Protein AF-A0A7K4CDQ8-F1 (afdb_monomer)

Mean predicted aligned error: 9.53 Å

Foldseek 3Di:
DVVVCVVPPDDLVPPDPPPDQPQQLDADLVQAQCQSVLVPQPDWDQDPQRKIASDPLPPPPVRIHRCVVHPPCCVNVPSHNVCRRVHHADPLQVVPVVPDPLSSLFPDGLSVVCVVPVGSRHDDVVRVVSSVVSVVSSVVQCVQFWWWFDAPQEIEIEGEPDGQVLFDADVLRVLRTDPDHGPHYAYEYEAQDADPCVPDDQADWQDDAAQWTWHDDPQKIKIFGDDRPGPDTDRQWIKIAGNLRSYIYTYHHPVVVVCRNVVNHYARRPPPHPLQSVQLNQLVQLKFKFFWWWKAKPLAIETEAEDVPLCLVLVLVLLVCPQVDPPPPDDDDDDDDRIDMATAASTMKMWHQDPNFIKIGHHSDHDPDNGHHSDIGTYLAYEYGDEDPDFAWAWDPPLVVQLVRRVVTTSDHPGDPVSVVSVVVSSVVCSVQHTYTHGYDDSPSPNSVNVVVSVVDDRPPPPPDD

Solvent-accessible surface area (backbone atoms only — not comparable to full-atom values): 25910 Å² total; per-residue (Å²): 78,68,68,57,39,71,76,60,57,80,72,76,80,68,73,48,94,79,65,67,73,58,54,72,68,56,66,44,67,90,49,4,64,39,26,38,40,59,71,64,52,91,64,72,29,70,49,100,85,44,34,38,30,78,44,82,72,65,76,57,71,92,70,47,36,56,50,88,81,51,52,65,64,51,41,60,75,45,52,52,63,65,43,18,60,70,46,64,69,38,74,53,19,57,77,38,66,71,66,40,92,54,52,91,50,34,88,75,42,43,56,58,21,27,76,79,67,76,31,56,27,49,76,57,70,67,52,52,47,31,20,54,41,45,48,51,50,52,54,52,44,47,68,37,24,46,49,28,31,42,54,96,78,36,20,41,37,42,36,35,80,57,58,50,80,75,40,52,67,37,67,43,55,56,54,23,52,43,100,57,87,58,92,40,66,26,43,38,37,39,35,60,60,72,74,90,57,92,82,61,79,62,52,60,74,62,38,80,54,64,58,39,34,33,20,47,40,98,64,27,38,38,42,28,42,24,57,89,86,52,91,61,64,52,86,65,43,42,38,40,26,39,74,70,55,45,39,33,47,32,30,32,37,65,63,55,59,51,46,30,63,76,78,27,46,82,48,95,71,75,49,100,51,57,61,67,60,48,34,53,42,29,25,79,64,44,20,45,41,30,42,19,16,33,35,25,50,73,69,38,12,40,37,38,34,51,62,92,89,45,42,50,58,55,51,54,52,43,50,48,49,56,57,74,41,91,62,80,77,71,96,66,100,65,79,92,72,85,59,52,74,43,59,15,7,39,29,31,27,36,45,35,56,55,96,94,38,50,30,32,28,24,36,61,53,49,58,93,44,82,57,46,28,54,62,71,17,47,51,71,32,42,31,36,50,38,81,39,94,49,57,48,77,44,77,58,82,54,53,69,60,51,47,56,57,50,62,74,29,48,60,77,65,88,59,56,72,68,55,51,50,42,38,49,56,44,49,50,51,40,58,74,72,50,55,40,27,42,32,30,29,56,93,82,52,66,45,51,58,58,54,51,48,62,71,71,45,87,71,82,71,84,78,73,80,126

pLDDT: mean 86.21, std 14.28, range [31.67, 98.0]

Nearest PDB structures (foldseek):
  1kkl-assembly1_C  TM=5.785E-01  e=2.002E-04  Lacticaseibacillus casei
  1kkl-assembly1_B-2  TM=5.453E-01  e=1.130E-04  Lacticaseibacillus casei
  1ko7-assembly1_B  TM=3.819E-01  e=8.992E-05  Staphylococcus xylosus
  5a10-assembly1_A  TM=4.808E-01  e=7.957E-01  Thlaspi arvense
  3g7k-assembly1_B  TM=1.707E-01  e=9.293E+00  Eubacterium barkeri

Structure (mmCIF, N/CA/C/O backbone):
data_AF-A0A7K4CDQ8-F1
#
_entry.id   AF-A0A7K4CDQ8-F1
#
loop_
_atom_site.group_PDB
_atom_site.id
_atom_site.type_symbol
_atom_site.label_atom_id
_atom_site.label_alt_id
_atom_site.label_comp_id
_atom_site.label_asym_id
_atom_site.label_entity_id
_atom_site.label_seq_id
_atom_site.pdbx_PDB_ins_code
_atom_site.Cartn_x
_atom_site.Cartn_y
_atom_site.Cartn_z
_atom_site.occupancy
_atom_site.B_iso_or_equiv
_atom_site.auth_seq_id
_atom_site.auth_comp_id
_atom_site.auth_asym_id
_atom_site.auth_atom_id
_atom_site.pdbx_PDB_model_num
ATOM 1 N N . PRO A 1 1 ? 30.733 -6.968 -17.047 1.00 86.94 1 PRO A N 1
ATOM 2 C CA . PRO A 1 1 ? 29.277 -6.953 -16.743 1.00 86.94 1 PRO A CA 1
ATOM 3 C C . PRO A 1 1 ? 28.903 -5.925 -15.674 1.00 86.94 1 PRO A C 1
ATOM 5 O O . PRO A 1 1 ? 28.186 -4.993 -15.998 1.00 86.94 1 PRO A O 1
ATOM 8 N N . ARG A 1 2 ? 29.463 -6.030 -14.458 1.00 89.31 2 ARG A N 1
ATOM 9 C CA . ARG A 1 2 ? 29.205 -5.089 -13.349 1.00 89.31 2 ARG A CA 1
ATOM 10 C C . ARG A 1 2 ? 29.397 -3.620 -13.699 1.00 89.31 2 ARG A C 1
ATOM 12 O O . ARG A 1 2 ? 28.519 -2.821 -13.430 1.00 89.31 2 ARG A O 1
ATOM 19 N N . GLU A 1 3 ? 30.514 -3.279 -14.335 1.00 90.69 3 GLU A N 1
ATOM 20 C CA . GLU A 1 3 ? 30.787 -1.899 -14.762 1.00 90.69 3 GLU A CA 1
ATOM 21 C C . GLU A 1 3 ? 29.745 -1.383 -15.764 1.00 90.69 3 GLU A C 1
ATOM 23 O O . GLU A 1 3 ? 29.339 -0.232 -15.675 1.00 90.69 3 GLU A O 1
ATOM 28 N N . VAL A 1 4 ? 29.262 -2.242 -16.671 1.00 87.94 4 VAL A N 1
ATOM 29 C CA . VAL A 1 4 ? 28.216 -1.885 -17.645 1.00 87.94 4 VAL A CA 1
ATOM 30 C C . VAL A 1 4 ? 26.900 -1.586 -16.928 1.00 87.94 4 VAL A C 1
ATOM 32 O O . VAL A 1 4 ? 26.308 -0.545 -17.174 1.00 87.94 4 VAL A O 1
ATOM 35 N N . VAL A 1 5 ? 26.485 -2.456 -16.003 1.00 87.00 5 VAL A N 1
ATOM 36 C CA . VAL A 1 5 ? 25.256 -2.266 -15.211 1.00 87.00 5 VAL A CA 1
ATOM 37 C C . VAL A 1 5 ? 25.373 -1.069 -14.265 1.00 87.00 5 VAL A C 1
ATOM 39 O O . VAL A 1 5 ? 24.394 -0.384 -14.025 1.00 87.00 5 VAL A O 1
ATOM 42 N N . ALA A 1 6 ? 26.563 -0.771 -13.741 1.00 85.94 6 ALA A N 1
ATOM 43 C CA . ALA A 1 6 ? 26.772 0.408 -12.903 1.00 85.94 6 ALA A CA 1
ATOM 44 C C . ALA A 1 6 ? 26.695 1.727 -13.694 1.00 85.94 6 ALA A C 1
ATOM 46 O O . ALA A 1 6 ? 26.276 2.739 -13.140 1.00 85.94 6 ALA A O 1
ATOM 47 N N . LEU A 1 7 ? 27.118 1.722 -14.964 1.00 87.81 7 LEU A N 1
ATOM 48 C CA . LEU A 1 7 ? 27.045 2.887 -15.852 1.00 87.81 7 LEU A CA 1
ATOM 49 C C . LEU A 1 7 ? 25.637 3.121 -16.403 1.00 87.81 7 LEU A C 1
ATOM 51 O O . LEU A 1 7 ? 25.255 4.268 -16.611 1.00 87.81 7 LEU A O 1
ATOM 55 N N . ASP A 1 8 ? 24.897 2.045 -16.658 1.00 82.50 8 ASP A N 1
ATOM 56 C CA . ASP A 1 8 ? 23.566 2.082 -17.254 1.00 82.50 8 ASP A CA 1
ATOM 57 C C . ASP A 1 8 ? 22.648 1.105 -16.514 1.00 82.50 8 ASP A C 1
ATOM 59 O O . ASP A 1 8 ? 22.325 0.013 -16.995 1.00 82.50 8 ASP A O 1
ATOM 63 N N . ALA A 1 9 ? 22.339 1.475 -15.270 1.00 79.56 9 ALA A N 1
ATOM 64 C CA . ALA A 1 9 ? 21.524 0.668 -14.379 1.00 79.56 9 ALA A CA 1
ATOM 65 C C . ALA A 1 9 ? 20.099 0.545 -14.936 1.00 79.56 9 ALA A C 1
ATOM 67 O O . ALA A 1 9 ? 19.553 1.537 -15.418 1.00 79.56 9 ALA A O 1
ATOM 68 N N . PRO A 1 10 ? 19.479 -0.647 -14.861 1.00 73.44 10 PRO A N 1
ATOM 69 C CA . PRO A 1 10 ? 18.111 -0.826 -15.328 1.00 73.44 10 PRO A CA 1
ATOM 70 C C . PRO A 1 10 ? 17.166 0.098 -14.556 1.00 73.44 10 PRO A C 1
ATOM 72 O O . PRO A 1 10 ? 17.300 0.238 -13.335 1.00 73.44 10 PRO A O 1
ATOM 75 N N . ASP A 1 11 ? 16.197 0.695 -15.254 1.00 67.19 11 ASP A N 1
ATOM 76 C CA . ASP A 1 11 ? 15.165 1.473 -14.584 1.00 67.19 11 ASP A CA 1
ATOM 77 C C . ASP A 1 11 ? 14.294 0.536 -13.740 1.00 67.19 11 ASP A C 1
ATOM 79 O O . ASP A 1 11 ? 13.719 -0.450 -14.207 1.00 67.19 11 ASP A O 1
ATOM 83 N N . MET A 1 12 ? 14.232 0.830 -12.447 1.00 68.75 12 MET A N 1
ATOM 84 C CA . MET A 1 12 ? 13.447 0.064 -11.488 1.00 68.75 12 MET A CA 1
ATOM 85 C C . MET A 1 12 ? 11.995 0.565 -11.412 1.00 68.75 12 MET A C 1
ATOM 87 O O . MET A 1 12 ? 11.174 -0.110 -10.793 1.00 68.75 12 MET A O 1
ATOM 91 N N . ALA A 1 13 ? 11.674 1.703 -12.055 1.00 51.53 13 ALA A N 1
ATOM 92 C CA . ALA A 1 13 ? 10.306 2.198 -12.260 1.00 51.53 13 ALA A CA 1
ATOM 93 C C . ALA A 1 13 ? 9.490 1.276 -13.173 1.00 51.53 13 ALA A C 1
ATOM 95 O O . ALA A 1 13 ? 8.314 1.044 -12.916 1.00 51.53 13 ALA A O 1
ATOM 96 N N . GLU A 1 14 ? 10.141 0.662 -14.161 1.00 46.69 14 GLU A N 1
ATOM 97 C CA . GLU A 1 14 ? 9.549 -0.220 -15.177 1.00 46.69 14 GLU A CA 1
ATOM 98 C C . GLU A 1 14 ? 9.273 -1.651 -14.659 1.00 46.69 14 GLU A C 1
ATOM 100 O O . GLU A 1 14 ? 9.240 -2.628 -15.406 1.00 46.69 14 GLU A O 1
ATOM 105 N N . CYS A 1 15 ? 9.113 -1.827 -13.343 1.00 38.81 15 CYS A N 1
ATOM 106 C CA . CYS A 1 15 ? 8.671 -3.096 -12.756 1.00 38.81 15 CYS A CA 1
ATOM 107 C C . CYS A 1 15 ? 7.136 -3.232 -12.700 1.00 38.81 15 CYS A C 1
ATOM 109 O O . CYS A 1 15 ? 6.650 -4.189 -12.086 1.00 38.81 15 CYS A O 1
ATOM 111 N N . ASP A 1 16 ? 6.392 -2.307 -13.314 1.00 39.53 16 ASP A N 1
ATOM 112 C CA . ASP A 1 16 ? 4.962 -2.443 -13.584 1.00 39.53 16 ASP A CA 1
ATOM 113 C C . ASP A 1 16 ? 4.747 -3.347 -14.819 1.00 39.53 16 ASP A C 1
ATOM 115 O O . ASP A 1 16 ? 5.408 -3.170 -15.840 1.00 39.53 16 ASP A O 1
ATOM 119 N N . PRO A 1 17 ? 3.826 -4.325 -14.773 1.00 36.72 17 PRO A N 1
ATOM 120 C CA . PRO A 1 17 ? 3.574 -5.250 -15.884 1.00 36.72 17 PRO A CA 1
ATOM 121 C C . PRO A 1 17 ? 2.937 -4.600 -17.130 1.00 36.72 17 PRO A C 1
ATOM 123 O O . PRO A 1 17 ? 2.669 -5.310 -18.099 1.00 36.72 17 PRO A O 1
ATOM 126 N N . GLU A 1 18 ? 2.661 -3.293 -17.103 1.00 33.16 18 GLU A N 1
ATOM 127 C CA . GLU A 1 18 ? 1.976 -2.556 -18.174 1.00 33.16 18 GLU A CA 1
ATOM 128 C C . GLU A 1 18 ? 2.920 -1.830 -19.139 1.00 33.16 18 GLU A C 1
ATOM 130 O O . GLU A 1 18 ? 2.507 -1.544 -20.264 1.00 33.16 18 GLU A O 1
ATOM 135 N N . ASP A 1 19 ? 4.185 -1.607 -18.771 1.00 38.62 19 ASP A N 1
ATOM 136 C CA . ASP A 1 19 ? 5.166 -1.083 -19.718 1.00 38.62 19 ASP A CA 1
ATOM 137 C C . ASP A 1 19 ? 5.728 -2.238 -20.543 1.00 38.62 19 ASP A C 1
ATOM 139 O O . ASP A 1 19 ? 6.635 -2.979 -20.153 1.00 38.62 19 ASP A O 1
ATOM 143 N N . SER A 1 20 ? 5.097 -2.430 -21.705 1.00 36.22 20 SER A N 1
ATOM 144 C CA . SER A 1 20 ? 5.578 -3.323 -22.753 1.00 36.22 20 SER A CA 1
ATOM 145 C C . SER A 1 20 ? 7.069 -3.071 -22.958 1.00 36.22 20 SER A C 1
ATOM 147 O O . SER A 1 20 ? 7.461 -1.914 -23.134 1.00 36.22 20 SER A O 1
ATOM 149 N N . PRO A 1 21 ? 7.909 -4.122 -23.008 1.00 45.53 21 PRO A N 1
ATOM 150 C CA . PRO A 1 21 ? 9.305 -3.923 -23.341 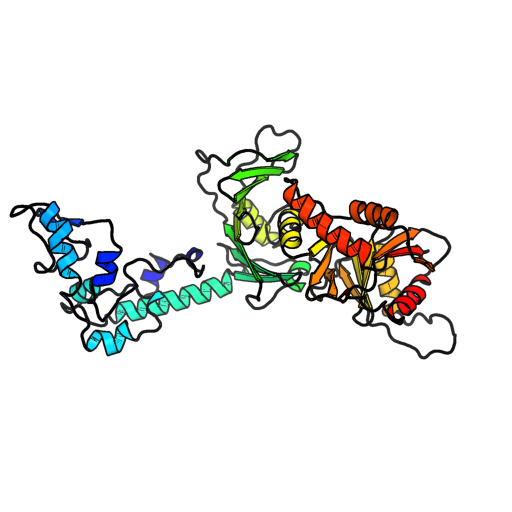1.00 45.53 21 PRO A CA 1
ATOM 151 C C . PRO A 1 21 ? 9.355 -3.173 -24.675 1.00 45.53 21 PRO A C 1
ATOM 153 O O . PRO A 1 21 ? 8.524 -3.420 -25.559 1.00 45.53 21 PRO A O 1
ATOM 156 N N . GLY A 1 22 ? 10.272 -2.208 -24.781 1.00 49.34 22 GLY A N 1
ATOM 157 C CA . GLY A 1 22 ? 10.337 -1.309 -25.929 1.00 49.34 22 GLY A CA 1
ATOM 158 C C . GLY A 1 22 ? 10.274 -2.056 -27.273 1.00 49.34 22 GLY A C 1
ATOM 159 O O . GLY A 1 22 ? 10.606 -3.241 -27.354 1.00 49.34 22 GLY A O 1
ATOM 160 N N . PRO A 1 23 ? 9.904 -1.378 -28.369 1.00 48.72 23 PRO A N 1
ATOM 161 C CA . PRO A 1 23 ? 9.565 -1.993 -29.661 1.00 48.72 23 PRO A CA 1
ATOM 162 C C . PRO A 1 23 ? 10.652 -2.885 -30.298 1.00 48.72 23 PRO A C 1
ATOM 164 O O . PRO A 1 23 ? 10.410 -3.567 -31.288 1.00 48.72 23 PRO A O 1
ATOM 167 N N . CYS A 1 24 ? 11.870 -2.893 -29.753 1.00 51.47 24 CYS A N 1
ATOM 168 C CA . CYS A 1 24 ? 12.980 -3.752 -30.160 1.00 51.47 24 CYS A CA 1
ATOM 169 C C . CYS A 1 24 ? 13.038 -5.123 -29.450 1.00 51.47 24 CYS A C 1
ATOM 171 O O . CYS A 1 24 ? 13.916 -5.936 -29.767 1.00 51.47 24 CYS A O 1
ATOM 173 N N . HIS A 1 25 ? 12.154 -5.386 -28.484 1.00 57.84 25 HIS A N 1
ATOM 174 C CA . HIS A 1 25 ? 12.166 -6.610 -27.678 1.00 57.84 25 HIS A CA 1
ATOM 175 C C . HIS A 1 25 ? 11.215 -7.695 -28.191 1.00 57.84 25 HIS A C 1
ATOM 177 O O . HIS A 1 25 ? 11.464 -8.876 -27.936 1.00 57.84 25 HIS A O 1
ATOM 183 N N . THR A 1 26 ? 10.188 -7.323 -28.954 1.00 63.06 26 THR A N 1
ATOM 184 C CA . THR A 1 26 ? 9.265 -8.246 -29.618 1.00 63.06 26 THR A CA 1
ATOM 185 C C . THR A 1 26 ? 9.827 -8.656 -30.979 1.00 63.06 26 THR A C 1
ATOM 187 O O . THR A 1 26 ? 10.060 -7.833 -31.861 1.00 63.06 26 THR A O 1
ATOM 190 N N . ILE A 1 27 ? 10.104 -9.950 -31.141 1.00 71.25 27 ILE A N 1
ATOM 191 C CA . ILE A 1 27 ? 10.543 -10.528 -32.414 1.00 71.25 27 ILE A CA 1
ATOM 192 C C . ILE A 1 27 ? 9.507 -11.563 -32.820 1.00 71.25 27 ILE A C 1
ATOM 194 O O . ILE A 1 27 ? 9.349 -12.572 -32.133 1.00 71.25 27 ILE A O 1
ATOM 198 N N . ASP A 1 28 ? 8.842 -11.319 -33.943 1.00 73.56 28 ASP A N 1
ATOM 199 C CA . ASP A 1 28 ? 8.073 -12.344 -34.631 1.00 73.56 28 ASP A CA 1
ATOM 200 C C . ASP A 1 28 ? 8.998 -13.083 -35.607 1.00 73.56 28 ASP A C 1
ATOM 202 O O . ASP A 1 28 ? 9.407 -12.560 -36.646 1.00 73.56 28 ASP A O 1
ATOM 206 N N . GLU A 1 29 ? 9.368 -14.318 -35.262 1.00 72.69 29 GLU A N 1
ATOM 207 C CA . GLU A 1 29 ? 10.205 -15.145 -36.133 1.00 72.69 29 GLU A CA 1
ATOM 208 C C . GLU A 1 29 ? 9.562 -15.433 -37.499 1.00 72.69 29 GLU A C 1
ATOM 210 O O . GLU A 1 29 ? 10.297 -15.718 -38.448 1.00 72.69 29 GLU A O 1
ATOM 215 N N . SER A 1 30 ? 8.229 -15.403 -37.599 1.00 76.06 30 SER A N 1
ATOM 216 C CA . SER A 1 30 ? 7.496 -15.719 -38.828 1.00 76.06 30 SER A CA 1
ATOM 217 C C . SER A 1 30 ? 7.522 -14.580 -39.848 1.00 76.06 30 SER A C 1
ATOM 219 O O . SER A 1 30 ? 7.475 -14.840 -41.050 1.00 76.06 30 SER A O 1
ATOM 221 N N . GLU A 1 31 ? 7.695 -13.344 -39.379 1.00 81.25 31 GLU A N 1
ATOM 222 C CA . GLU A 1 31 ? 7.723 -12.140 -40.215 1.00 81.25 31 GLU A CA 1
ATOM 223 C C . GLU A 1 31 ? 9.135 -11.587 -40.445 1.00 81.25 31 GLU A C 1
ATOM 225 O O . GLU A 1 31 ? 9.332 -10.734 -41.308 1.00 81.25 31 GLU A O 1
ATOM 230 N N . GLY A 1 32 ? 10.129 -12.101 -39.716 1.00 87.31 32 GLY A N 1
ATOM 231 C CA . GLY A 1 32 ? 11.535 -11.726 -39.835 1.00 87.31 32 GLY A CA 1
ATOM 232 C C . GLY A 1 32 ? 12.052 -10.958 -38.620 1.00 87.31 32 GLY A C 1
ATOM 233 O O . GLY A 1 32 ? 11.319 -10.314 -37.875 1.00 87.31 32 GLY A O 1
ATOM 234 N N . LEU A 1 33 ? 13.372 -10.993 -38.419 1.00 88.81 33 LEU A N 1
ATOM 235 C CA . LEU A 1 33 ? 14.025 -10.443 -37.226 1.00 88.81 33 LEU A CA 1
ATOM 236 C C . LEU A 1 33 ? 13.848 -8.922 -37.057 1.00 88.81 33 LEU A C 1
ATOM 238 O O . LEU A 1 33 ? 14.117 -8.405 -35.972 1.00 88.81 33 LEU A O 1
ATOM 242 N N . PHE A 1 34 ? 13.437 -8.202 -38.106 1.00 90.50 34 PHE A N 1
ATOM 243 C CA . PHE A 1 34 ? 13.227 -6.753 -38.069 1.00 90.50 34 PHE A CA 1
ATOM 244 C C . PHE A 1 34 ? 11.763 -6.318 -38.113 1.00 90.50 34 PHE A C 1
ATOM 246 O O . PHE A 1 34 ? 11.522 -5.128 -37.923 1.00 90.50 34 PHE A O 1
ATOM 253 N N . ALA A 1 35 ? 10.811 -7.233 -38.320 1.00 88.88 35 ALA A N 1
ATOM 254 C CA . ALA A 1 35 ? 9.403 -6.899 -38.528 1.00 88.88 35 ALA A CA 1
ATOM 255 C C . ALA A 1 35 ? 8.827 -6.030 -37.399 1.00 88.88 35 ALA A C 1
ATOM 257 O O . ALA A 1 35 ? 8.489 -4.873 -37.642 1.00 88.88 35 ALA A O 1
ATOM 258 N N . GLY A 1 36 ? 8.861 -6.516 -36.152 1.00 85.75 36 GLY A N 1
ATOM 259 C CA . GLY A 1 36 ? 8.328 -5.770 -35.002 1.00 85.75 36 GLY A CA 1
ATOM 260 C C . GLY A 1 36 ? 9.019 -4.420 -34.759 1.00 85.75 36 GLY A C 1
ATOM 261 O O . GLY A 1 36 ? 8.370 -3.426 -34.442 1.00 85.75 36 GLY A O 1
ATOM 262 N N . CYS A 1 37 ? 10.335 -4.343 -34.993 1.00 84.62 37 CYS A N 1
ATOM 263 C CA . CYS A 1 37 ? 11.090 -3.094 -34.852 1.00 84.62 37 CYS A CA 1
ATOM 264 C C . CYS A 1 37 ? 10.682 -2.056 -35.910 1.00 84.62 37 CYS A C 1
ATOM 266 O O . CYS A 1 37 ? 10.567 -0.874 -35.593 1.00 84.62 37 CYS A O 1
ATOM 268 N N . ILE A 1 38 ? 10.478 -2.481 -37.159 1.00 89.62 38 ILE A N 1
ATOM 269 C CA . ILE A 1 38 ? 10.069 -1.595 -38.256 1.00 89.62 38 ILE A CA 1
ATOM 270 C C . ILE A 1 38 ? 8.616 -1.151 -38.073 1.00 89.62 38 ILE A C 1
ATOM 272 O O . ILE A 1 38 ? 8.322 0.028 -38.241 1.00 89.62 38 ILE A O 1
ATOM 276 N N . GLU A 1 39 ? 7.727 -2.065 -37.685 1.00 87.00 39 GLU A N 1
ATOM 277 C CA . GLU A 1 39 ? 6.307 -1.775 -37.482 1.00 87.00 39 GLU A CA 1
ATOM 278 C C . GLU A 1 39 ? 6.080 -0.729 -36.382 1.00 87.00 39 GLU A C 1
ATOM 280 O O . GLU A 1 39 ? 5.294 0.212 -36.546 1.00 87.00 39 GLU A O 1
ATOM 285 N N . ALA A 1 40 ? 6.781 -0.870 -35.258 1.00 82.50 40 ALA A N 1
ATOM 286 C CA . ALA A 1 40 ? 6.547 -0.036 -34.089 1.00 82.50 40 ALA A CA 1
ATOM 287 C C . ALA A 1 40 ? 7.340 1.283 -34.094 1.00 82.50 40 ALA A C 1
ATOM 289 O O . ALA A 1 40 ? 6.982 2.216 -33.371 1.00 82.50 40 ALA A O 1
ATOM 290 N N . ARG A 1 41 ? 8.395 1.410 -34.912 1.00 79.06 41 ARG A N 1
ATOM 291 C CA . ARG A 1 41 ? 9.174 2.653 -34.989 1.00 79.06 41 ARG A CA 1
ATOM 292 C C . ARG A 1 41 ? 8.438 3.764 -35.731 1.00 79.06 41 ARG A C 1
ATOM 294 O O . ARG A 1 41 ? 7.678 3.552 -36.676 1.00 79.06 41 ARG A O 1
ATOM 301 N N . ARG A 1 42 ? 8.683 4.991 -35.276 1.00 82.94 42 ARG A N 1
ATOM 302 C CA . ARG A 1 42 ? 8.201 6.244 -35.888 1.00 82.94 42 ARG A CA 1
ATOM 303 C C . ARG A 1 42 ? 9.345 7.218 -36.172 1.00 82.94 42 ARG A C 1
ATOM 305 O O . ARG A 1 42 ? 9.111 8.352 -36.573 1.00 82.94 42 ARG A O 1
ATOM 312 N N . ASP A 1 43 ? 10.574 6.768 -35.956 1.00 88.06 43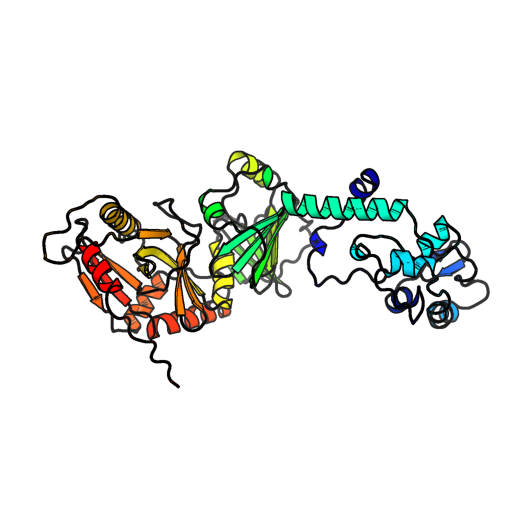 ASP A N 1
ATOM 313 C CA . ASP A 1 43 ? 11.808 7.512 -36.131 1.00 88.06 43 ASP A CA 1
ATOM 314 C C . ASP A 1 43 ? 12.688 6.878 -37.217 1.00 88.06 43 ASP A C 1
ATOM 316 O O . ASP A 1 43 ? 12.550 5.708 -37.577 1.00 88.06 43 ASP A O 1
ATOM 320 N N . PHE A 1 44 ? 13.612 7.673 -37.748 1.00 92.62 44 PHE A N 1
ATOM 321 C CA . PHE A 1 44 ? 14.591 7.243 -38.737 1.00 92.62 44 PHE A CA 1
ATOM 322 C C . PHE A 1 44 ? 15.962 7.842 -38.438 1.00 92.62 44 PHE A C 1
ATOM 324 O O . PHE A 1 44 ? 16.102 8.821 -37.708 1.00 92.62 44 PHE A O 1
ATOM 331 N N . HIS A 1 45 ? 16.990 7.274 -39.059 1.00 94.94 45 HIS A N 1
ATOM 332 C CA . HIS A 1 45 ? 18.348 7.786 -39.010 1.00 94.94 45 HIS A CA 1
ATOM 333 C C . HIS A 1 45 ? 18.861 8.073 -40.421 1.00 94.94 45 HIS A C 1
ATOM 335 O O . HIS A 1 45 ? 18.884 7.174 -41.265 1.00 94.94 45 HIS A O 1
ATOM 341 N N . ILE A 1 46 ? 19.315 9.309 -40.645 1.00 96.25 46 ILE A N 1
ATOM 342 C CA . ILE A 1 46 ? 20.084 9.709 -41.826 1.00 96.25 46 ILE A CA 1
ATOM 343 C C . ILE A 1 46 ? 21.519 9.970 -41.378 1.00 96.25 46 ILE A C 1
ATOM 345 O O . ILE A 1 46 ? 21.755 10.787 -40.488 1.00 96.25 46 ILE A O 1
ATOM 349 N N . ASP A 1 47 ? 22.474 9.270 -41.982 1.00 93.88 47 ASP A N 1
ATOM 350 C CA . ASP A 1 47 ? 23.890 9.473 -41.684 1.00 93.88 47 ASP A CA 1
ATOM 351 C C . ASP A 1 47 ? 24.509 10.626 -42.508 1.00 93.88 47 ASP A C 1
ATOM 353 O O . ASP A 1 47 ? 23.896 11.106 -43.467 1.00 93.88 47 ASP A O 1
ATOM 357 N N . PRO A 1 48 ? 25.737 11.089 -42.185 1.00 95.00 48 PRO A N 1
ATOM 358 C CA . PRO A 1 48 ? 26.393 12.178 -42.920 1.00 95.00 48 PRO A CA 1
ATOM 359 C C . PRO A 1 48 ? 26.619 11.893 -44.412 1.00 95.00 48 PRO A C 1
ATOM 361 O O . PRO A 1 48 ? 26.896 12.808 -45.189 1.00 95.00 48 PRO A O 1
ATOM 364 N N . TYR A 1 49 ? 26.497 10.632 -44.837 1.00 93.88 49 TYR A N 1
ATOM 365 C CA . TYR A 1 49 ? 26.594 10.242 -46.235 1.00 93.88 49 TYR A CA 1
ATOM 366 C C . TYR A 1 49 ? 25.238 10.296 -46.956 1.00 93.88 49 TYR A C 1
ATOM 368 O O . TYR A 1 49 ? 25.160 9.928 -48.123 1.00 93.88 49 TYR A O 1
ATOM 376 N N . GLY A 1 50 ? 24.186 10.820 -46.324 1.00 95.06 50 GLY A N 1
ATOM 377 C CA . GLY A 1 50 ? 22.850 10.894 -46.914 1.00 95.06 50 GLY A CA 1
ATOM 378 C C . GLY A 1 50 ? 22.174 9.528 -47.004 1.00 95.06 50 GLY A C 1
ATOM 379 O O . GLY A 1 50 ? 21.349 9.312 -47.887 1.00 95.06 50 GLY A O 1
ATOM 380 N N . THR A 1 51 ? 22.538 8.598 -46.120 1.00 96.88 51 THR A N 1
ATOM 381 C CA . THR A 1 51 ? 21.981 7.245 -46.121 1.00 96.88 51 THR A CA 1
ATOM 382 C C . THR A 1 51 ? 20.899 7.114 -45.060 1.00 96.88 51 THR A C 1
ATOM 384 O O . THR A 1 51 ? 21.170 7.336 -43.880 1.00 96.88 51 THR A O 1
ATOM 387 N N . LEU A 1 52 ? 19.694 6.721 -45.467 1.00 97.00 52 LEU A N 1
ATOM 388 C CA . LEU A 1 52 ? 18.533 6.495 -44.610 1.00 97.00 52 LEU A CA 1
ATOM 389 C C . LEU A 1 52 ? 18.484 5.046 -44.091 1.00 97.00 52 LEU A C 1
ATOM 391 O O . LEU A 1 52 ? 18.766 4.093 -44.821 1.00 97.00 52 LEU A O 1
ATOM 395 N N . SER A 1 53 ? 18.091 4.883 -42.827 1.00 95.12 53 SER A N 1
ATOM 396 C CA . SER A 1 53 ? 17.824 3.596 -42.168 1.00 95.12 53 SER A CA 1
ATOM 397 C C . SER A 1 53 ? 16.823 3.761 -41.017 1.00 95.12 53 SER A C 1
ATOM 399 O O . SER A 1 53 ? 16.644 4.863 -40.504 1.00 95.12 53 SER A O 1
ATOM 401 N N . PHE A 1 54 ? 16.202 2.665 -40.573 1.00 91.81 54 PHE A N 1
ATOM 402 C CA . PHE A 1 54 ? 15.252 2.660 -39.446 1.00 91.81 54 PHE A CA 1
ATOM 403 C C . PHE A 1 54 ? 15.928 2.629 -38.060 1.00 91.81 54 PHE A C 1
ATOM 405 O O . PHE A 1 54 ? 15.264 2.725 -37.036 1.00 91.81 54 PHE A O 1
ATOM 412 N N . CYS A 1 55 ? 17.253 2.462 -37.996 1.00 90.62 55 CYS A N 1
ATOM 413 C CA . CYS A 1 55 ? 18.010 2.423 -36.746 1.00 90.62 55 CYS A CA 1
ATOM 414 C C . CYS A 1 55 ? 19.445 2.909 -36.979 1.00 90.62 55 CYS A C 1
ATOM 416 O O . CYS A 1 55 ? 20.104 2.493 -37.931 1.00 90.62 55 CYS A O 1
ATOM 418 N N . SER A 1 56 ? 19.966 3.735 -36.070 1.00 91.00 56 SER A N 1
ATOM 419 C CA . SER A 1 56 ? 21.320 4.302 -36.160 1.00 91.00 56 SER A CA 1
ATOM 420 C C . SER A 1 56 ? 22.445 3.258 -36.150 1.00 91.00 56 SER A C 1
ATOM 422 O O . SER A 1 56 ? 23.526 3.505 -36.702 1.00 91.00 56 SER A O 1
ATOM 424 N N . PHE A 1 57 ? 22.195 2.074 -35.584 1.00 91.69 57 PHE A N 1
ATOM 425 C CA . PHE A 1 57 ? 23.146 0.963 -35.543 1.00 91.69 57 PHE A CA 1
ATOM 426 C C . PHE A 1 57 ? 23.187 0.128 -36.824 1.00 91.69 57 PHE A C 1
ATOM 428 O O . PHE A 1 57 ? 24.119 -0.653 -37.003 1.00 91.69 57 PHE A O 1
ATOM 435 N N . ILE A 1 58 ? 22.239 0.292 -37.752 1.00 92.62 58 ILE A N 1
ATOM 436 C CA . ILE A 1 58 ? 22.299 -0.405 -39.039 1.00 92.62 58 ILE A CA 1
ATOM 437 C C . ILE A 1 58 ? 23.491 0.143 -39.818 1.00 92.62 58 ILE A C 1
ATOM 439 O O . ILE A 1 58 ? 23.474 1.302 -40.235 1.00 92.62 58 ILE A O 1
ATOM 443 N N . LYS A 1 59 ? 24.519 -0.692 -40.018 1.00 90.50 59 LYS A N 1
ATOM 444 C CA . LYS A 1 59 ? 25.702 -0.396 -40.847 1.00 90.50 59 LYS A CA 1
ATOM 445 C C . LYS A 1 59 ? 25.841 -1.307 -42.068 1.00 90.50 59 LYS A C 1
ATOM 447 O O . LYS A 1 59 ? 26.727 -1.068 -42.879 1.00 90.50 59 LYS A O 1
ATOM 452 N N . ASP A 1 60 ? 24.963 -2.300 -42.228 1.00 93.06 60 ASP A N 1
ATOM 453 C CA . ASP A 1 60 ? 24.903 -3.110 -43.448 1.00 93.06 60 ASP A CA 1
ATOM 454 C C . ASP A 1 60 ? 24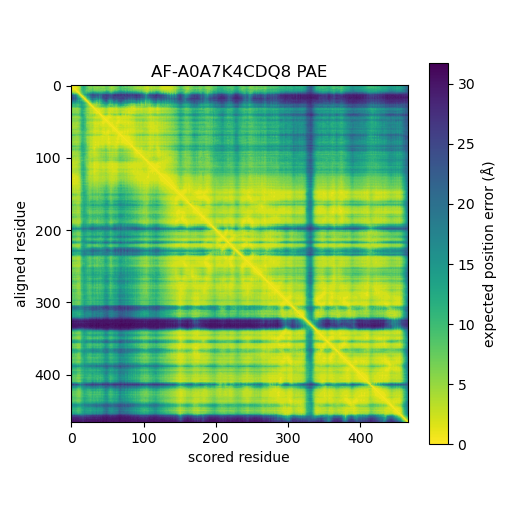.408 -2.253 -44.629 1.00 93.06 60 ASP A C 1
ATOM 456 O O . ASP A 1 60 ? 23.279 -1.747 -44.575 1.00 93.06 60 ASP A O 1
ATOM 460 N N . PRO A 1 61 ? 25.210 -2.086 -45.700 1.00 91.25 61 PRO A N 1
ATOM 461 C CA . PRO A 1 61 ? 24.782 -1.395 -46.911 1.00 91.25 61 PRO A CA 1
ATOM 462 C C . PRO A 1 61 ? 23.506 -1.976 -47.538 1.00 91.25 61 PRO A C 1
ATOM 464 O O . PRO A 1 61 ? 22.746 -1.232 -48.149 1.00 91.25 61 PRO A O 1
ATOM 467 N N . ALA A 1 62 ? 23.230 -3.275 -47.374 1.00 91.88 62 ALA A N 1
ATOM 468 C CA . ALA A 1 62 ? 22.043 -3.915 -47.944 1.00 91.88 62 ALA A CA 1
ATOM 469 C C . ALA A 1 62 ? 20.727 -3.519 -47.247 1.00 91.88 62 ALA A C 1
ATOM 471 O O . ALA A 1 62 ? 19.645 -3.796 -47.778 1.00 91.88 62 ALA A O 1
ATOM 472 N N . LEU A 1 63 ? 20.805 -2.887 -46.073 1.00 94.19 63 LEU A N 1
ATOM 473 C CA . LEU A 1 63 ? 19.665 -2.439 -45.262 1.00 94.19 63 LEU A CA 1
ATOM 474 C C . LEU A 1 63 ? 19.567 -0.907 -45.197 1.00 94.19 63 LEU A C 1
ATOM 476 O O . LEU A 1 63 ? 18.970 -0.344 -44.280 1.00 94.19 63 LEU A O 1
ATOM 480 N N . ARG A 1 64 ? 20.200 -0.227 -46.152 1.00 95.25 64 ARG A N 1
ATOM 481 C CA . ARG A 1 64 ? 20.420 1.216 -46.161 1.00 95.25 64 ARG A CA 1
ATOM 482 C C . ARG A 1 64 ? 20.015 1.816 -47.501 1.00 95.25 64 ARG A C 1
ATOM 484 O O . ARG A 1 64 ? 20.312 1.248 -48.547 1.00 95.25 64 ARG A O 1
ATOM 491 N N . TYR A 1 65 ? 19.360 2.971 -47.458 1.00 97.38 65 TYR A N 1
ATOM 492 C CA . TYR A 1 65 ? 18.833 3.642 -48.643 1.00 97.38 65 TYR A CA 1
ATOM 493 C C . TYR A 1 65 ? 19.598 4.932 -48.950 1.00 97.38 65 TYR A C 1
ATOM 495 O O . TYR A 1 65 ? 19.765 5.776 -48.076 1.00 97.38 65 TYR A O 1
ATOM 503 N N . ASP A 1 66 ? 20.066 5.095 -50.187 1.00 97.19 66 ASP A N 1
ATOM 504 C CA . ASP A 1 66 ? 20.847 6.260 -50.624 1.00 97.19 66 ASP A CA 1
ATOM 505 C C . ASP A 1 66 ? 19.916 7.396 -51.081 1.00 97.19 66 ASP A C 1
ATOM 507 O O . ASP A 1 66 ? 19.408 7.389 -52.206 1.00 97.19 66 ASP A O 1
ATOM 511 N N . LEU A 1 67 ? 19.719 8.406 -50.226 1.00 97.00 67 LEU A N 1
ATOM 512 C CA . LEU A 1 67 ? 18.861 9.560 -50.528 1.00 97.00 67 LEU A CA 1
ATOM 513 C C . LEU A 1 67 ? 19.420 10.452 -51.641 1.00 97.00 67 LEU A C 1
ATOM 515 O O . LEU A 1 67 ? 18.724 11.337 -52.126 1.00 97.00 67 LEU A O 1
ATOM 519 N N . ARG A 1 68 ? 20.670 10.253 -52.071 1.00 95.25 68 ARG A N 1
ATOM 520 C CA . ARG A 1 68 ? 21.233 10.987 -53.215 1.00 95.25 68 ARG A CA 1
ATOM 521 C C . ARG A 1 68 ? 20.775 10.396 -54.546 1.00 95.25 68 ARG A C 1
ATOM 523 O O . ARG A 1 68 ? 20.953 11.034 -55.580 1.00 95.25 68 ARG A O 1
ATOM 530 N N . LYS A 1 69 ? 20.230 9.175 -54.528 1.00 95.44 69 LYS A N 1
ATOM 531 C CA . LYS A 1 69 ? 19.793 8.428 -55.716 1.00 95.44 69 LYS A CA 1
ATOM 532 C C . LYS A 1 69 ? 18.281 8.250 -55.811 1.00 95.44 69 LYS A C 1
ATOM 534 O O . LYS A 1 69 ? 17.814 7.766 -56.835 1.00 95.44 69 LYS A O 1
ATOM 539 N N . GLY A 1 70 ? 17.527 8.652 -54.792 1.00 94.94 70 GLY A N 1
ATOM 540 C CA . GLY A 1 70 ? 16.072 8.552 -54.787 1.00 94.94 70 GLY A CA 1
ATOM 541 C C . GLY A 1 70 ? 15.431 9.449 -53.733 1.00 94.94 70 GLY A C 1
ATOM 542 O O . GLY A 1 70 ? 16.088 10.308 -53.150 1.00 94.94 70 GLY A O 1
ATOM 543 N N . SER A 1 71 ? 14.127 9.283 -53.504 1.00 96.88 71 SER A N 1
ATOM 544 C CA . SER A 1 71 ? 13.367 10.176 -52.614 1.00 96.88 71 SER A CA 1
ATOM 545 C C . SER A 1 71 ? 13.267 9.658 -51.176 1.00 96.88 71 SER A C 1
ATOM 547 O O . SER A 1 71 ? 13.324 8.452 -50.935 1.00 96.88 71 SER A O 1
ATOM 549 N N . PHE A 1 72 ? 13.061 10.564 -50.214 1.00 96.75 72 PHE A N 1
ATOM 550 C CA . PHE A 1 72 ? 12.773 10.182 -48.827 1.00 96.75 72 PHE A CA 1
ATOM 551 C C . PHE A 1 72 ? 11.490 9.352 -48.719 1.00 96.75 72 PHE A C 1
ATOM 553 O O . PHE A 1 72 ? 11.487 8.340 -48.030 1.00 96.75 72 PHE A O 1
ATOM 560 N N . THR A 1 73 ? 10.428 9.743 -49.431 1.00 96.81 73 THR A N 1
ATOM 561 C CA . THR A 1 73 ? 9.148 9.019 -49.447 1.00 96.81 73 THR A CA 1
ATOM 562 C C . THR A 1 73 ? 9.329 7.571 -49.884 1.00 96.81 73 THR A C 1
ATOM 564 O O . THR A 1 73 ? 8.824 6.672 -49.230 1.00 96.81 73 THR A O 1
ATOM 567 N N . GLU A 1 74 ? 10.106 7.324 -50.936 1.00 97.25 74 GLU A N 1
ATOM 568 C CA . GLU A 1 74 ? 10.439 5.964 -51.370 1.00 97.25 74 GLU A CA 1
ATOM 569 C C . GLU A 1 74 ? 11.248 5.201 -50.310 1.00 97.25 74 GLU A C 1
ATOM 571 O O . GLU A 1 74 ? 10.956 4.045 -50.009 1.00 97.25 74 GLU A O 1
ATOM 576 N N . GLY A 1 75 ? 12.229 5.859 -49.688 1.00 95.12 75 GLY A N 1
ATOM 577 C CA . GLY A 1 75 ? 13.023 5.275 -48.609 1.00 95.12 75 GLY A CA 1
ATOM 578 C C . GLY A 1 75 ? 12.194 4.884 -47.374 1.00 95.12 75 GLY A C 1
ATOM 579 O O . GLY A 1 75 ? 12.420 3.828 -46.782 1.00 95.12 75 GLY A O 1
ATOM 580 N N . TRP A 1 76 ? 11.236 5.728 -46.993 1.00 95.00 76 TRP A N 1
ATOM 581 C CA . TRP A 1 76 ? 10.443 5.597 -45.771 1.00 95.00 76 TRP A CA 1
ATOM 582 C C . TRP A 1 76 ? 9.191 4.732 -45.947 1.00 95.00 76 TRP A C 1
ATOM 584 O O . TRP A 1 76 ? 8.963 3.837 -45.143 1.00 95.00 76 TRP A O 1
ATOM 594 N N . GLU A 1 77 ? 8.414 4.950 -47.006 1.00 94.31 77 GLU A N 1
ATOM 595 C CA . GLU A 1 77 ? 7.123 4.275 -47.216 1.00 94.31 77 GLU A CA 1
ATOM 596 C C . GLU A 1 77 ? 7.259 2.936 -47.956 1.00 94.31 77 GLU A C 1
ATOM 598 O O . GLU A 1 77 ? 6.341 2.120 -47.931 1.00 94.31 77 GLU A O 1
ATOM 603 N N . VAL A 1 78 ? 8.388 2.689 -48.636 1.00 95.06 78 VAL A N 1
ATOM 604 C CA . VAL A 1 78 ? 8.571 1.486 -49.470 1.00 95.06 78 VAL A CA 1
ATOM 605 C C . VAL A 1 78 ? 9.795 0.683 -49.047 1.00 95.06 78 VAL A C 1
ATOM 607 O O . VAL A 1 78 ? 9.670 -0.490 -48.693 1.00 95.06 78 VAL A O 1
ATOM 610 N N . PHE A 1 79 ? 10.984 1.293 -49.069 1.00 95.62 79 PHE A N 1
ATOM 611 C CA . PHE A 1 79 ? 12.228 0.562 -48.829 1.00 95.62 79 PHE A CA 1
ATOM 612 C C . PHE A 1 79 ? 12.300 -0.005 -47.408 1.00 95.62 79 PHE A C 1
ATOM 614 O O . PHE A 1 79 ? 12.508 -1.207 -47.269 1.00 95.62 79 PHE A O 1
ATOM 621 N N . ILE A 1 80 ? 12.119 0.825 -46.369 1.00 94.75 80 ILE A N 1
ATOM 622 C CA . ILE A 1 80 ? 12.199 0.390 -44.962 1.00 94.75 80 ILE A CA 1
ATOM 623 C C . ILE A 1 80 ? 11.148 -0.686 -44.630 1.00 94.75 80 ILE A C 1
ATOM 625 O O . ILE A 1 80 ? 11.560 -1.739 -44.139 1.00 94.75 80 ILE A O 1
ATOM 629 N N . PRO A 1 81 ? 9.843 -0.511 -44.929 1.00 93.31 81 PRO A N 1
ATOM 630 C CA . PRO A 1 81 ? 8.838 -1.555 -44.718 1.00 93.31 81 PRO A CA 1
ATOM 631 C C . PRO A 1 81 ? 9.181 -2.867 -45.433 1.00 93.31 81 PRO A C 1
ATOM 633 O O . PRO A 1 81 ? 9.028 -3.947 -44.865 1.00 93.31 81 PRO A O 1
ATOM 636 N N . GLY A 1 82 ? 9.751 -2.787 -46.641 1.00 93.12 82 GLY A N 1
ATOM 637 C CA . GLY A 1 82 ? 10.219 -3.951 -47.397 1.00 93.12 82 GLY A CA 1
ATOM 638 C C . GLY A 1 82 ? 11.373 -4.733 -46.750 1.00 93.12 82 GLY A C 1
ATOM 639 O O . GLY A 1 82 ? 11.688 -5.834 -47.203 1.00 93.12 82 GLY A O 1
ATOM 640 N N . LEU A 1 83 ? 12.013 -4.211 -45.695 1.00 92.75 83 LEU A N 1
ATOM 641 C CA . LEU A 1 83 ? 13.080 -4.908 -44.969 1.00 92.75 83 LEU A CA 1
ATOM 642 C C . LEU A 1 83 ? 12.570 -5.852 -43.869 1.00 92.75 83 LEU A C 1
ATOM 644 O O . LEU A 1 83 ? 13.372 -6.661 -43.397 1.00 92.75 83 LEU A O 1
ATOM 648 N N . ALA A 1 84 ? 11.290 -5.780 -43.479 1.00 88.81 84 ALA A N 1
ATOM 649 C CA . ALA A 1 84 ? 10.716 -6.535 -42.354 1.00 88.81 84 ALA A CA 1
ATOM 650 C C . ALA A 1 84 ? 11.086 -8.031 -42.380 1.00 88.81 84 ALA A C 1
ATOM 652 O O . ALA A 1 84 ? 11.711 -8.532 -41.442 1.00 88.81 84 ALA A O 1
ATOM 653 N N . GLY A 1 85 ? 10.831 -8.692 -43.516 1.00 86.56 85 GLY A N 1
ATOM 654 C CA . GLY A 1 85 ? 11.129 -10.112 -43.747 1.00 86.56 85 GLY A CA 1
ATOM 655 C C . GLY A 1 85 ? 12.460 -10.406 -44.437 1.00 86.56 85 GLY A C 1
ATOM 656 O O . GLY A 1 85 ? 12.705 -11.537 -44.856 1.00 86.56 85 GLY A O 1
ATOM 657 N N . LYS A 1 86 ? 13.338 -9.410 -44.608 1.00 89.69 86 LYS A N 1
ATOM 658 C CA . LYS A 1 86 ? 14.586 -9.592 -45.369 1.00 89.69 86 LYS A CA 1
ATOM 659 C C . LYS A 1 86 ? 15.637 -10.389 -44.595 1.00 89.69 86 LYS A C 1
ATOM 661 O O . LYS A 1 86 ? 16.461 -11.073 -45.201 1.00 89.69 86 LYS A O 1
ATOM 666 N N . VAL A 1 87 ? 15.617 -10.306 -43.265 1.00 90.00 87 VAL A N 1
ATOM 667 C CA . VAL A 1 87 ? 16.544 -11.023 -42.385 1.00 90.00 87 VAL A CA 1
ATOM 668 C C . VAL A 1 87 ? 15.770 -12.006 -41.521 1.00 90.00 87 VAL A C 1
ATOM 670 O O . VAL A 1 87 ? 15.021 -11.620 -40.629 1.00 90.00 87 VAL A O 1
ATOM 673 N N . ASN A 1 88 ? 15.999 -13.294 -41.765 1.00 89.94 88 ASN A N 1
ATOM 674 C CA . ASN A 1 88 ? 15.306 -14.374 -41.074 1.00 89.94 88 ASN A CA 1
ATOM 675 C C . ASN A 1 88 ? 16.104 -14.907 -39.885 1.00 89.94 88 ASN A C 1
ATOM 677 O O . ASN A 1 88 ? 17.338 -14.919 -39.888 1.00 89.94 88 ASN A O 1
ATOM 681 N N . ALA A 1 89 ? 15.381 -15.416 -38.888 1.00 86.81 89 ALA A N 1
ATOM 682 C CA . ALA A 1 89 ? 15.969 -16.115 -37.757 1.00 86.81 89 ALA A CA 1
ATOM 683 C C . ALA A 1 89 ? 16.730 -17.368 -38.227 1.00 86.81 89 ALA A C 1
ATOM 685 O O . ALA A 1 89 ? 16.170 -18.283 -38.838 1.00 86.81 89 ALA A O 1
ATOM 686 N N . GLY A 1 90 ? 18.027 -17.423 -37.934 1.00 87.88 90 GLY A N 1
ATOM 687 C CA . GLY A 1 90 ? 18.875 -18.580 -38.193 1.00 87.88 90 GLY A CA 1
ATOM 688 C C . GLY A 1 90 ? 18.859 -19.598 -37.043 1.00 87.88 90 GLY A C 1
ATOM 689 O O . GLY A 1 90 ? 18.413 -19.290 -35.934 1.00 87.88 90 GLY A O 1
ATOM 690 N N . PRO A 1 91 ? 19.426 -20.805 -37.245 1.00 86.56 91 PRO A N 1
ATOM 691 C CA . PRO A 1 91 ? 19.534 -21.825 -36.194 1.00 86.56 91 PRO A CA 1
ATOM 692 C C . PRO A 1 91 ? 20.265 -21.335 -34.934 1.00 86.56 91 PRO A C 1
ATOM 694 O O . PRO A 1 91 ? 19.938 -21.750 -33.824 1.00 86.56 91 PRO A O 1
ATOM 697 N N . GLY A 1 92 ? 21.235 -20.427 -35.102 1.00 85.69 92 GLY A N 1
ATOM 698 C CA . GLY A 1 92 ? 21.965 -19.801 -33.997 1.00 85.69 92 GLY A CA 1
ATOM 699 C C . GLY A 1 92 ? 21.065 -18.988 -33.066 1.00 85.69 92 GLY A C 1
ATOM 700 O O . GLY A 1 92 ? 21.235 -19.069 -31.851 1.00 85.69 92 GLY A O 1
ATOM 701 N N . TYR A 1 93 ? 20.068 -18.288 -33.609 1.00 90.31 93 TYR A N 1
ATOM 702 C CA . TYR A 1 93 ? 19.103 -17.526 -32.820 1.00 90.31 93 TYR A CA 1
ATOM 703 C C . TYR A 1 93 ? 18.135 -18.466 -32.101 1.00 90.31 93 TYR A C 1
ATOM 705 O O . TYR A 1 93 ? 18.051 -18.422 -30.875 1.00 90.31 93 TYR A O 1
ATOM 713 N N . ARG A 1 94 ? 17.493 -19.385 -32.838 1.00 89.81 94 ARG A N 1
ATOM 714 C CA . ARG A 1 94 ? 16.478 -20.304 -32.289 1.00 89.81 94 ARG A CA 1
ATOM 715 C C . ARG A 1 94 ? 17.003 -21.179 -31.154 1.00 89.81 94 ARG A C 1
ATOM 717 O O . ARG A 1 94 ? 16.310 -21.410 -30.174 1.00 89.81 94 ARG A O 1
ATOM 724 N N . LYS A 1 95 ? 18.252 -21.647 -31.261 1.00 90.50 95 LYS A N 1
ATOM 725 C CA . LYS A 1 95 ? 18.893 -22.460 -30.213 1.00 90.50 95 LYS A CA 1
ATOM 726 C C . LYS A 1 95 ? 19.306 -21.638 -28.982 1.00 90.50 95 LYS A C 1
ATOM 728 O O . LYS A 1 95 ? 19.568 -22.217 -27.934 1.00 90.50 95 LYS A O 1
ATOM 733 N N . ASN A 1 96 ? 19.428 -20.316 -29.116 1.00 91.38 96 ASN A N 1
ATOM 734 C CA . ASN A 1 96 ? 19.948 -19.431 -28.076 1.00 91.38 96 ASN A CA 1
ATOM 735 C C . ASN A 1 96 ? 18.949 -18.311 -27.756 1.00 91.38 96 ASN A C 1
ATOM 737 O O . ASN A 1 96 ? 18.048 -18.510 -26.953 1.00 91.38 96 ASN A O 1
ATOM 741 N N . CYS A 1 97 ? 19.119 -17.133 -28.362 1.00 89.56 97 CYS A N 1
ATOM 742 C CA . CYS A 1 97 ? 18.402 -15.911 -28.006 1.00 89.56 97 CYS A CA 1
ATOM 743 C C . CYS A 1 97 ? 16.877 -16.015 -28.184 1.00 89.56 97 CYS A C 1
ATOM 745 O O . CYS A 1 97 ? 16.161 -15.439 -27.373 1.00 89.56 97 CYS A O 1
ATOM 747 N N . GLY A 1 98 ? 16.392 -16.762 -29.183 1.00 86.38 98 GLY A N 1
ATOM 748 C CA . GLY A 1 98 ? 14.956 -16.965 -29.430 1.00 86.38 98 GLY A CA 1
ATOM 749 C C . GLY A 1 98 ? 14.258 -17.845 -28.389 1.00 86.38 98 GLY A C 1
ATOM 750 O O . GLY A 1 98 ? 13.066 -17.695 -28.161 1.00 86.38 98 GLY A O 1
ATOM 751 N N . ALA A 1 99 ? 15.004 -18.713 -27.698 1.00 87.62 99 ALA A N 1
ATOM 752 C CA . ALA A 1 99 ? 14.492 -19.575 -26.628 1.00 87.62 99 ALA A CA 1
ATOM 753 C C . ALA A 1 99 ? 14.912 -19.103 -25.220 1.00 87.62 99 ALA A C 1
ATOM 755 O O . ALA A 1 99 ? 14.755 -19.834 -24.243 1.00 87.62 99 ALA A O 1
ATOM 756 N N . CYS A 1 100 ? 15.512 -17.914 -25.108 1.00 88.62 100 CYS A N 1
ATOM 757 C CA . CYS A 1 100 ? 16.117 -17.433 -23.871 1.00 88.62 100 CYS A CA 1
ATOM 758 C C . CYS A 1 100 ? 15.079 -16.766 -22.956 1.00 88.62 100 CYS A C 1
ATOM 760 O O . CYS A 1 100 ? 14.474 -15.760 -23.321 1.00 88.62 100 CYS A O 1
ATOM 762 N N . ASP A 1 101 ? 14.959 -17.251 -21.722 1.00 87.44 101 ASP A N 1
ATOM 763 C CA . ASP A 1 101 ? 14.098 -16.692 -20.668 1.00 87.44 101 ASP A CA 1
ATOM 764 C C . ASP A 1 101 ? 14.574 -15.321 -20.145 1.00 87.44 101 ASP A C 1
ATOM 766 O O . ASP A 1 101 ? 13.862 -14.641 -19.412 1.00 87.44 101 ASP A O 1
ATOM 770 N N . LYS A 1 102 ? 15.794 -14.906 -20.507 1.00 84.88 102 LYS A N 1
ATOM 771 C CA . LYS A 1 102 ? 16.416 -13.620 -20.134 1.00 84.88 102 LYS A CA 1
ATOM 772 C C . LYS A 1 102 ? 16.181 -12.512 -21.146 1.00 84.88 102 LYS A C 1
ATOM 774 O O . LYS A 1 102 ? 16.851 -11.488 -21.098 1.00 84.88 102 LYS A O 1
ATOM 779 N N . ARG A 1 103 ? 15.269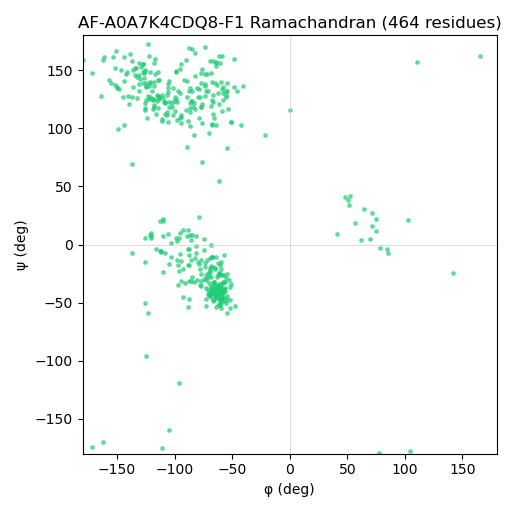 -12.700 -22.102 1.00 83.81 103 ARG A N 1
ATOM 780 C CA . ARG A 1 103 ? 15.088 -11.746 -23.203 1.00 83.81 103 ARG A CA 1
ATOM 781 C C . ARG A 1 103 ? 14.718 -10.334 -22.728 1.00 83.81 103 ARG A C 1
ATOM 783 O O . ARG A 1 103 ? 15.191 -9.378 -23.340 1.00 83.81 103 ARG A O 1
ATOM 790 N N . ALA A 1 104 ? 13.940 -10.228 -21.649 1.00 78.62 104 ALA A N 1
ATOM 791 C CA . ALA A 1 104 ? 13.548 -8.960 -21.028 1.00 78.62 104 ALA A CA 1
ATOM 792 C C . ALA A 1 104 ? 14.723 -8.216 -20.364 1.00 78.62 104 ALA A C 1
ATOM 794 O O . ALA A 1 104 ? 14.722 -6.994 -20.330 1.00 78.62 104 ALA A O 1
ATOM 795 N N . ASP A 1 105 ? 15.743 -8.946 -19.903 1.00 81.06 105 ASP A N 1
ATOM 796 C CA . ASP A 1 105 ? 16.963 -8.404 -19.283 1.00 81.06 105 ASP A CA 1
ATOM 797 C C . ASP A 1 105 ? 18.114 -8.266 -20.307 1.00 81.06 105 ASP A C 1
ATOM 799 O O . ASP A 1 105 ? 19.268 -8.047 -19.957 1.00 81.06 105 ASP A O 1
ATOM 803 N N . CYS A 1 106 ? 17.857 -8.527 -21.595 1.00 86.19 106 CYS A N 1
ATOM 804 C CA . CYS A 1 106 ? 18.908 -8.660 -22.597 1.00 86.19 106 CYS A CA 1
ATOM 805 C C . CYS A 1 106 ? 18.788 -7.603 -23.688 1.00 86.19 106 CYS A C 1
ATOM 807 O O . CYS A 1 106 ? 17.808 -7.543 -24.429 1.00 86.19 106 CYS A O 1
ATOM 809 N N . ARG A 1 107 ? 19.875 -6.860 -23.885 1.00 86.81 107 ARG A N 1
ATOM 810 C CA . ARG A 1 107 ? 20.012 -5.826 -24.923 1.00 86.81 107 ARG A CA 1
ATOM 811 C C . ARG A 1 107 ? 20.374 -6.369 -26.304 1.00 86.81 107 ARG A C 1
ATOM 813 O O . ARG A 1 107 ? 20.679 -5.610 -27.219 1.00 86.81 107 ARG A O 1
ATOM 820 N N . TRP A 1 108 ? 20.379 -7.692 -26.467 1.00 91.38 108 TRP A N 1
ATOM 821 C CA . TRP A 1 108 ? 20.625 -8.304 -27.765 1.00 91.38 108 TRP A CA 1
ATOM 822 C C . TRP A 1 108 ? 19.588 -7.812 -28.779 1.00 91.38 108 TRP A C 1
ATOM 824 O O . TRP A 1 108 ? 18.388 -7.775 -28.504 1.00 91.38 108 TRP A O 1
ATOM 834 N N . CYS A 1 109 ? 20.051 -7.468 -29.973 1.00 89.62 109 CYS A N 1
ATOM 835 C CA . CYS A 1 109 ? 19.203 -7.287 -31.138 1.00 89.62 109 CYS A CA 1
ATOM 836 C C . CYS A 1 109 ? 19.954 -7.788 -32.381 1.00 89.62 109 CYS A C 1
ATOM 838 O O . CYS A 1 109 ? 21.188 -7.886 -32.350 1.00 89.62 109 CYS A O 1
ATOM 840 N N . PRO A 1 110 ? 19.252 -8.079 -33.489 1.00 91.19 110 PRO A N 1
ATOM 841 C CA . PRO A 1 110 ? 19.895 -8.615 -34.686 1.00 91.19 110 PRO A CA 1
ATOM 842 C C . PRO A 1 110 ? 20.962 -7.667 -35.250 1.00 91.19 110 PRO A C 1
ATOM 844 O O . PRO A 1 110 ? 21.996 -8.114 -35.742 1.00 91.19 110 PRO A O 1
ATOM 847 N N . VAL A 1 111 ? 20.748 -6.351 -35.133 1.00 92.00 111 VAL A N 1
ATOM 848 C CA . VAL A 1 111 ? 21.718 -5.332 -35.566 1.00 92.00 111 VAL A CA 1
ATOM 849 C C . VAL A 1 111 ? 23.001 -5.412 -34.746 1.00 92.00 111 VAL A C 1
ATOM 851 O O . VAL A 1 111 ? 24.089 -5.411 -35.313 1.00 92.00 111 VAL A O 1
ATOM 854 N N . TYR A 1 112 ? 22.879 -5.542 -33.424 1.00 91.50 112 TYR A N 1
ATOM 855 C CA . TYR A 1 112 ? 24.024 -5.691 -32.530 1.00 91.50 112 TYR A CA 1
ATOM 856 C C . TYR A 1 112 ? 24.784 -6.987 -32.830 1.00 91.50 112 TYR A C 1
ATOM 858 O O . TYR A 1 112 ? 26.006 -6.986 -32.933 1.00 91.50 112 TYR A O 1
ATOM 866 N N . ALA A 1 113 ? 24.059 -8.087 -33.060 1.00 93.06 113 ALA A N 1
ATOM 867 C CA . ALA A 1 113 ? 24.659 -9.360 -33.447 1.00 93.06 113 ALA A CA 1
ATOM 868 C C . ALA A 1 113 ? 25.470 -9.243 -34.749 1.00 93.06 113 ALA A C 1
ATOM 870 O O . ALA A 1 113 ? 26.585 -9.762 -34.836 1.00 93.06 113 ALA A O 1
ATOM 871 N N . TYR A 1 114 ? 24.943 -8.516 -35.739 1.00 94.25 114 TYR A N 1
ATOM 872 C CA . TYR A 1 114 ? 25.647 -8.245 -36.989 1.00 94.25 114 TYR A CA 1
ATOM 873 C C . TYR A 1 114 ? 26.888 -7.368 -36.798 1.00 94.25 114 TYR A C 1
ATOM 875 O O . TYR A 1 114 ? 27.922 -7.673 -37.379 1.00 94.25 114 TYR A O 1
ATOM 883 N N . LEU A 1 115 ? 26.828 -6.322 -35.971 1.00 94.12 115 LEU A N 1
ATOM 884 C CA . LEU A 1 115 ? 27.997 -5.474 -35.704 1.00 94.12 115 LEU A CA 1
ATOM 885 C C . LEU A 1 115 ? 29.146 -6.248 -35.044 1.00 94.12 115 LEU A C 1
ATOM 887 O O . LEU A 1 115 ? 30.304 -6.020 -35.376 1.00 94.12 115 LEU A O 1
ATOM 891 N N . GLU A 1 116 ? 28.823 -7.183 -34.153 1.00 93.56 116 GLU A N 1
ATOM 892 C CA . GLU A 1 116 ? 29.812 -7.982 -33.422 1.00 93.56 116 GLU A CA 1
ATOM 893 C C . GLU A 1 116 ? 30.375 -9.158 -34.238 1.00 93.56 116 GLU A C 1
ATOM 895 O O . GLU A 1 116 ? 31.505 -9.587 -34.020 1.00 93.56 116 GLU A O 1
ATOM 900 N N . SER A 1 117 ? 29.584 -9.731 -35.153 1.00 92.94 117 SER A N 1
ATOM 901 C CA . SER A 1 117 ? 29.916 -11.028 -35.771 1.00 92.94 117 SER A CA 1
ATOM 902 C C . SER A 1 117 ? 29.695 -11.126 -37.281 1.00 92.94 117 SER A C 1
ATOM 904 O O . SER A 1 117 ? 30.003 -12.156 -37.878 1.00 92.94 117 SER A O 1
ATOM 906 N N . GLY A 1 118 ? 29.099 -10.110 -37.903 1.00 92.88 118 GLY A N 1
ATOM 907 C CA . GLY A 1 118 ? 28.590 -10.175 -39.275 1.00 92.88 118 GLY A CA 1
ATOM 908 C C . GLY A 1 118 ? 27.360 -11.077 -39.448 1.00 92.88 118 GLY A C 1
ATOM 909 O O . GLY A 1 118 ? 26.907 -11.285 -40.570 1.00 92.88 118 GLY A O 1
ATOM 910 N N . ASN A 1 119 ? 26.798 -11.630 -38.364 1.00 92.69 119 ASN A N 1
ATOM 911 C CA . ASN A 1 119 ? 25.662 -12.548 -38.402 1.00 92.69 119 ASN A CA 1
ATOM 912 C C . ASN A 1 119 ? 24.516 -12.069 -37.497 1.00 92.69 119 ASN A C 1
ATOM 914 O O . ASN A 1 119 ? 24.627 -12.050 -36.272 1.00 92.69 119 ASN A O 1
ATOM 918 N N . TYR A 1 120 ? 23.366 -11.780 -38.109 1.00 92.69 120 TYR A N 1
ATOM 919 C CA . TYR A 1 120 ? 22.145 -11.313 -37.439 1.00 92.69 120 TYR A CA 1
ATOM 920 C C . TYR A 1 120 ? 21.558 -12.274 -36.396 1.00 92.69 120 TYR A C 1
ATOM 922 O O . TYR A 1 120 ? 20.728 -11.877 -35.586 1.00 92.69 120 TYR A O 1
ATOM 930 N N . SER A 1 121 ? 21.955 -13.546 -36.422 1.00 92.81 121 SER A N 1
ATOM 931 C CA . SER A 1 121 ? 21.459 -14.599 -35.528 1.00 92.81 121 SER A CA 1
ATOM 932 C C . SER A 1 121 ? 22.499 -15.072 -34.510 1.00 92.81 121 SER A C 1
ATOM 934 O O . SER A 1 121 ? 22.277 -16.076 -33.829 1.00 92.81 121 SER A O 1
ATOM 936 N N . ALA A 1 122 ? 23.657 -14.415 -34.422 1.00 94.06 122 ALA A N 1
ATOM 937 C CA . ALA A 1 122 ? 24.712 -14.835 -33.512 1.00 94.06 122 ALA A CA 1
ATOM 938 C C . ALA A 1 122 ? 24.374 -14.520 -32.049 1.00 94.06 122 ALA A C 1
ATOM 940 O O . ALA A 1 122 ? 23.920 -13.427 -31.705 1.00 94.06 122 ALA A O 1
ATOM 941 N N . LYS A 1 123 ? 24.674 -15.478 -31.167 1.00 93.88 123 LYS A N 1
ATOM 942 C CA . LYS A 1 123 ? 24.728 -15.245 -29.723 1.00 93.88 123 LYS A CA 1
ATOM 943 C C . LYS A 1 123 ? 25.980 -14.432 -29.406 1.00 93.88 123 LYS A C 1
ATOM 945 O O . LYS A 1 123 ? 27.070 -14.821 -29.813 1.00 93.88 123 LYS A O 1
ATOM 950 N N . ILE A 1 124 ? 25.827 -13.374 -28.615 1.00 94.25 124 ILE A N 1
ATOM 951 C CA . ILE A 1 124 ? 26.938 -12.537 -28.150 1.00 94.25 124 ILE A CA 1
ATOM 952 C C . ILE A 1 124 ? 27.206 -12.854 -26.670 1.00 94.25 124 ILE A C 1
ATOM 954 O O . ILE A 1 124 ? 26.407 -12.456 -25.820 1.00 94.25 124 ILE A O 1
ATOM 958 N N . PRO A 1 125 ? 28.287 -13.590 -26.325 1.00 93.75 125 PRO A N 1
ATOM 959 C CA . PRO A 1 125 ? 28.504 -14.084 -24.962 1.00 93.75 125 PRO A CA 1
ATOM 960 C C . PRO A 1 125 ? 28.549 -12.990 -23.892 1.00 93.75 125 PRO A C 1
ATOM 962 O O . PRO A 1 125 ? 28.009 -13.185 -22.805 1.00 93.75 125 PRO A O 1
ATOM 965 N N . TYR A 1 126 ? 29.146 -11.833 -24.193 1.00 93.56 126 TYR A N 1
ATOM 966 C CA . TYR A 1 126 ? 29.243 -10.750 -23.213 1.00 93.56 126 TYR A CA 1
ATOM 967 C C . TYR A 1 126 ? 27.867 -10.135 -22.895 1.00 93.56 126 TYR A C 1
ATOM 969 O O . TYR A 1 126 ? 27.612 -9.830 -21.734 1.00 93.56 126 TYR A O 1
ATOM 977 N N . LEU A 1 127 ? 26.960 -10.019 -23.877 1.00 92.38 127 LEU A N 1
ATOM 978 C CA . LEU A 1 127 ? 25.591 -9.539 -23.645 1.00 92.38 127 LEU A CA 1
ATOM 979 C C . LEU A 1 127 ? 24.787 -10.510 -22.779 1.00 92.38 127 LEU A C 1
ATOM 981 O O . LEU A 1 127 ? 23.961 -10.072 -21.986 1.00 92.38 127 LEU A O 1
ATOM 985 N N . CYS A 1 128 ? 25.048 -11.818 -22.882 1.00 93.19 128 CYS A N 1
ATOM 986 C CA . CYS A 1 128 ? 24.470 -12.789 -21.952 1.00 93.19 128 CYS A CA 1
ATOM 987 C C . CYS A 1 128 ? 24.975 -12.557 -20.522 1.00 93.19 128 CYS A C 1
ATOM 989 O O . CYS A 1 128 ? 24.174 -12.545 -19.597 1.00 93.19 128 CYS A O 1
ATOM 991 N N . ALA A 1 129 ? 26.278 -12.316 -20.349 1.00 94.25 129 ALA A N 1
ATOM 992 C CA . ALA A 1 129 ? 26.848 -12.022 -19.035 1.00 94.25 129 ALA A CA 1
ATOM 993 C C . ALA A 1 129 ? 26.345 -10.686 -18.453 1.00 94.25 129 ALA A C 1
ATOM 995 O O . ALA A 1 129 ? 26.216 -10.563 -17.240 1.00 94.25 129 ALA A O 1
ATOM 996 N N . VAL A 1 130 ? 26.064 -9.683 -19.296 1.00 92.31 130 VAL A N 1
ATOM 997 C CA . VAL A 1 130 ? 25.414 -8.430 -18.870 1.00 92.31 130 VAL A CA 1
ATOM 998 C C . VAL A 1 130 ? 23.972 -8.686 -18.446 1.00 92.31 130 VAL A C 1
ATOM 1000 O O . VAL A 1 130 ? 23.607 -8.245 -17.368 1.00 92.31 130 VAL A O 1
ATOM 1003 N N . ALA A 1 131 ? 23.193 -9.452 -19.213 1.00 90.75 131 ALA A N 1
ATOM 1004 C CA . ALA A 1 131 ? 21.818 -9.799 -18.843 1.00 90.75 131 ALA A CA 1
ATOM 1005 C C . ALA A 1 131 ? 21.739 -10.577 -17.513 1.00 90.75 131 ALA A C 1
ATOM 1007 O O . ALA A 1 131 ? 20.846 -10.347 -16.702 1.00 90.75 131 ALA A O 1
ATOM 1008 N N . ASP A 1 132 ? 22.701 -11.472 -17.259 1.00 91.81 132 ASP A N 1
ATOM 1009 C CA . ASP A 1 132 ? 22.817 -12.181 -15.977 1.00 91.81 132 ASP A CA 1
ATOM 1010 C C . ASP A 1 132 ? 23.083 -11.221 -14.808 1.00 91.81 132 ASP A C 1
ATOM 1012 O O . ASP A 1 132 ? 22.490 -11.355 -13.733 1.00 91.81 132 ASP A O 1
ATOM 1016 N N . GLU A 1 133 ? 23.961 -10.240 -15.019 1.00 92.94 133 GLU A N 1
ATOM 1017 C CA . GLU A 1 133 ? 24.252 -9.207 -14.026 1.00 92.94 133 GLU A CA 1
ATOM 1018 C C . GLU A 1 133 ? 23.065 -8.252 -13.835 1.00 92.94 133 GLU A C 1
ATOM 1020 O O . GLU A 1 133 ? 22.746 -7.941 -12.696 1.00 92.94 133 GLU A O 1
ATOM 1025 N N . GLU A 1 134 ? 22.366 -7.837 -14.899 1.00 89.38 134 GLU A N 1
ATOM 1026 C CA . GLU A 1 134 ? 21.162 -6.993 -14.809 1.00 89.38 134 GLU A CA 1
ATOM 1027 C C . GLU A 1 134 ? 20.059 -7.684 -14.001 1.00 89.38 134 GLU A C 1
ATOM 1029 O O . GLU A 1 134 ? 19.467 -7.067 -13.113 1.00 89.38 134 GLU A O 1
ATOM 1034 N N . ARG A 1 135 ? 19.819 -8.980 -14.241 1.00 88.38 135 ARG A N 1
ATOM 1035 C CA . ARG A 1 135 ? 18.877 -9.776 -13.442 1.00 88.38 135 ARG A CA 1
ATOM 1036 C C . ARG A 1 135 ? 19.302 -9.835 -11.975 1.00 88.38 135 ARG A C 1
ATOM 1038 O O . ARG A 1 135 ? 18.485 -9.585 -11.091 1.00 88.38 135 ARG A O 1
ATOM 1045 N N . THR A 1 136 ? 20.580 -10.122 -11.720 1.00 90.69 136 THR A N 1
ATOM 1046 C CA . THR A 1 136 ? 21.137 -10.174 -10.357 1.00 90.69 136 THR A CA 1
ATOM 1047 C C . THR A 1 136 ? 20.967 -8.832 -9.647 1.00 90.69 136 THR A C 1
ATOM 1049 O O . THR A 1 136 ? 20.475 -8.784 -8.521 1.00 90.69 136 THR A O 1
ATOM 1052 N N . PHE A 1 137 ? 21.297 -7.735 -10.326 1.00 89.88 137 PHE A N 1
ATOM 1053 C CA . PHE A 1 137 ? 21.133 -6.377 -9.826 1.00 89.88 137 PHE A CA 1
ATOM 1054 C C . PHE A 1 137 ? 19.667 -6.066 -9.505 1.00 89.88 137 PHE A C 1
ATOM 1056 O O . PHE A 1 137 ? 19.369 -5.579 -8.416 1.00 89.88 137 PHE A O 1
ATOM 1063 N N . ARG A 1 138 ? 18.737 -6.398 -10.409 1.00 87.25 138 ARG A N 1
ATOM 1064 C CA . ARG A 1 138 ? 17.293 -6.180 -10.233 1.00 87.25 138 ARG A CA 1
ATOM 1065 C C . ARG A 1 138 ? 16.753 -6.924 -9.008 1.00 87.25 138 ARG A C 1
ATOM 1067 O O . ARG A 1 138 ? 15.992 -6.354 -8.224 1.00 87.25 138 ARG A O 1
ATOM 1074 N N . ASP A 1 139 ? 17.158 -8.177 -8.822 1.00 88.75 139 ASP A N 1
ATOM 1075 C CA . ASP A 1 139 ? 16.746 -9.001 -7.682 1.00 88.75 139 ASP A CA 1
ATOM 1076 C C . ASP A 1 139 ? 17.341 -8.492 -6.360 1.00 88.75 139 ASP A C 1
ATOM 1078 O O . ASP A 1 139 ? 16.638 -8.390 -5.346 1.00 88.75 139 ASP A O 1
ATOM 1082 N N . GLU A 1 140 ? 18.619 -8.106 -6.361 1.00 90.81 140 GLU A N 1
ATOM 1083 C CA . GLU A 1 140 ? 19.265 -7.495 -5.199 1.00 90.81 140 GLU A CA 1
ATOM 1084 C C . GLU A 1 140 ? 18.631 -6.156 -4.826 1.00 90.81 140 GLU A C 1
ATOM 1086 O O . GLU A 1 140 ? 18.381 -5.910 -3.638 1.00 90.81 140 GLU A O 1
ATOM 1091 N N . TRP A 1 141 ? 18.325 -5.321 -5.821 1.00 90.81 141 TRP A N 1
ATOM 1092 C CA . TRP A 1 141 ? 17.652 -4.047 -5.619 1.00 90.81 141 TRP A CA 1
ATOM 1093 C C . TRP A 1 141 ? 16.279 -4.271 -4.992 1.00 90.81 141 TRP A C 1
ATOM 1095 O O . TRP A 1 141 ? 16.017 -3.745 -3.913 1.00 90.81 141 TRP A O 1
ATOM 1105 N N . LYS A 1 142 ? 15.439 -5.149 -5.563 1.00 89.62 142 LYS A N 1
ATOM 1106 C CA . LYS A 1 142 ? 14.118 -5.483 -4.993 1.00 89.62 142 LYS A CA 1
ATOM 1107 C C . LYS A 1 142 ? 14.235 -5.936 -3.539 1.00 89.62 142 LYS A C 1
ATOM 1109 O O . LYS A 1 142 ? 13.499 -5.463 -2.677 1.00 89.62 142 LYS A O 1
ATOM 1114 N N . ARG A 1 143 ? 15.202 -6.797 -3.217 1.00 90.19 143 ARG A N 1
ATOM 1115 C CA . ARG A 1 143 ? 15.421 -7.272 -1.840 1.00 90.19 143 ARG A CA 1
ATOM 1116 C C . ARG A 1 143 ? 15.810 -6.144 -0.876 1.00 90.19 143 ARG A C 1
ATOM 1118 O O . ARG A 1 143 ? 15.424 -6.166 0.297 1.00 90.19 143 ARG A O 1
ATOM 1125 N N . LYS A 1 144 ? 16.599 -5.172 -1.329 1.00 92.69 144 LYS A N 1
ATOM 1126 C CA . LYS A 1 144 ? 17.120 -4.081 -0.491 1.00 92.69 144 LYS A CA 1
ATOM 1127 C C . LYS A 1 144 ? 16.184 -2.876 -0.396 1.00 92.69 144 LYS A C 1
ATOM 1129 O O . LYS A 1 144 ? 16.156 -2.242 0.656 1.00 92.69 144 LYS A O 1
ATOM 1134 N N . HIS A 1 145 ? 15.416 -2.601 -1.444 1.00 93.06 145 HIS A N 1
ATOM 1135 C CA . HIS A 1 145 ? 14.662 -1.360 -1.637 1.00 93.06 145 HIS A CA 1
ATOM 1136 C C . HIS A 1 145 ? 13.145 -1.539 -1.594 1.00 93.06 145 HIS A C 1
ATOM 1138 O O . HIS A 1 145 ? 12.431 -0.543 -1.605 1.00 93.06 145 HIS A O 1
ATOM 1144 N N . ARG A 1 146 ? 12.645 -2.780 -1.500 1.00 94.12 146 ARG A N 1
ATOM 1145 C CA . ARG A 1 146 ? 11.208 -3.069 -1.453 1.00 94.12 146 ARG A CA 1
ATOM 1146 C C . ARG A 1 146 ? 10.781 -3.737 -0.151 1.00 94.12 146 ARG A C 1
ATOM 1148 O O . ARG A 1 146 ? 11.432 -4.671 0.328 1.00 94.12 146 ARG A O 1
ATOM 1155 N N . ARG A 1 147 ? 9.663 -3.301 0.423 1.00 95.38 147 ARG A N 1
ATOM 1156 C CA . ARG A 1 147 ? 8.991 -3.954 1.560 1.00 95.38 147 ARG A CA 1
ATOM 1157 C C . ARG A 1 147 ? 7.498 -4.052 1.292 1.00 95.38 147 ARG A C 1
ATOM 1159 O O . ARG A 1 147 ? 6.947 -3.219 0.585 1.00 95.38 147 ARG A O 1
ATOM 1166 N N . TYR A 1 148 ? 6.856 -5.059 1.873 1.00 96.94 148 TYR A N 1
ATOM 1167 C CA . TYR A 1 148 ? 5.417 -5.247 1.751 1.00 96.94 148 TYR A CA 1
ATOM 1168 C C . TYR A 1 148 ? 4.765 -5.236 3.127 1.00 96.94 148 TYR A C 1
ATOM 1170 O O . TYR A 1 148 ? 5.270 -5.847 4.070 1.00 96.94 148 TYR A O 1
ATOM 1178 N N . PHE A 1 149 ? 3.619 -4.576 3.216 1.00 97.56 149 PHE A N 1
ATOM 1179 C CA . PHE A 1 149 ? 2.767 -4.519 4.398 1.00 97.56 149 PHE A CA 1
ATOM 1180 C C . PHE A 1 149 ? 1.351 -4.925 4.008 1.00 97.56 149 PHE A C 1
ATOM 1182 O O . PHE A 1 149 ? 0.989 -4.812 2.841 1.00 97.56 149 PHE A O 1
ATOM 1189 N N . ARG A 1 150 ? 0.534 -5.415 4.940 1.00 97.50 150 ARG A N 1
ATOM 1190 C CA . ARG A 1 150 ? -0.843 -5.814 4.629 1.00 97.50 150 ARG A CA 1
ATOM 1191 C C . ARG A 1 150 ? -1.832 -5.367 5.688 1.00 97.50 150 ARG A C 1
ATOM 1193 O O . ARG A 1 150 ? -1.693 -5.738 6.848 1.00 97.50 150 ARG A O 1
ATOM 1200 N N . VAL A 1 151 ? -2.887 -4.677 5.261 1.00 96.38 151 VAL A N 1
ATOM 1201 C CA . VAL A 1 151 ? -4.012 -4.256 6.107 1.00 96.38 151 VAL A CA 1
ATOM 1202 C C . VAL A 1 151 ? -5.317 -4.322 5.312 1.00 96.38 151 VAL A C 1
ATOM 1204 O O . VAL A 1 151 ? -5.333 -4.030 4.123 1.00 96.38 151 VAL A O 1
ATOM 1207 N N . ALA A 1 152 ? -6.409 -4.761 5.937 1.00 94.25 152 ALA A N 1
ATOM 1208 C CA . ALA A 1 152 ? -7.740 -4.881 5.331 1.00 94.25 152 ALA A CA 1
ATOM 1209 C C . ALA A 1 152 ? -7.774 -5.665 4.001 1.00 94.25 152 ALA A C 1
ATOM 1211 O O . ALA A 1 152 ? -8.530 -5.345 3.087 1.00 94.25 152 ALA A O 1
ATOM 1212 N N . GLY A 1 153 ? -6.920 -6.688 3.873 1.00 93.56 153 GLY A N 1
ATOM 1213 C CA . GLY A 1 153 ? -6.785 -7.490 2.649 1.00 93.56 153 GLY A CA 1
ATOM 1214 C C . GLY A 1 153 ? -5.975 -6.835 1.520 1.00 93.56 153 GLY A C 1
ATOM 1215 O O . GLY A 1 153 ? -5.729 -7.498 0.516 1.00 93.56 153 GLY A O 1
ATOM 1216 N N . ILE A 1 154 ? -5.516 -5.598 1.715 1.00 96.06 154 ILE A N 1
ATOM 1217 C CA . ILE A 1 154 ? -4.719 -4.809 0.773 1.00 96.06 154 ILE A CA 1
ATOM 1218 C C . ILE A 1 154 ? -3.244 -4.989 1.109 1.00 96.06 154 ILE A C 1
ATOM 1220 O O . ILE A 1 154 ? -2.850 -4.818 2.266 1.00 96.06 154 ILE A O 1
ATOM 1224 N N . THR A 1 155 ? -2.424 -5.307 0.115 1.00 98.00 155 THR A N 1
ATOM 1225 C CA . THR A 1 155 ? -0.970 -5.345 0.254 1.00 98.00 155 THR A CA 1
ATOM 1226 C C . THR A 1 155 ? -0.358 -4.042 -0.257 1.00 98.00 155 THR A C 1
ATOM 1228 O O . THR A 1 155 ? -0.526 -3.676 -1.412 1.00 98.00 155 THR A O 1
ATOM 1231 N N . ILE A 1 156 ? 0.382 -3.349 0.600 1.00 97.62 156 ILE A N 1
ATOM 1232 C CA . ILE A 1 156 ? 1.092 -2.110 0.292 1.00 97.62 156 ILE A CA 1
ATOM 1233 C C . ILE A 1 156 ? 2.555 -2.432 0.024 1.00 97.62 156 ILE A C 1
ATOM 1235 O O . ILE A 1 156 ? 3.270 -2.887 0.917 1.00 97.62 156 ILE A O 1
ATOM 1239 N N . CYS A 1 157 ? 2.990 -2.201 -1.206 1.00 97.00 157 CYS A N 1
ATOM 1240 C CA . CYS A 1 157 ? 4.372 -2.275 -1.640 1.00 97.00 157 CYS A CA 1
ATOM 1241 C C . CYS A 1 157 ? 5.029 -0.906 -1.459 1.00 97.00 157 CYS A C 1
ATOM 1243 O O . CYS A 1 157 ? 4.656 0.057 -2.120 1.00 97.00 157 CYS A O 1
ATOM 1245 N N . ILE A 1 158 ? 6.022 -0.835 -0.580 1.00 95.44 158 ILE A N 1
ATOM 1246 C CA . ILE A 1 158 ? 6.869 0.341 -0.409 1.00 95.44 158 ILE A CA 1
ATOM 1247 C C . ILE A 1 158 ? 8.165 0.122 -1.167 1.00 95.44 158 ILE A C 1
ATOM 1249 O O . ILE A 1 158 ? 8.873 -0.855 -0.915 1.00 95.44 158 ILE A O 1
ATOM 1253 N N . GLU A 1 159 ? 8.478 1.060 -2.046 1.00 94.75 159 GLU A N 1
ATOM 1254 C CA . GLU A 1 159 ? 9.755 1.180 -2.736 1.00 94.75 159 GLU A CA 1
ATOM 1255 C C . GLU A 1 159 ? 10.460 2.457 -2.303 1.00 94.75 159 GLU A C 1
ATOM 1257 O O . GLU A 1 159 ? 9.813 3.447 -1.963 1.00 94.75 159 GLU A O 1
ATOM 1262 N N . SER A 1 160 ? 11.788 2.438 -2.289 1.00 92.88 160 SER A N 1
ATOM 1263 C CA . SER A 1 160 ? 12.586 3.580 -1.852 1.00 92.88 160 SER A CA 1
ATOM 1264 C C . SER A 1 160 ? 13.916 3.619 -2.581 1.00 92.88 160 SER A C 1
ATOM 1266 O O . SER A 1 160 ? 14.623 2.614 -2.632 1.00 92.88 160 SER A O 1
ATOM 1268 N N . ASP A 1 161 ? 14.315 4.798 -3.046 1.00 89.50 161 ASP A N 1
ATOM 1269 C CA . ASP A 1 161 ? 15.634 5.000 -3.657 1.00 89.50 161 ASP A CA 1
ATOM 1270 C C . ASP A 1 161 ? 16.779 4.788 -2.636 1.00 89.50 161 ASP A C 1
A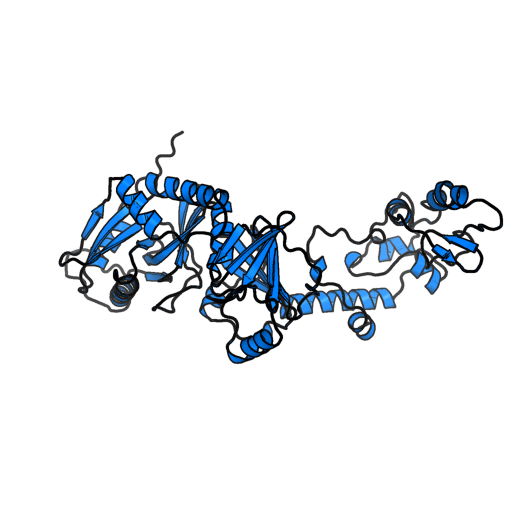TOM 1272 O O . ASP A 1 161 ? 17.913 4.472 -2.996 1.00 89.50 161 ASP A O 1
ATOM 1276 N N . THR A 1 162 ? 16.487 4.873 -1.332 1.00 87.62 162 THR A N 1
ATOM 1277 C CA . THR A 1 162 ? 17.417 4.499 -0.250 1.00 87.62 162 THR A CA 1
ATOM 1278 C C . THR A 1 162 ? 17.238 3.032 0.162 1.00 87.62 162 THR A C 1
ATOM 1280 O O . THR A 1 162 ? 16.109 2.555 0.277 1.00 87.62 162 THR A O 1
ATOM 1283 N N . GLU A 1 163 ? 18.338 2.321 0.457 1.00 91.19 163 GLU A N 1
ATOM 1284 C CA . GLU A 1 163 ? 18.289 0.941 0.966 1.00 91.19 163 GLU A CA 1
ATOM 1285 C C . GLU A 1 163 ? 17.495 0.851 2.284 1.00 91.19 163 GLU A C 1
ATOM 1287 O O . GLU A 1 163 ? 17.936 1.325 3.337 1.00 91.19 163 GLU A O 1
ATOM 1292 N N . LEU A 1 164 ? 16.361 0.149 2.258 1.00 90.12 164 LEU A N 1
ATOM 1293 C CA . LEU A 1 164 ? 15.460 -0.005 3.406 1.00 90.12 164 LEU A CA 1
ATOM 1294 C C . LEU A 1 164 ? 16.058 -0.866 4.525 1.00 90.12 164 LEU A C 1
ATOM 1296 O O . LEU A 1 164 ? 15.627 -0.785 5.669 1.00 90.12 164 LEU A O 1
ATOM 1300 N N . GLY A 1 165 ? 17.063 -1.693 4.218 1.00 86.81 165 GLY A N 1
ATOM 1301 C CA . GLY A 1 165 ? 17.811 -2.450 5.229 1.00 86.81 165 GLY A CA 1
ATOM 1302 C C . GLY A 1 165 ? 18.683 -1.578 6.142 1.00 86.81 165 GLY A C 1
ATOM 1303 O O . GLY A 1 165 ? 19.066 -2.029 7.217 1.00 86.81 165 GLY A O 1
ATOM 1304 N N . SER A 1 166 ? 18.981 -0.340 5.732 1.00 86.00 166 SER A N 1
ATOM 1305 C CA . SER A 1 166 ? 19.774 0.619 6.513 1.00 86.00 166 SER A CA 1
ATOM 1306 C C . SER A 1 166 ? 18.939 1.469 7.479 1.00 86.00 166 SER A C 1
ATOM 1308 O O . SER A 1 166 ? 19.499 2.248 8.248 1.00 86.00 166 SER A O 1
ATOM 1310 N N . VAL A 1 167 ? 17.611 1.317 7.447 1.00 90.00 167 VAL A N 1
ATOM 1311 C CA . VAL A 1 167 ? 16.648 2.106 8.220 1.00 90.00 167 VAL A CA 1
ATOM 1312 C C . VAL A 1 167 ? 15.877 1.196 9.173 1.00 90.00 167 VAL A C 1
ATOM 1314 O O . VAL A 1 167 ? 15.487 0.078 8.829 1.00 90.00 167 VAL A O 1
ATOM 1317 N N . ARG A 1 168 ? 15.635 1.678 10.395 1.00 93.19 168 ARG A N 1
ATOM 1318 C CA . ARG A 1 168 ? 14.816 0.972 11.382 1.00 93.19 168 ARG A CA 1
ATOM 1319 C C . ARG A 1 168 ? 13.344 1.302 11.163 1.00 93.19 168 ARG A C 1
ATOM 1321 O O . ARG A 1 168 ? 12.962 2.458 11.255 1.00 93.19 168 ARG A O 1
ATOM 1328 N N . PHE A 1 169 ? 12.506 0.294 10.954 1.00 93.88 169 PHE A N 1
ATOM 1329 C CA . PHE A 1 169 ? 11.054 0.480 10.933 1.00 93.88 169 PHE A CA 1
ATOM 1330 C C . PHE A 1 169 ? 10.477 0.498 12.348 1.00 93.88 169 PHE A C 1
ATOM 1332 O O . PHE A 1 169 ? 10.931 -0.243 13.228 1.00 93.88 169 PHE A O 1
ATOM 1339 N N . ASN A 1 170 ? 9.445 1.315 12.550 1.00 92.38 170 ASN A N 1
ATOM 1340 C CA . ASN A 1 170 ? 8.634 1.285 13.757 1.00 92.38 170 ASN A CA 1
ATOM 1341 C C . ASN A 1 170 ? 8.081 -0.144 13.971 1.00 92.38 170 ASN A C 1
ATOM 1343 O O . ASN A 1 170 ? 7.488 -0.706 13.044 1.00 92.38 170 ASN A O 1
ATOM 1347 N N . PRO A 1 171 ? 8.239 -0.749 15.166 1.00 94.00 171 PRO A N 1
ATOM 1348 C CA . PRO A 1 171 ? 7.679 -2.066 15.470 1.00 94.00 171 PRO A CA 1
ATOM 1349 C C . PRO A 1 171 ? 6.183 -2.204 15.153 1.00 94.00 171 PRO A C 1
ATOM 1351 O O . PRO A 1 171 ? 5.761 -3.267 14.702 1.00 94.00 171 PRO A O 1
ATOM 1354 N N . ALA A 1 172 ? 5.399 -1.131 15.318 1.00 94.19 172 ALA A N 1
ATOM 1355 C CA . ALA A 1 172 ? 3.977 -1.126 14.984 1.00 94.19 172 ALA A CA 1
ATOM 1356 C C . ALA A 1 172 ? 3.724 -1.340 13.483 1.00 94.19 172 ALA A C 1
ATOM 1358 O O . ALA A 1 172 ? 2.801 -2.062 13.127 1.00 94.19 172 ALA A O 1
ATOM 1359 N N . LEU A 1 173 ? 4.567 -0.789 12.600 1.00 94.38 173 LEU A N 1
ATOM 1360 C CA . LEU A 1 173 ? 4.509 -1.060 11.157 1.00 94.38 173 LEU A CA 1
ATOM 1361 C C . LEU A 1 173 ? 4.946 -2.491 10.840 1.00 94.38 173 LEU A C 1
ATOM 1363 O O . LEU A 1 173 ? 4.313 -3.173 10.036 1.00 94.38 173 LEU A O 1
ATOM 1367 N N . LEU A 1 174 ? 6.015 -2.966 11.488 1.00 95.56 174 LEU A N 1
ATOM 1368 C CA . LEU A 1 174 ? 6.539 -4.317 11.270 1.00 95.56 174 LEU A CA 1
ATOM 1369 C C . LEU A 1 174 ? 5.529 -5.413 11.628 1.00 95.56 174 LEU A C 1
ATOM 1371 O O . LEU A 1 174 ? 5.569 -6.478 11.016 1.00 95.56 174 LEU A O 1
ATOM 1375 N N . ALA A 1 175 ? 4.590 -5.149 12.540 1.00 96.38 175 ALA A N 1
ATOM 1376 C CA . ALA A 1 175 ? 3.485 -6.062 12.838 1.00 96.38 175 ALA A CA 1
ATOM 1377 C C . ALA A 1 175 ? 2.587 -6.356 11.617 1.00 96.38 175 ALA A C 1
ATOM 1379 O O . ALA A 1 175 ? 1.904 -7.377 11.598 1.00 96.38 175 ALA A O 1
ATOM 1380 N N . PHE A 1 176 ? 2.609 -5.492 10.595 1.00 97.62 176 PHE A N 1
ATOM 1381 C CA . PHE A 1 176 ? 1.848 -5.630 9.350 1.00 97.62 176 PHE A CA 1
ATOM 1382 C C . PHE A 1 176 ? 2.708 -6.106 8.172 1.00 97.62 176 PHE A C 1
ATOM 1384 O O . PHE A 1 176 ? 2.192 -6.227 7.062 1.00 97.62 176 PHE A O 1
ATOM 1391 N N . ALA A 1 177 ? 4.003 -6.373 8.372 1.00 97.19 177 ALA A N 1
ATOM 1392 C CA . ALA A 1 177 ? 4.902 -6.780 7.297 1.00 97.19 177 ALA A CA 1
ATOM 1393 C C . ALA A 1 177 ? 4.547 -8.172 6.739 1.00 97.19 177 ALA A C 1
ATOM 1395 O O . ALA A 1 177 ? 4.240 -9.108 7.478 1.00 97.19 177 ALA A O 1
ATOM 1396 N N . VAL A 1 178 ? 4.631 -8.324 5.417 1.00 97.38 178 VAL A N 1
ATOM 1397 C CA . VAL A 1 178 ? 4.405 -9.586 4.693 1.00 97.38 178 VAL A CA 1
ATOM 1398 C C . VAL A 1 178 ? 5.551 -9.838 3.703 1.00 97.38 178 VAL A C 1
ATOM 1400 O O . VAL A 1 178 ? 6.234 -8.897 3.305 1.00 97.38 178 VAL A O 1
ATOM 1403 N N . PRO A 1 179 ? 5.818 -11.094 3.298 1.00 94.75 179 PRO A N 1
ATOM 1404 C CA . PRO A 1 179 ? 6.995 -11.404 2.480 1.00 94.75 179 PRO A CA 1
ATOM 1405 C C . PRO A 1 179 ? 6.882 -10.958 1.015 1.00 94.75 179 PRO A C 1
ATOM 1407 O O . PRO A 1 179 ? 7.892 -10.925 0.316 1.00 94.75 179 PRO A O 1
ATOM 1410 N N . GLY A 1 180 ? 5.680 -10.648 0.526 1.00 93.62 180 GLY A N 1
ATOM 1411 C CA . GLY A 1 180 ? 5.448 -10.401 -0.893 1.00 93.62 180 GLY A CA 1
A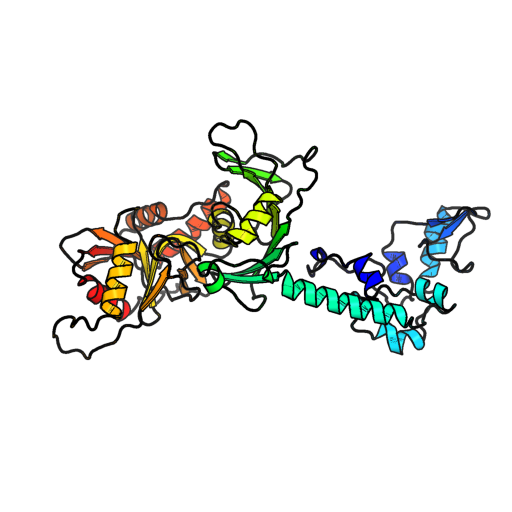TOM 1412 C C . GLY A 1 180 ? 4.048 -9.875 -1.211 1.00 93.62 180 GLY A C 1
ATOM 1413 O O . GLY A 1 180 ? 3.271 -9.600 -0.289 1.00 93.62 180 GLY A O 1
ATOM 1414 N N . PRO A 1 181 ? 3.728 -9.747 -2.511 1.00 94.94 181 PRO A N 1
ATOM 1415 C CA . PRO A 1 181 ? 2.453 -9.221 -2.984 1.00 94.94 181 PRO A CA 1
ATOM 1416 C C . PRO A 1 181 ? 1.262 -10.111 -2.594 1.00 94.94 181 PRO A C 1
ATOM 1418 O O . PRO A 1 181 ? 1.390 -11.321 -2.394 1.00 94.94 181 PRO A O 1
ATOM 1421 N N . GLY A 1 182 ? 0.092 -9.484 -2.483 1.00 92.88 182 GLY A N 1
ATOM 1422 C CA . GLY A 1 182 ? -1.200 -10.117 -2.231 1.00 92.88 182 GLY A CA 1
ATOM 1423 C C . GLY A 1 182 ? -2.079 -10.182 -3.482 1.00 92.88 182 GLY A C 1
ATOM 1424 O O . GLY A 1 182 ? -1.591 -10.099 -4.607 1.00 92.88 182 GLY A O 1
ATOM 1425 N N . LYS A 1 183 ? -3.396 -10.337 -3.285 1.00 91.62 183 LYS A N 1
ATOM 1426 C CA . LYS A 1 183 ? -4.383 -10.287 -4.382 1.00 91.62 183 LYS A CA 1
ATOM 1427 C C . LYS A 1 183 ? -4.683 -8.860 -4.840 1.00 91.62 183 LYS A C 1
ATOM 1429 O O . LYS A 1 183 ? -4.917 -8.642 -6.019 1.00 91.62 183 LYS A O 1
ATOM 1434 N N . ASP A 1 184 ? -4.693 -7.929 -3.896 1.00 94.19 184 ASP A N 1
ATOM 1435 C CA . ASP A 1 184 ? -4.922 -6.503 -4.100 1.00 94.19 184 ASP A CA 1
ATOM 1436 C C . ASP A 1 184 ? -3.650 -5.788 -3.651 1.00 94.19 184 ASP A C 1
ATOM 1438 O O . ASP A 1 184 ? -3.228 -5.961 -2.504 1.00 94.19 184 ASP A O 1
ATOM 1442 N N . ASN A 1 185 ? -2.990 -5.093 -4.575 1.00 95.00 185 ASN A N 1
ATOM 1443 C CA . ASN A 1 185 ? -1.685 -4.486 -4.348 1.00 95.00 185 ASN A CA 1
ATOM 1444 C C . ASN A 1 185 ? -1.741 -2.998 -4.667 1.00 95.00 185 ASN A C 1
ATOM 1446 O O . ASN A 1 185 ? -2.275 -2.609 -5.701 1.00 95.00 185 ASN A O 1
ATOM 1450 N N . VAL A 1 186 ? -1.130 -2.199 -3.802 1.00 96.44 186 VAL A N 1
ATOM 1451 C CA . VAL A 1 186 ? -0.863 -0.780 -4.041 1.00 96.44 186 VAL A CA 1
ATOM 1452 C C . VAL A 1 186 ? 0.637 -0.536 -3.946 1.00 96.44 186 VAL A C 1
ATOM 1454 O O . VAL A 1 186 ? 1.321 -1.234 -3.193 1.00 96.44 186 VAL A O 1
ATOM 1457 N N . VAL A 1 187 ? 1.163 0.418 -4.705 1.00 95.94 187 VAL A N 1
ATOM 1458 C CA . VAL A 1 187 ? 2.605 0.677 -4.803 1.00 95.94 187 VAL A CA 1
ATOM 1459 C C . VAL A 1 187 ? 2.895 2.135 -4.490 1.00 95.94 187 VAL A C 1
ATOM 1461 O O . VAL A 1 187 ? 2.403 3.024 -5.179 1.00 95.94 187 VAL A O 1
ATOM 1464 N N . PHE A 1 188 ? 3.725 2.379 -3.476 1.00 96.25 188 PHE A N 1
ATOM 1465 C CA . PHE A 1 188 ? 4.227 3.708 -3.140 1.00 96.25 188 PHE A CA 1
ATOM 1466 C C . PHE A 1 188 ? 5.743 3.758 -3.257 1.00 96.25 188 PHE A C 1
ATOM 1468 O O . PHE A 1 188 ? 6.451 2.996 -2.592 1.00 96.25 188 PHE A O 1
ATOM 1475 N N . ARG A 1 189 ? 6.239 4.689 -4.068 1.00 94.81 189 ARG A N 1
ATOM 1476 C CA . ARG A 1 189 ? 7.665 4.902 -4.287 1.00 94.81 189 ARG A CA 1
ATOM 1477 C C . ARG A 1 189 ? 8.145 6.168 -3.594 1.00 94.81 189 ARG A C 1
ATOM 1479 O O . ARG A 1 189 ? 7.573 7.237 -3.770 1.00 94.81 189 ARG A O 1
ATOM 1486 N N . HIS A 1 190 ? 9.209 6.022 -2.813 1.00 94.94 190 HIS A N 1
ATOM 1487 C CA . HIS A 1 190 ? 9.849 7.094 -2.065 1.00 94.94 190 HIS A CA 1
ATOM 1488 C C . HIS A 1 190 ? 11.111 7.551 -2.779 1.00 94.94 190 HIS A C 1
ATOM 1490 O O . HIS A 1 190 ? 12.081 6.797 -2.919 1.00 94.94 190 HIS A O 1
ATOM 1496 N N . HIS A 1 191 ? 11.086 8.812 -3.165 1.00 93.50 191 HIS A N 1
ATOM 1497 C CA . HIS A 1 191 ? 12.176 9.541 -3.769 1.00 93.50 191 HIS A CA 1
ATOM 1498 C C . HIS A 1 191 ? 12.757 10.509 -2.746 1.00 93.50 191 HIS A C 1
ATOM 1500 O O . HIS A 1 191 ? 12.025 11.164 -2.008 1.00 93.50 191 HIS A O 1
ATOM 1506 N N . PHE A 1 192 ? 14.082 10.604 -2.711 1.00 91.12 192 PHE A N 1
ATOM 1507 C CA . PHE A 1 192 ? 14.807 11.561 -1.862 1.00 91.12 192 PHE A CA 1
ATOM 1508 C C . PHE A 1 192 ? 15.467 12.664 -2.690 1.00 91.12 192 PHE A C 1
ATOM 1510 O O . PHE A 1 192 ? 16.431 13.289 -2.261 1.00 91.12 192 PHE A O 1
ATOM 1517 N N . GLU A 1 193 ? 14.966 12.847 -3.906 1.00 87.06 193 GLU A N 1
ATOM 1518 C CA . GLU A 1 193 ? 15.356 13.892 -4.832 1.00 87.06 193 GLU A CA 1
ATOM 1519 C C . GLU A 1 193 ? 14.073 14.519 -5.372 1.00 87.06 193 GLU A C 1
ATOM 1521 O O . GLU A 1 193 ? 13.170 13.815 -5.831 1.00 87.06 193 GLU A O 1
ATOM 1526 N N . MET A 1 194 ? 13.965 15.840 -5.252 1.00 86.94 194 MET A N 1
ATOM 1527 C CA . MET A 1 194 ? 12.787 16.573 -5.698 1.00 86.94 194 MET A CA 1
ATOM 1528 C C . MET A 1 194 ? 12.840 16.795 -7.214 1.00 86.94 194 MET A C 1
ATOM 1530 O O . MET A 1 194 ? 13.875 17.238 -7.719 1.00 86.94 194 MET A O 1
ATOM 1534 N N . PRO A 1 195 ? 11.738 16.560 -7.947 1.00 85.81 195 PRO A N 1
ATOM 1535 C CA . PRO A 1 195 ? 11.661 16.911 -9.357 1.00 85.81 195 PRO A CA 1
ATOM 1536 C C . PRO A 1 195 ? 11.686 18.436 -9.532 1.00 85.81 195 PRO A C 1
ATOM 1538 O O . PRO A 1 195 ? 11.328 19.191 -8.621 1.00 85.81 195 PRO A O 1
ATOM 1541 N N . ASP A 1 196 ? 12.075 18.905 -10.721 1.00 80.81 196 ASP A N 1
ATOM 1542 C CA . ASP A 1 196 ? 11.966 20.327 -11.055 1.00 80.81 196 ASP A CA 1
ATOM 1543 C C . ASP A 1 196 ? 10.488 20.722 -11.160 1.00 80.81 196 ASP A C 1
ATOM 1545 O O . ASP A 1 196 ? 9.804 20.444 -12.143 1.00 80.81 196 ASP A O 1
ATOM 1549 N N . THR A 1 197 ? 10.001 21.384 -10.116 1.00 78.31 197 THR A N 1
ATOM 1550 C CA . THR A 1 197 ? 8.610 21.828 -9.984 1.00 78.31 197 THR A CA 1
ATOM 1551 C C . THR A 1 197 ? 8.411 23.296 -10.360 1.00 78.31 197 THR A C 1
ATOM 1553 O O . THR A 1 197 ? 7.299 23.814 -10.263 1.00 78.31 197 THR A O 1
ATOM 1556 N N . THR A 1 198 ? 9.453 23.998 -10.819 1.00 71.50 198 THR A N 1
ATOM 1557 C CA . THR A 1 198 ? 9.400 25.456 -11.042 1.00 71.50 198 THR A CA 1
ATOM 1558 C C . THR A 1 198 ? 8.421 25.884 -12.139 1.00 71.50 198 THR A C 1
ATOM 1560 O O . THR A 1 198 ? 7.978 27.034 -12.159 1.00 71.50 198 THR A O 1
ATOM 1563 N N . LYS A 1 199 ? 8.068 24.966 -13.046 1.00 66.38 199 LYS A N 1
ATOM 1564 C CA . LYS A 1 199 ? 7.127 25.179 -14.159 1.00 66.38 199 LYS A CA 1
ATOM 1565 C C . LYS A 1 199 ? 5.927 24.229 -14.127 1.00 66.38 199 LYS A C 1
ATOM 1567 O O . LYS A 1 199 ? 5.161 24.191 -15.087 1.00 66.38 199 LYS A O 1
ATOM 1572 N N . GLU A 1 200 ? 5.776 23.459 -13.053 1.00 73.31 200 GLU A N 1
ATOM 1573 C CA . GLU A 1 200 ? 4.686 22.497 -12.896 1.00 73.31 200 GLU A CA 1
ATOM 1574 C C . GLU A 1 200 ? 3.378 23.225 -12.556 1.00 73.31 200 GLU A C 1
ATOM 1576 O O . GLU A 1 200 ? 3.264 23.910 -11.538 1.00 73.31 200 GLU A O 1
ATOM 1581 N N . ASP A 1 201 ? 2.365 23.056 -13.405 1.00 82.62 201 ASP A N 1
ATOM 1582 C CA . ASP A 1 201 ? 0.977 23.315 -13.025 1.00 82.62 201 ASP A CA 1
ATOM 1583 C C . ASP A 1 201 ? 0.442 22.080 -12.292 1.00 82.62 201 ASP A C 1
ATOM 1585 O O . ASP A 1 201 ? 0.351 21.010 -12.889 1.00 82.62 201 ASP A O 1
ATOM 1589 N N . PHE A 1 202 ? 0.086 22.213 -11.013 1.00 86.38 202 PHE 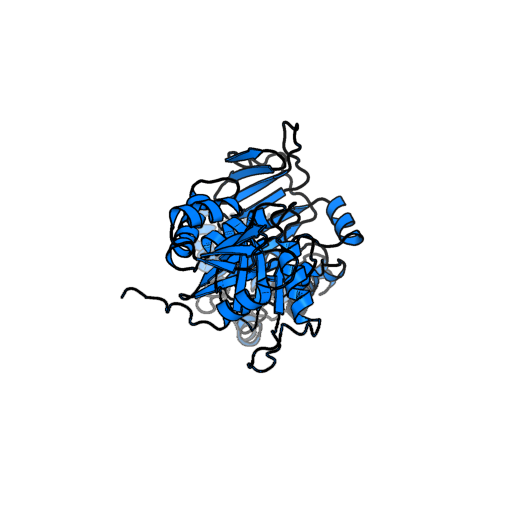A N 1
ATOM 1590 C CA . PHE A 1 202 ? -0.453 21.122 -10.189 1.00 86.38 202 PHE A CA 1
ATOM 1591 C C . PHE A 1 202 ? -1.977 20.947 -10.313 1.00 86.38 202 PHE A C 1
ATOM 1593 O O . PHE A 1 202 ? -2.564 20.112 -9.619 1.00 86.38 202 PHE A O 1
ATOM 1600 N N . GLY A 1 203 ? -2.622 21.718 -11.191 1.00 88.94 203 GLY A N 1
ATOM 1601 C CA . GLY A 1 203 ? -4.063 21.703 -11.392 1.00 88.94 203 GLY A CA 1
ATOM 1602 C C . GLY A 1 203 ? -4.846 22.453 -10.304 1.00 88.94 203 GLY A C 1
ATOM 1603 O O . GLY A 1 203 ? -4.271 23.030 -9.376 1.00 88.94 203 GLY A O 1
ATOM 1604 N N . PRO A 1 204 ? -6.188 22.477 -10.408 1.00 90.81 204 PRO A N 1
ATOM 1605 C CA . PRO A 1 204 ? -7.051 23.188 -9.472 1.00 90.81 204 PRO A CA 1
ATOM 1606 C C . PRO A 1 204 ? -6.973 22.633 -8.044 1.00 90.81 204 PRO A C 1
ATOM 1608 O O . PRO A 1 204 ? -7.028 21.421 -7.814 1.00 90.81 204 PRO A O 1
ATOM 1611 N N . GLU A 1 205 ? -6.931 23.544 -7.072 1.00 91.94 205 GLU A N 1
ATOM 1612 C CA . GLU A 1 205 ? -7.029 23.215 -5.651 1.00 91.94 205 GLU A CA 1
ATOM 1613 C C . GLU A 1 205 ? -8.460 22.823 -5.284 1.00 91.94 205 GLU A C 1
ATOM 1615 O O . GLU A 1 205 ? -9.413 23.564 -5.525 1.00 91.94 205 GLU A O 1
ATOM 1620 N N . VAL A 1 206 ? -8.602 21.665 -4.645 1.00 90.38 206 VAL A N 1
ATOM 1621 C CA . VAL A 1 206 ? -9.883 21.168 -4.122 1.00 90.38 206 VAL A CA 1
ATOM 1622 C C . VAL A 1 206 ? -9.975 21.300 -2.602 1.00 90.38 206 VAL A C 1
ATOM 1624 O O . VAL A 1 206 ? -11.062 21.236 -2.031 1.00 90.38 206 VAL A O 1
ATOM 1627 N N . TYR A 1 207 ? -8.836 21.488 -1.930 1.00 88.81 207 TYR A N 1
ATOM 1628 C CA . TYR A 1 207 ? -8.752 21.642 -0.483 1.00 88.81 207 TYR A CA 1
ATOM 1629 C C . TYR A 1 207 ? -7.567 22.530 -0.100 1.00 88.81 207 TYR A C 1
ATOM 163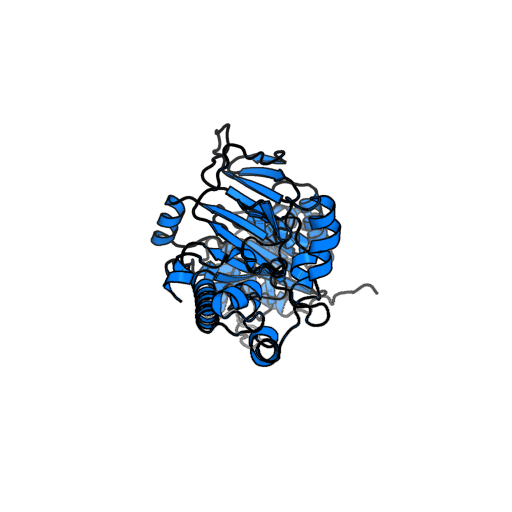1 O O . TYR A 1 207 ? -6.453 22.331 -0.585 1.00 88.81 207 TYR A O 1
ATOM 1639 N N . ARG A 1 208 ? -7.795 23.469 0.825 1.00 90.06 208 ARG A N 1
ATOM 1640 C CA . ARG A 1 208 ? -6.760 24.336 1.398 1.00 90.06 208 ARG A CA 1
ATOM 1641 C C . ARG A 1 208 ? -7.046 24.594 2.871 1.00 90.06 208 ARG A C 1
ATOM 1643 O O . ARG A 1 208 ? -7.895 25.415 3.216 1.00 90.06 208 ARG A O 1
ATOM 1650 N N . LYS A 1 209 ? -6.317 23.902 3.742 1.00 87.25 209 LYS A N 1
ATOM 1651 C CA . LYS A 1 209 ? -6.295 24.155 5.184 1.00 87.25 209 LYS A CA 1
ATOM 1652 C C . LYS A 1 209 ? -5.087 23.454 5.782 1.00 87.25 209 LYS A C 1
ATOM 1654 O O . LYS A 1 209 ? -4.942 22.246 5.605 1.00 87.25 209 LYS A O 1
ATOM 1659 N N . ALA A 1 210 ? -4.286 24.198 6.541 1.00 86.50 210 ALA A N 1
ATOM 1660 C CA . ALA A 1 210 ? -3.095 23.663 7.185 1.00 86.50 210 ALA A CA 1
ATOM 1661 C C . ALA A 1 210 ? -3.381 22.343 7.942 1.00 86.50 210 ALA A C 1
ATOM 1663 O O . ALA A 1 210 ? -4.398 22.254 8.645 1.00 86.50 210 ALA A O 1
ATOM 1664 N N . PRO A 1 211 ? -2.512 21.327 7.794 1.00 89.50 211 PRO A N 1
ATOM 1665 C CA . PRO A 1 211 ? -1.220 21.395 7.110 1.00 89.50 211 PRO A CA 1
ATOM 1666 C C . PRO A 1 211 ? -1.268 21.107 5.597 1.00 89.50 211 PRO A C 1
ATOM 1668 O O . PRO A 1 211 ? -0.217 20.922 5.012 1.00 89.50 211 PRO A O 1
ATOM 1671 N N . TRP A 1 212 ? -2.436 21.070 4.938 1.00 90.19 212 TRP A N 1
ATOM 1672 C CA . TRP A 1 212 ? -2.554 20.551 3.566 1.00 90.19 212 TRP A CA 1
ATOM 1673 C C . TRP A 1 212 ? -3.106 21.537 2.533 1.00 90.19 212 TRP A C 1
ATOM 1675 O O . TRP A 1 212 ? -4.109 22.229 2.754 1.00 90.19 212 TRP A O 1
ATOM 1685 N N . VAL A 1 213 ? -2.513 21.490 1.342 1.00 91.12 213 VAL A N 1
ATOM 1686 C CA . VAL A 1 213 ? -3.148 21.872 0.077 1.00 91.12 213 VAL A CA 1
ATOM 1687 C C . VAL A 1 213 ? -3.251 20.631 -0.801 1.00 91.12 213 VAL A C 1
ATOM 1689 O O . VAL A 1 213 ? -2.259 19.933 -1.002 1.00 91.12 213 VAL A O 1
ATOM 1692 N N . ILE A 1 214 ? -4.450 20.361 -1.320 1.00 91.69 214 ILE A N 1
ATOM 1693 C CA . ILE A 1 214 ? -4.725 19.218 -2.198 1.00 91.69 214 ILE A CA 1
ATOM 1694 C C . ILE A 1 214 ? -5.223 19.752 -3.534 1.00 91.69 214 ILE A C 1
ATOM 1696 O O . ILE A 1 214 ? -6.182 20.527 -3.586 1.00 91.69 214 ILE A O 1
ATOM 1700 N N . SER A 1 215 ? -4.557 19.341 -4.605 1.00 92.06 215 SER A N 1
ATOM 1701 C CA . SER A 1 215 ? -4.878 19.698 -5.989 1.00 92.06 215 SER A CA 1
ATOM 1702 C C . SER A 1 215 ? -5.227 18.436 -6.779 1.00 92.06 215 SER A C 1
ATOM 1704 O O . SER A 1 215 ? -4.833 17.333 -6.390 1.00 92.06 215 SER A O 1
ATOM 1706 N N . ARG A 1 216 ? -5.993 18.582 -7.863 1.00 90.56 216 ARG A N 1
ATOM 1707 C CA . ARG A 1 216 ? -6.359 17.465 -8.746 1.00 90.56 216 ARG A CA 1
ATOM 1708 C C . ARG A 1 216 ? -5.963 17.785 -10.181 1.00 90.56 216 ARG A C 1
ATOM 1710 O O . ARG A 1 216 ? -6.432 18.780 -10.724 1.00 90.56 216 ARG A O 1
ATOM 1717 N N . LYS A 1 217 ? -5.174 16.914 -10.809 1.00 87.69 217 LYS A N 1
ATOM 1718 C CA . LYS A 1 217 ? -4.703 17.059 -12.196 1.00 87.69 217 LYS A CA 1
ATOM 1719 C C . LYS A 1 217 ? -4.731 15.708 -12.892 1.00 87.69 217 LYS A C 1
ATOM 1721 O O . LYS A 1 217 ? -4.202 14.755 -12.344 1.00 87.69 217 LYS A O 1
ATOM 1726 N N . GLU A 1 218 ? -5.361 15.631 -14.066 1.00 85.38 218 GLU A N 1
ATOM 1727 C CA . GLU A 1 218 ? -5.284 14.461 -14.967 1.00 85.38 218 GLU A CA 1
ATOM 1728 C C . GLU A 1 218 ? -5.523 13.098 -14.277 1.00 85.38 218 GLU A C 1
ATOM 1730 O O . GLU A 1 218 ? -4.829 12.124 -14.535 1.00 85.38 218 GLU A O 1
ATOM 1735 N N . GLY A 1 219 ? -6.493 13.018 -13.357 1.00 85.12 219 GLY A N 1
ATOM 1736 C CA . GLY A 1 219 ? -6.761 11.769 -12.624 1.00 85.12 219 GLY A CA 1
ATOM 1737 C C . GLY A 1 219 ? -5.727 11.437 -11.537 1.00 85.12 219 GLY A C 1
ATOM 1738 O O . GLY A 1 219 ? -5.611 10.289 -11.130 1.00 85.12 219 GLY A O 1
ATOM 1739 N N . SER A 1 220 ? -4.986 12.428 -11.045 1.00 92.12 220 SER A N 1
ATOM 1740 C CA . SER A 1 220 ? -4.054 12.294 -9.923 1.00 92.12 220 SER A CA 1
ATOM 1741 C C . SER A 1 220 ? -4.341 13.319 -8.827 1.00 92.12 220 SER A C 1
ATOM 1743 O O . SER A 1 220 ? -4.810 14.436 -9.086 1.00 92.12 220 SER A O 1
ATOM 1745 N N . TRP A 1 221 ? -4.043 12.932 -7.591 1.00 92.75 221 TRP A N 1
ATOM 1746 C CA . TRP A 1 221 ? -4.104 13.772 -6.402 1.00 92.75 221 TRP A CA 1
ATOM 1747 C C . TRP A 1 221 ? -2.716 14.270 -6.047 1.00 92.75 221 TRP A C 1
ATOM 1749 O O . TRP A 1 221 ? -1.804 13.469 -5.863 1.00 92.75 221 TRP A O 1
ATOM 1759 N N . VAL A 1 222 ? -2.573 15.582 -5.891 1.00 93.38 222 VAL A N 1
ATOM 1760 C CA . VAL A 1 222 ? -1.306 16.213 -5.518 1.00 93.38 222 VAL A CA 1
ATOM 1761 C C . VAL A 1 222 ? -1.447 16.851 -4.143 1.00 93.38 222 VAL A C 1
ATOM 1763 O O . VAL A 1 222 ? -2.241 17.778 -3.968 1.00 93.38 222 VAL A O 1
ATOM 1766 N N . TYR A 1 223 ? -0.668 16.376 -3.175 1.00 93.12 223 TYR A N 1
ATOM 1767 C CA . TYR A 1 223 ? -0.618 16.904 -1.814 1.00 93.12 223 TYR A CA 1
ATOM 1768 C C . TYR A 1 223 ? 0.666 17.695 -1.599 1.00 93.12 223 TYR A C 1
ATOM 1770 O O . TYR A 1 223 ? 1.755 17.241 -1.951 1.00 93.12 223 TYR A O 1
ATOM 1778 N N . ARG A 1 224 ? 0.520 18.867 -0.980 1.00 92.31 224 ARG A N 1
ATOM 1779 C CA . ARG A 1 224 ? 1.616 19.734 -0.537 1.00 92.31 224 ARG A CA 1
ATOM 1780 C C . ARG A 1 224 ? 1.349 20.217 0.882 1.00 92.31 224 ARG A C 1
ATOM 1782 O O . ARG A 1 224 ? 0.188 20.445 1.248 1.00 92.31 224 ARG A O 1
ATOM 1789 N N . GLU A 1 225 ? 2.410 20.385 1.661 1.00 89.19 225 GLU A N 1
ATOM 1790 C CA . GLU A 1 225 ? 2.308 20.922 3.017 1.00 89.19 225 GLU A CA 1
ATOM 1791 C C . GLU A 1 225 ? 2.114 22.448 2.990 1.00 89.19 225 GLU A C 1
ATOM 1793 O O . GLU A 1 225 ? 2.546 23.142 2.071 1.00 89.19 225 GLU A O 1
ATOM 1798 N N . ILE A 1 226 ? 1.384 22.993 3.964 1.00 88.75 226 ILE A N 1
ATOM 1799 C CA . ILE A 1 226 ? 1.214 24.438 4.141 1.00 88.75 226 ILE A CA 1
ATOM 1800 C C . ILE A 1 226 ? 1.126 24.794 5.624 1.00 88.75 226 ILE A C 1
ATOM 1802 O O . ILE A 1 226 ? 0.288 24.272 6.363 1.00 88.75 226 ILE A O 1
ATOM 1806 N N . GLY A 1 227 ? 1.958 25.736 6.064 1.00 86.00 227 GLY A N 1
ATOM 1807 C CA . GLY A 1 227 ? 1.912 26.245 7.433 1.00 86.00 227 GLY A CA 1
ATOM 1808 C C . GLY A 1 227 ? 0.590 26.970 7.774 1.00 86.00 227 GLY A C 1
ATOM 1809 O O . GLY A 1 227 ? -0.057 27.525 6.883 1.00 86.00 227 GLY A O 1
ATOM 1810 N N . PRO A 1 228 ? 0.194 27.063 9.064 1.00 81.00 228 PRO A N 1
ATOM 1811 C CA . PRO A 1 228 ? -1.080 27.658 9.509 1.00 81.00 228 PRO A CA 1
ATOM 1812 C C . PRO A 1 228 ? -1.374 29.075 9.000 1.00 81.00 228 PRO A C 1
ATOM 1814 O O . PRO A 1 228 ? -2.535 29.427 8.813 1.00 81.00 228 PRO A O 1
ATOM 1817 N N . ASN A 1 229 ? -0.326 29.868 8.764 1.00 82.94 229 ASN A N 1
ATOM 1818 C CA . ASN A 1 229 ? -0.408 31.253 8.291 1.00 82.94 229 ASN A CA 1
ATOM 1819 C C . ASN A 1 229 ? 0.324 31.468 6.953 1.00 82.94 229 ASN A C 1
ATOM 1821 O O . ASN A 1 229 ? 0.538 32.610 6.540 1.00 82.94 229 ASN A O 1
ATOM 1825 N N . ALA A 1 230 ? 0.754 30.391 6.293 1.00 82.31 230 ALA A N 1
ATOM 1826 C CA . ALA A 1 230 ? 1.471 30.484 5.032 1.00 82.31 230 ALA A CA 1
ATOM 1827 C C . ALA A 1 230 ? 0.493 30.787 3.887 1.00 82.31 230 ALA A C 1
ATOM 1829 O O . ALA A 1 230 ? -0.616 30.256 3.824 1.00 82.31 230 ALA A O 1
ATOM 1830 N N . LYS A 1 231 ? 0.903 31.668 2.969 1.00 78.62 231 LYS A N 1
ATOM 1831 C CA . LYS A 1 231 ? 0.121 31.978 1.758 1.00 78.62 231 LYS A CA 1
ATOM 1832 C C . LYS A 1 231 ? 0.378 30.959 0.648 1.00 78.62 231 LYS A C 1
ATOM 1834 O O . LYS A 1 231 ? -0.525 30.639 -0.125 1.00 78.62 231 LYS A O 1
ATOM 1839 N N . THR A 1 232 ? 1.596 30.438 0.599 1.00 79.06 232 THR A N 1
ATOM 1840 C CA . THR A 1 232 ? 2.076 29.484 -0.398 1.00 79.06 232 THR A CA 1
ATOM 1841 C C . THR A 1 232 ? 2.386 28.144 0.267 1.00 79.06 232 THR A C 1
ATOM 1843 O O . THR A 1 232 ? 2.897 28.155 1.389 1.00 79.06 232 THR A O 1
ATOM 1846 N N . PRO A 1 233 ? 2.076 27.012 -0.390 1.00 80.25 233 PRO A N 1
ATOM 1847 C CA . PRO A 1 233 ? 2.533 25.699 0.053 1.00 80.25 233 PRO A CA 1
ATOM 1848 C C . PRO A 1 233 ? 4.059 25.607 0.075 1.00 80.25 233 PRO A C 1
ATOM 1850 O O . PRO A 1 233 ? 4.741 26.324 -0.662 1.00 80.25 233 PRO A O 1
ATOM 1853 N N . GLU A 1 234 ? 4.562 24.699 0.897 1.00 79.12 234 GLU A N 1
ATOM 1854 C CA . GLU A 1 234 ? 5.945 24.244 0.872 1.00 79.12 234 GLU A CA 1
ATOM 1855 C C . GLU A 1 234 ? 6.188 23.435 -0.413 1.00 79.12 234 GLU A C 1
ATOM 1857 O O . GLU A 1 234 ? 5.271 22.828 -0.978 1.00 79.12 234 GLU A O 1
ATOM 1862 N N . THR A 1 235 ? 7.411 23.508 -0.935 1.00 75.06 235 THR A N 1
ATOM 1863 C CA . THR A 1 235 ? 7.799 22.911 -2.227 1.00 75.06 235 THR A CA 1
ATOM 1864 C C . THR A 1 235 ? 8.922 21.895 -2.082 1.00 75.06 235 THR A C 1
ATOM 1866 O O . THR A 1 235 ? 9.493 21.471 -3.078 1.00 75.06 235 THR A O 1
ATOM 1869 N N . ASP A 1 236 ? 9.294 21.563 -0.855 1.00 81.81 236 ASP A N 1
ATOM 1870 C CA . ASP A 1 236 ? 10.373 20.646 -0.504 1.00 81.81 236 ASP A CA 1
ATOM 1871 C C . ASP A 1 236 ? 9.871 19.211 -0.275 1.00 81.81 236 ASP A C 1
ATOM 1873 O O . ASP A 1 236 ? 10.667 18.276 -0.310 1.00 81.81 236 ASP A O 1
ATOM 1877 N N . ARG A 1 237 ? 8.554 19.024 -0.126 1.00 90.81 237 ARG A N 1
ATOM 1878 C CA . ARG A 1 237 ? 7.892 17.717 -0.121 1.00 90.81 237 ARG A CA 1
ATOM 1879 C C . ARG A 1 237 ? 6.667 17.691 -1.026 1.00 90.81 237 ARG A C 1
ATOM 1881 O O . ARG A 1 237 ? 5.918 18.667 -1.124 1.00 90.81 237 ARG A O 1
ATOM 1888 N N . LEU A 1 238 ? 6.441 16.551 -1.672 1.00 93.38 238 LEU A N 1
ATOM 1889 C CA . LEU A 1 238 ? 5.353 16.368 -2.630 1.00 93.38 238 LEU A CA 1
ATOM 1890 C C . LEU A 1 238 ? 4.849 14.925 -2.607 1.00 93.38 238 LEU A C 1
ATOM 1892 O O . LEU A 1 238 ? 5.641 13.991 -2.696 1.00 93.38 238 LEU A O 1
ATOM 1896 N N . TRP A 1 239 ? 3.530 14.738 -2.570 1.00 95.06 239 TRP A N 1
ATOM 1897 C CA . TRP A 1 239 ? 2.917 13.420 -2.742 1.00 95.06 239 TRP A CA 1
ATOM 1898 C C . TRP A 1 239 ? 1.961 13.448 -3.919 1.00 95.06 239 TRP A C 1
ATOM 1900 O O . TRP A 1 239 ? 1.053 14.280 -3.969 1.00 95.06 239 TRP A O 1
ATOM 1910 N N . ILE A 1 240 ? 2.151 12.517 -4.843 1.00 94.44 240 ILE A N 1
ATOM 1911 C CA . ILE A 1 240 ? 1.305 12.337 -6.016 1.00 94.44 240 ILE A CA 1
ATOM 1912 C C . ILE A 1 240 ? 0.696 10.946 -5.920 1.00 94.44 240 ILE A C 1
ATOM 1914 O O . ILE A 1 240 ? 1.432 9.968 -5.883 1.00 94.44 240 ILE A O 1
ATOM 1918 N N . PHE A 1 241 ? -0.628 10.847 -5.875 1.00 94.62 241 PHE A N 1
ATOM 1919 C CA . PHE A 1 241 ? -1.347 9.572 -5.872 1.00 94.62 241 PHE A CA 1
ATOM 1920 C C . PHE A 1 241 ? -2.214 9.448 -7.123 1.00 94.62 241 PHE A C 1
ATOM 1922 O O . PHE A 1 241 ? -2.766 10.447 -7.586 1.00 94.62 241 PHE A O 1
ATOM 1929 N N . SER A 1 242 ? -2.383 8.230 -7.640 1.00 93.81 242 SER A N 1
ATOM 1930 C CA . SER A 1 242 ? -3.403 7.935 -8.652 1.00 93.81 242 SER A CA 1
ATOM 1931 C C . SER A 1 242 ? -4.809 8.212 -8.108 1.00 93.81 242 SER A C 1
ATOM 1933 O O . SER A 1 242 ? -5.016 8.289 -6.895 1.00 93.81 242 SER A O 1
ATOM 1935 N N . GLU A 1 243 ? -5.799 8.343 -8.994 1.00 89.88 243 GLU A N 1
ATOM 1936 C CA . GLU A 1 243 ? -7.187 8.652 -8.620 1.00 89.88 243 GLU A CA 1
ATOM 1937 C C . GLU A 1 243 ? -7.757 7.720 -7.536 1.00 89.88 243 GLU A C 1
ATOM 1939 O O . GLU A 1 243 ? -8.493 8.175 -6.656 1.00 89.88 243 GLU A O 1
ATOM 1944 N N . ASP A 1 244 ? -7.383 6.443 -7.601 1.00 90.38 244 ASP A N 1
ATOM 1945 C CA . ASP A 1 244 ? -7.807 5.341 -6.733 1.00 90.38 244 ASP A CA 1
ATOM 1946 C C . ASP A 1 244 ? -6.799 4.997 -5.617 1.00 90.38 244 ASP A C 1
ATOM 1948 O O . ASP A 1 244 ? -6.983 4.007 -4.908 1.00 90.38 244 ASP A O 1
ATOM 1952 N N . TYR A 1 245 ? -5.725 5.785 -5.467 1.00 93.06 245 TYR A N 1
ATOM 1953 C CA . TYR A 1 245 ? -4.617 5.566 -4.525 1.00 93.06 245 TYR A CA 1
ATOM 1954 C C . TYR A 1 245 ? -3.892 4.214 -4.671 1.00 93.06 245 TYR A C 1
ATOM 1956 O O . TYR A 1 245 ? -3.186 3.793 -3.752 1.00 93.06 245 TYR A O 1
ATOM 1964 N N . SER A 1 246 ? -4.036 3.521 -5.805 1.00 93.56 246 SER A N 1
ATOM 1965 C CA . SER A 1 246 ? -3.310 2.273 -6.071 1.00 93.56 246 SER A CA 1
ATOM 1966 C C . SER A 1 246 ? -1.826 2.496 -6.368 1.00 93.56 246 SER A C 1
ATOM 1968 O O . SER A 1 246 ? -1.008 1.620 -6.084 1.00 93.56 246 SER A O 1
ATOM 1970 N N . ARG A 1 247 ? -1.458 3.673 -6.881 1.00 94.94 247 ARG A N 1
ATOM 1971 C CA . ARG A 1 247 ? -0.074 4.086 -7.136 1.00 94.94 247 ARG A CA 1
ATOM 1972 C C . ARG A 1 247 ? 0.211 5.423 -6.458 1.00 94.94 247 ARG A C 1
ATOM 1974 O O . ARG A 1 247 ? -0.670 6.280 -6.359 1.00 94.94 247 ARG A O 1
ATOM 1981 N N . GLY A 1 248 ? 1.446 5.622 -6.009 1.00 95.00 248 GLY A N 1
ATOM 1982 C CA . GLY A 1 248 ? 1.873 6.904 -5.466 1.00 95.00 248 GLY A CA 1
ATOM 1983 C C . GLY A 1 248 ? 3.377 7.145 -5.523 1.00 95.00 248 GLY A C 1
ATOM 1984 O O . GLY A 1 248 ? 4.168 6.240 -5.265 1.00 95.00 248 GLY A O 1
ATOM 1985 N N . SER A 1 249 ? 3.752 8.387 -5.810 1.00 95.19 249 SER A N 1
ATOM 1986 C CA . SER A 1 249 ? 5.127 8.887 -5.792 1.00 95.19 249 SER A CA 1
ATOM 1987 C C . SER A 1 249 ? 5.273 9.922 -4.686 1.00 95.19 249 SER A C 1
ATOM 1989 O O . SER A 1 249 ? 4.485 10.864 -4.584 1.00 95.19 249 SER A O 1
ATOM 1991 N N . ILE A 1 250 ? 6.271 9.721 -3.836 1.00 95.75 250 ILE A N 1
ATOM 1992 C CA . ILE A 1 250 ? 6.473 10.459 -2.595 1.00 95.75 250 ILE A CA 1
ATOM 1993 C C . ILE A 1 250 ? 7.863 11.061 -2.652 1.00 95.75 250 ILE A C 1
ATOM 1995 O O . ILE A 1 250 ? 8.851 10.339 -2.573 1.00 95.75 250 ILE A O 1
ATOM 1999 N N . TYR A 1 251 ? 7.933 12.374 -2.805 1.00 94.31 251 TYR A N 1
ATOM 2000 C CA . TYR A 1 251 ? 9.179 13.111 -2.910 1.00 94.31 251 TYR A CA 1
ATOM 2001 C C . TYR A 1 251 ? 9.475 13.793 -1.582 1.00 94.31 251 TYR A C 1
ATOM 2003 O O . TYR A 1 251 ? 8.666 14.567 -1.064 1.00 94.31 251 TYR A O 1
ATOM 2011 N N . LEU A 1 252 ? 10.631 13.445 -1.031 1.00 92.44 252 LEU A N 1
ATOM 2012 C CA . LEU A 1 252 ? 11.121 13.864 0.269 1.00 92.44 252 LEU A CA 1
ATOM 2013 C C . LEU A 1 252 ? 12.463 14.573 0.118 1.00 92.44 252 LEU A C 1
ATOM 2015 O O . LEU A 1 252 ? 13.173 14.417 -0.878 1.00 92.44 252 LEU A O 1
ATOM 2019 N N . THR A 1 253 ? 12.839 15.309 1.156 1.00 91.00 253 THR A N 1
ATOM 2020 C CA . THR A 1 253 ? 14.110 16.030 1.193 1.00 91.00 253 THR A CA 1
ATOM 2021 C C . THR A 1 253 ? 15.280 15.136 1.615 1.00 91.00 253 THR A C 1
ATOM 2023 O O . THR A 1 253 ? 15.125 14.084 2.245 1.00 91.00 253 THR A O 1
ATOM 2026 N N . ASP A 1 254 ? 16.501 15.614 1.372 1.00 87.62 254 ASP A N 1
ATOM 2027 C CA . ASP A 1 254 ? 17.711 15.040 1.972 1.00 87.62 254 ASP A CA 1
ATOM 2028 C C . ASP A 1 254 ? 17.715 15.119 3.511 1.00 87.62 254 ASP A C 1
ATOM 2030 O O . ASP A 1 254 ? 18.398 14.332 4.175 1.00 87.62 254 ASP A O 1
ATOM 2034 N N . GLU A 1 255 ? 16.984 16.067 4.103 1.00 88.06 255 GLU A N 1
ATOM 2035 C CA . GLU A 1 255 ? 16.817 16.156 5.554 1.00 88.06 255 GLU A CA 1
ATOM 2036 C C . GLU A 1 255 ? 15.945 15.009 6.072 1.00 88.06 255 GLU A C 1
ATOM 2038 O O . GLU A 1 255 ? 16.356 14.308 6.996 1.00 88.06 255 GLU A O 1
ATOM 2043 N N . ASP A 1 256 ? 14.836 14.707 5.396 1.00 89.62 256 ASP A N 1
ATOM 2044 C CA . ASP A 1 256 ? 13.985 13.551 5.708 1.00 89.62 256 ASP A CA 1
ATOM 2045 C C . ASP A 1 256 ? 14.769 12.236 5.635 1.00 89.62 256 ASP A C 1
ATOM 2047 O O . ASP A 1 256 ? 14.638 11.363 6.497 1.00 89.62 256 ASP A O 1
ATOM 2051 N N . LYS A 1 257 ? 15.667 12.114 4.649 1.00 89.69 257 LYS A N 1
ATOM 2052 C CA . LYS A 1 257 ? 16.581 10.970 4.522 1.00 89.69 257 LYS A CA 1
ATOM 2053 C C . LYS A 1 257 ? 17.514 10.818 5.725 1.00 89.69 257 LYS A C 1
ATOM 2055 O O . LYS A 1 257 ? 17.852 9.691 6.099 1.00 89.69 257 LYS A O 1
ATOM 2060 N N . LYS A 1 258 ? 17.969 11.923 6.324 1.00 89.06 258 LYS A N 1
ATOM 2061 C CA . LYS A 1 258 ? 18.797 11.902 7.543 1.00 89.06 258 LYS A CA 1
ATOM 2062 C C . LYS A 1 258 ? 17.955 11.513 8.751 1.00 89.06 258 LYS A C 1
ATOM 2064 O O . LYS A 1 258 ? 18.361 10.605 9.476 1.00 89.06 258 LYS A O 1
ATOM 2069 N N . THR A 1 259 ? 16.778 12.115 8.904 1.00 88.88 259 THR A N 1
ATOM 2070 C CA . THR A 1 259 ? 15.821 11.809 9.979 1.00 88.88 259 THR A CA 1
ATOM 2071 C C . THR A 1 259 ? 15.430 10.334 9.974 1.00 88.88 259 THR A C 1
ATOM 2073 O O . THR A 1 259 ? 15.431 9.687 11.018 1.00 88.88 259 THR A O 1
ATOM 2076 N N . LEU A 1 260 ? 15.224 9.737 8.798 1.00 89.00 260 LEU A N 1
ATOM 2077 C CA . LEU A 1 260 ? 14.976 8.301 8.655 1.00 89.00 260 LEU A CA 1
ATOM 2078 C C . LEU A 1 260 ? 16.081 7.423 9.248 1.00 89.00 260 LEU A C 1
ATOM 2080 O O . LEU A 1 260 ? 15.795 6.379 9.832 1.00 89.00 260 LEU A O 1
ATOM 2084 N N . ARG A 1 261 ? 17.350 7.815 9.106 1.00 86.38 261 ARG A N 1
ATOM 2085 C CA . ARG A 1 261 ? 18.478 7.040 9.643 1.00 86.38 261 ARG A CA 1
ATOM 2086 C C . ARG A 1 261 ? 18.573 7.138 11.163 1.00 86.38 261 ARG A C 1
ATOM 2088 O O . ARG A 1 261 ? 19.056 6.196 11.787 1.00 86.38 261 ARG A O 1
ATOM 2095 N N . THR A 1 262 ? 18.156 8.260 11.745 1.00 88.44 262 THR A N 1
ATOM 2096 C CA . THR A 1 262 ? 18.274 8.522 13.185 1.00 88.44 262 THR A CA 1
ATOM 2097 C C . THR A 1 262 ? 17.034 8.106 13.969 1.00 88.44 262 THR A C 1
ATOM 2099 O O . THR A 1 262 ? 17.165 7.467 15.011 1.00 88.44 262 THR A O 1
ATOM 2102 N N . GLU A 1 263 ? 15.844 8.445 13.478 1.00 89.12 263 GLU A N 1
ATOM 2103 C CA . GLU A 1 263 ? 14.561 8.229 14.162 1.00 89.12 263 GLU A CA 1
ATOM 2104 C C . GLU A 1 263 ? 13.866 6.950 13.680 1.00 89.12 263 GLU A C 1
ATOM 2106 O O . GLU A 1 263 ? 13.312 6.200 14.484 1.00 89.12 263 GLU A O 1
ATOM 2111 N N . GLY A 1 264 ? 14.014 6.627 12.393 1.00 90.31 264 GLY A N 1
ATOM 2112 C CA . GLY A 1 264 ? 13.418 5.451 11.769 1.00 90.31 264 GLY A CA 1
ATOM 2113 C C . GLY A 1 264 ? 12.205 5.770 10.895 1.00 90.31 264 GLY A C 1
ATOM 2114 O O . GLY A 1 264 ? 11.826 6.918 10.683 1.00 90.31 264 GLY A O 1
ATOM 2115 N N . TRP A 1 265 ? 11.601 4.716 10.352 1.00 91.38 265 TRP A N 1
ATOM 2116 C CA . TRP A 1 265 ? 10.451 4.772 9.453 1.00 91.38 265 TRP A CA 1
ATOM 2117 C C . TRP A 1 265 ? 9.154 4.598 10.251 1.00 91.38 265 TRP A C 1
ATOM 2119 O O . TRP A 1 265 ? 8.903 3.512 10.784 1.00 91.38 265 TRP A O 1
ATOM 2129 N N . HIS A 1 266 ? 8.339 5.654 10.355 1.00 89.31 266 HIS A N 1
ATOM 2130 C CA . HIS A 1 266 ? 7.175 5.700 11.258 1.00 89.31 266 HIS A CA 1
ATOM 2131 C C . HIS A 1 266 ? 5.803 5.685 10.571 1.00 89.31 266 HIS A C 1
ATOM 2133 O O . HIS A 1 266 ? 4.839 5.246 11.198 1.00 89.31 266 HIS A O 1
ATOM 2139 N N . SER A 1 267 ? 5.707 6.105 9.310 1.00 91.88 267 SER A N 1
ATOM 2140 C CA . SER A 1 267 ? 4.493 6.033 8.485 1.00 91.88 267 SER A CA 1
ATOM 2141 C C . SER A 1 267 ? 4.839 5.506 7.099 1.00 91.88 267 SER A C 1
ATOM 2143 O O . SER A 1 267 ? 5.969 5.661 6.645 1.00 91.88 267 SER A O 1
ATOM 2145 N N . LEU A 1 268 ? 3.898 4.851 6.423 1.00 93.62 268 LEU A N 1
ATOM 2146 C CA . LEU A 1 268 ? 4.164 4.251 5.114 1.00 93.62 268 LEU A CA 1
ATOM 2147 C C . LEU A 1 268 ? 4.375 5.288 4.016 1.00 93.62 268 LEU A C 1
ATOM 2149 O O . LEU A 1 268 ? 5.020 4.952 3.030 1.00 93.62 268 LEU A O 1
ATOM 2153 N N . THR A 1 269 ? 3.858 6.509 4.184 1.00 92.94 269 THR A N 1
ATOM 2154 C CA . THR A 1 269 ? 3.998 7.568 3.180 1.00 92.94 269 THR A CA 1
ATOM 2155 C C . THR A 1 269 ? 4.702 8.827 3.659 1.00 92.94 269 THR A C 1
ATOM 2157 O O . THR A 1 269 ? 4.722 9.799 2.919 1.00 92.94 269 THR A O 1
ATOM 2160 N N . HIS A 1 270 ? 5.240 8.882 4.880 1.00 89.56 270 HIS A N 1
ATOM 2161 C CA . HIS A 1 270 ? 5.829 10.107 5.455 1.00 89.56 270 HIS A CA 1
ATOM 2162 C C . HIS A 1 270 ? 4.876 11.297 5.639 1.00 89.56 270 HIS A C 1
ATOM 2164 O O . HIS A 1 270 ? 5.292 12.346 6.123 1.00 89.56 270 HIS A O 1
ATOM 2170 N N . LEU A 1 271 ? 3.585 11.135 5.344 1.00 84.94 271 LEU A N 1
ATOM 2171 C CA . LEU A 1 271 ? 2.571 12.089 5.776 1.00 84.94 271 LEU A CA 1
ATOM 2172 C C . LEU A 1 271 ? 2.486 12.094 7.308 1.00 84.94 271 LEU A C 1
ATOM 2174 O O . LEU A 1 271 ? 2.769 11.084 7.964 1.00 84.94 271 LEU A O 1
ATOM 2178 N N . THR A 1 272 ? 1.980 13.195 7.876 1.00 82.25 272 THR A N 1
ATOM 2179 C CA . THR A 1 272 ? 1.688 13.284 9.322 1.00 82.25 272 THR A CA 1
ATOM 2180 C C . THR A 1 272 ? 0.765 12.163 9.805 1.00 82.25 272 THR A C 1
ATOM 2182 O O . THR A 1 272 ? 0.803 11.777 10.972 1.00 82.25 272 THR A O 1
ATOM 2185 N N . THR A 1 273 ? -0.056 11.603 8.910 1.00 86.88 273 THR A N 1
ATOM 2186 C CA . THR A 1 273 ? -0.780 10.361 9.156 1.00 86.88 273 THR A CA 1
ATOM 2187 C C . THR A 1 273 ? -1.131 9.630 7.858 1.00 86.88 273 THR A C 1
ATOM 2189 O O . THR A 1 273 ? -1.600 10.235 6.894 1.00 86.88 273 THR A O 1
ATOM 2192 N N . ASP A 1 274 ? -0.991 8.302 7.863 1.00 91.81 274 ASP A N 1
ATOM 2193 C CA . ASP A 1 274 ? -1.400 7.435 6.748 1.00 91.81 274 ASP A CA 1
ATOM 2194 C C . ASP A 1 274 ? -2.925 7.392 6.536 1.00 91.81 274 ASP A C 1
ATOM 2196 O O . ASP A 1 274 ? -3.402 6.937 5.500 1.00 91.81 274 ASP A O 1
ATOM 2200 N N . GLN A 1 275 ? -3.716 7.931 7.472 1.00 90.75 275 GLN A N 1
ATOM 2201 C CA . GLN A 1 275 ? -5.176 8.043 7.339 1.00 90.75 275 GLN A CA 1
ATOM 2202 C C . GLN A 1 275 ? -5.595 8.816 6.080 1.00 90.75 275 GLN A C 1
ATOM 2204 O O . GLN A 1 275 ? -6.686 8.599 5.563 1.00 90.75 275 GLN A O 1
ATOM 2209 N N . ILE A 1 276 ? -4.730 9.708 5.591 1.00 88.88 276 ILE A N 1
ATOM 2210 C CA . ILE A 1 276 ? -5.005 10.601 4.462 1.00 88.88 276 ILE A CA 1
ATOM 2211 C C . ILE A 1 276 ? -5.223 9.831 3.162 1.00 88.88 276 ILE A C 1
ATOM 2213 O O . ILE A 1 276 ? -6.165 10.136 2.437 1.00 88.88 276 ILE A O 1
ATOM 2217 N N . TRP A 1 277 ? -4.368 8.848 2.877 1.00 91.62 277 TRP A N 1
ATOM 2218 C CA . TRP A 1 277 ? -4.477 8.008 1.682 1.00 91.62 277 TRP A CA 1
ATOM 2219 C C . TRP A 1 277 ? -5.246 6.719 1.978 1.00 91.62 277 TRP A C 1
ATOM 2221 O O . TRP A 1 277 ? -5.962 6.212 1.119 1.00 91.62 277 TRP A O 1
ATOM 2231 N N . LEU A 1 278 ? -5.148 6.196 3.206 1.00 93.88 278 LEU A N 1
ATOM 2232 C CA . LEU A 1 278 ? -5.753 4.915 3.549 1.00 93.88 278 LEU A CA 1
ATOM 2233 C C . LEU A 1 278 ? -7.280 5.012 3.657 1.00 93.88 278 LEU A C 1
ATOM 2235 O O . LEU A 1 278 ? -7.965 4.093 3.226 1.00 93.88 278 LEU A O 1
ATOM 2239 N N . ALA A 1 279 ? -7.840 6.111 4.177 1.00 92.62 279 ALA A N 1
ATOM 2240 C CA . ALA A 1 279 ? -9.295 6.287 4.249 1.00 92.62 279 ALA A CA 1
ATOM 2241 C C . ALA A 1 279 ? -9.987 6.243 2.867 1.00 92.62 279 ALA A C 1
ATOM 2243 O O . ALA A 1 279 ? -10.860 5.390 2.685 1.00 92.62 279 ALA A O 1
ATOM 2244 N N . PRO A 1 280 ? -9.594 7.060 1.863 1.00 90.69 280 PRO A N 1
ATOM 2245 C CA . PRO A 1 280 ? -10.213 6.979 0.541 1.00 90.69 280 PRO A CA 1
ATOM 2246 C C . PRO A 1 280 ? -9.969 5.622 -0.142 1.00 90.69 280 PRO A C 1
ATOM 2248 O O . PRO A 1 280 ? -10.897 5.076 -0.736 1.00 90.69 280 PRO A O 1
ATOM 2251 N N . LEU A 1 281 ? -8.780 5.025 0.018 1.00 93.19 281 LEU A N 1
ATOM 2252 C CA . LEU A 1 281 ? -8.466 3.694 -0.517 1.00 93.19 281 LEU A CA 1
ATOM 2253 C C . LEU A 1 281 ? -9.386 2.592 0.043 1.00 93.19 281 LEU A C 1
ATOM 2255 O O . LEU A 1 281 ? -9.799 1.684 -0.686 1.00 93.19 281 LEU A O 1
ATOM 2259 N N . LEU A 1 282 ? -9.694 2.655 1.344 1.00 94.00 282 LEU A N 1
ATOM 2260 C CA . LEU A 1 282 ? -10.578 1.710 2.033 1.00 94.00 282 LEU A CA 1
ATOM 2261 C C . LEU A 1 282 ? -12.030 1.845 1.573 1.00 94.00 282 LEU A C 1
ATOM 2263 O O . LEU A 1 282 ? -12.701 0.824 1.398 1.00 94.00 282 LEU A O 1
ATOM 2267 N N . ALA A 1 283 ? -12.499 3.073 1.344 1.00 89.94 283 ALA A N 1
ATOM 2268 C CA . ALA A 1 283 ? -13.863 3.331 0.891 1.00 89.94 283 ALA A CA 1
ATOM 2269 C C . ALA A 1 283 ? -14.157 2.623 -0.445 1.00 89.94 283 ALA A C 1
ATOM 2271 O O . ALA A 1 283 ? -15.221 2.022 -0.610 1.00 89.94 283 ALA A O 1
ATOM 2272 N N . ASP A 1 284 ? -13.177 2.588 -1.353 1.00 88.88 284 ASP A N 1
ATOM 2273 C CA . ASP A 1 284 ? -13.264 1.869 -2.634 1.00 88.88 284 ASP A CA 1
ATOM 2274 C C . ASP A 1 284 ? -13.334 0.345 -2.480 1.00 88.88 284 ASP A C 1
ATOM 2276 O O . ASP A 1 284 ? -13.802 -0.364 -3.370 1.00 88.88 284 ASP A O 1
ATOM 2280 N N . ARG A 1 285 ? -12.920 -0.168 -1.320 1.00 91.00 285 ARG A N 1
ATOM 2281 C CA . ARG A 1 285 ? -12.844 -1.597 -0.991 1.00 91.00 285 ARG A CA 1
ATOM 2282 C C . ARG A 1 285 ? -13.886 -2.018 0.043 1.00 91.00 285 ARG A C 1
ATOM 2284 O O . ARG A 1 285 ? -13.720 -3.032 0.723 1.00 91.00 285 ARG A O 1
ATOM 2291 N N . GLY A 1 286 ? -14.964 -1.240 0.176 1.00 91.06 286 GLY A N 1
ATOM 2292 C CA . GLY A 1 286 ? -16.075 -1.551 1.077 1.00 91.06 286 GLY A CA 1
ATOM 2293 C C . GLY A 1 286 ? -15.679 -1.551 2.556 1.00 91.06 286 GLY A C 1
ATOM 2294 O O . GLY A 1 286 ? -16.237 -2.318 3.348 1.00 91.06 286 GLY A O 1
ATOM 2295 N N . ALA A 1 287 ? -14.700 -0.724 2.920 1.00 95.12 287 ALA A N 1
ATOM 2296 C CA . ALA A 1 287 ? -14.188 -0.588 4.272 1.00 95.12 287 ALA A CA 1
ATOM 2297 C C . ALA A 1 287 ? -14.184 0.877 4.721 1.00 95.12 287 ALA A C 1
ATOM 2299 O O . ALA A 1 287 ? -14.126 1.795 3.911 1.00 95.12 287 ALA A O 1
ATOM 2300 N N . VAL A 1 288 ? -14.232 1.090 6.033 1.00 95.69 288 VAL A N 1
ATOM 2301 C CA . VAL A 1 288 ? -14.132 2.417 6.653 1.00 95.69 288 VAL A CA 1
ATOM 2302 C C . VAL A 1 288 ? -13.214 2.369 7.858 1.00 95.69 288 VAL A C 1
ATOM 2304 O O . VAL A 1 288 ? -13.122 1.351 8.549 1.00 95.69 288 VAL A O 1
ATOM 2307 N N . MET A 1 289 ? -12.554 3.489 8.135 1.00 95.62 289 MET A N 1
ATOM 2308 C CA . MET A 1 289 ? -11.703 3.638 9.308 1.00 95.62 289 MET A CA 1
ATOM 2309 C C . MET A 1 289 ? -12.420 4.421 10.410 1.00 95.62 289 MET A C 1
ATOM 2311 O O . MET A 1 289 ? -13.028 5.462 10.168 1.00 95.62 289 MET A O 1
ATOM 2315 N N . MET A 1 290 ? -12.331 3.934 11.646 1.00 94.62 290 MET A N 1
ATOM 2316 C CA . MET A 1 290 ? -12.983 4.521 12.812 1.00 94.62 290 MET A CA 1
ATOM 2317 C C . MET A 1 290 ? -11.977 4.831 13.919 1.00 94.62 290 MET A C 1
ATOM 2319 O O . MET A 1 290 ? -11.148 3.995 14.288 1.00 94.62 290 MET A O 1
ATOM 2323 N N . HIS A 1 291 ? -12.116 6.014 14.512 1.00 94.00 291 HIS A N 1
ATOM 2324 C CA . HIS A 1 291 ? -11.462 6.393 15.756 1.00 94.00 291 HIS A CA 1
ATOM 2325 C C . HIS A 1 291 ? -12.078 5.616 16.927 1.00 94.00 291 HIS A C 1
ATOM 2327 O O . HIS A 1 291 ? -13.128 5.963 17.475 1.00 94.00 291 HIS A O 1
ATOM 2333 N N . SER A 1 292 ? -11.430 4.517 17.285 1.00 94.50 292 SER A N 1
ATOM 2334 C CA . SER A 1 292 ? -11.957 3.495 18.184 1.00 94.50 292 SER A CA 1
ATOM 2335 C C . SER A 1 292 ? -10.822 2.639 18.723 1.00 94.50 292 SER A C 1
ATOM 2337 O O . SER A 1 292 ? -9.762 2.586 18.107 1.00 94.50 292 SER A O 1
ATOM 2339 N N . SER A 1 293 ? -11.068 1.926 19.818 1.00 95.25 293 SER A N 1
ATOM 2340 C CA . SER A 1 293 ? -10.237 0.785 20.189 1.00 95.25 293 SER A CA 1
ATOM 2341 C C . SER A 1 293 ? -10.907 -0.512 19.752 1.00 95.25 293 SER A C 1
ATOM 2343 O O . SER A 1 293 ? -12.131 -0.591 19.708 1.00 95.25 293 SER A O 1
ATOM 2345 N N . ALA A 1 294 ? -10.137 -1.544 19.430 1.00 95.75 294 ALA A N 1
ATOM 2346 C CA . ALA A 1 294 ? -10.685 -2.851 19.108 1.00 95.75 294 ALA A CA 1
ATOM 2347 C C . ALA A 1 294 ? -9.828 -3.975 19.676 1.00 95.75 294 ALA A C 1
ATOM 2349 O O . ALA A 1 294 ? -8.604 -3.875 19.803 1.00 95.75 294 ALA A O 1
ATOM 2350 N N . ILE A 1 295 ? -10.508 -5.063 20.011 1.00 94.88 295 ILE A N 1
ATOM 2351 C CA . ILE A 1 295 ? -9.906 -6.281 20.539 1.00 94.88 295 ILE A CA 1
ATOM 2352 C C . ILE A 1 295 ? -10.549 -7.494 19.877 1.00 94.88 295 ILE A C 1
ATOM 2354 O O . ILE A 1 295 ? -11.692 -7.437 19.427 1.00 94.88 295 ILE A O 1
ATOM 2358 N N . SER A 1 296 ? -9.838 -8.610 19.895 1.00 93.75 296 SER A N 1
ATOM 2359 C CA . SER A 1 296 ? -10.377 -9.935 19.631 1.00 93.75 296 SER A CA 1
ATOM 2360 C C . SER A 1 296 ? -10.380 -10.737 20.927 1.00 93.75 296 SER A C 1
ATOM 2362 O O . SER A 1 296 ? -9.335 -10.876 21.558 1.00 93.75 296 SER A O 1
ATOM 2364 N N . ILE A 1 297 ? -11.531 -11.287 21.309 1.00 90.31 297 ILE A N 1
ATOM 2365 C CA . ILE A 1 297 ? -11.658 -12.236 22.421 1.00 90.31 297 ILE A CA 1
ATOM 2366 C C . ILE A 1 297 ? -12.116 -13.576 21.839 1.00 90.31 297 ILE A C 1
ATOM 2368 O O . ILE A 1 297 ? -13.144 -13.644 21.167 1.00 90.31 297 ILE A O 1
ATOM 2372 N N . ASN A 1 298 ? -11.356 -14.648 22.075 1.00 87.94 298 ASN A N 1
ATOM 2373 C CA . ASN A 1 298 ? -11.608 -15.989 21.527 1.00 87.94 298 ASN A CA 1
ATOM 2374 C C . ASN A 1 298 ? -11.818 -15.979 19.995 1.00 87.94 298 ASN A C 1
ATOM 2376 O O . ASN A 1 298 ? -12.692 -16.663 19.459 1.00 87.94 298 ASN A O 1
ATOM 2380 N N . GLY A 1 299 ? -11.043 -15.146 19.293 1.00 90.25 299 GLY A N 1
ATOM 2381 C CA . GLY A 1 299 ? -11.127 -14.966 17.841 1.00 90.25 299 GLY A CA 1
ATOM 2382 C C . GLY A 1 299 ? -12.332 -14.154 17.351 1.00 90.25 299 GLY A C 1
ATOM 2383 O O . GLY A 1 299 ? -12.607 -14.172 16.156 1.00 90.25 299 GLY A O 1
ATOM 2384 N N . GLN A 1 300 ? -13.076 -13.484 18.236 1.00 93.06 300 GLN A N 1
ATOM 2385 C CA . GLN A 1 300 ? -14.230 -12.646 17.898 1.00 93.06 300 GLN A CA 1
ATOM 2386 C C . GLN A 1 300 ? -13.939 -11.176 18.206 1.00 93.06 300 GLN A C 1
ATOM 2388 O O . GLN A 1 300 ? -13.540 -10.836 19.318 1.00 93.06 300 GLN A O 1
ATOM 2393 N N . GLY A 1 301 ? -14.140 -10.306 17.220 1.00 95.38 301 GLY A N 1
ATOM 2394 C CA . GLY A 1 301 ? -13.782 -8.895 17.276 1.00 95.38 301 GLY A CA 1
ATOM 2395 C C . GLY A 1 301 ? -14.870 -8.019 17.891 1.00 95.38 301 GLY A C 1
ATOM 2396 O O . GLY A 1 301 ? -16.039 -8.118 17.519 1.00 95.38 301 GLY A O 1
ATOM 2397 N N . LEU A 1 302 ? -14.478 -7.112 18.780 1.00 96.31 302 LEU A N 1
ATOM 2398 C CA . LEU A 1 302 ? -15.321 -6.047 19.322 1.00 96.31 302 LEU A CA 1
ATOM 2399 C C . LEU A 1 302 ? -14.653 -4.696 19.084 1.00 96.31 302 LEU A C 1
ATOM 2401 O O . LEU A 1 302 ? -13.442 -4.562 19.261 1.00 96.31 302 LEU A O 1
ATOM 2405 N N . LEU A 1 303 ? -15.456 -3.701 18.711 1.00 96.75 303 LEU A N 1
ATOM 2406 C CA . LEU A 1 303 ? -15.006 -2.330 18.491 1.00 96.75 303 LEU A CA 1
ATOM 2407 C C . LEU A 1 303 ? -15.631 -1.411 19.540 1.00 96.75 303 LEU A C 1
ATOM 2409 O O . LEU A 1 303 ? -16.849 -1.374 19.685 1.00 96.75 303 LEU A O 1
ATOM 2413 N N . PHE A 1 304 ? -14.809 -0.641 20.243 1.00 95.94 304 PHE A N 1
ATOM 2414 C CA . PHE A 1 304 ? -15.215 0.334 21.247 1.00 95.94 304 PHE A CA 1
ATOM 2415 C C . PHE A 1 304 ? -15.051 1.753 20.701 1.00 95.94 304 PHE A C 1
ATOM 2417 O O . PHE A 1 304 ? -13.944 2.257 20.492 1.00 95.94 304 PHE A O 1
ATOM 2424 N N . ALA A 1 305 ? -16.177 2.417 20.481 1.00 94.06 305 ALA A N 1
ATOM 2425 C CA . ALA A 1 305 ? -16.251 3.756 19.925 1.00 94.06 305 ALA A CA 1
ATOM 2426 C C . ALA A 1 305 ? -16.588 4.779 21.016 1.00 94.06 305 ALA A C 1
ATOM 2428 O O . ALA A 1 305 ? -17.429 4.553 21.884 1.00 94.06 305 ALA A O 1
ATOM 2429 N N . GLY A 1 306 ? -15.963 5.950 20.959 1.00 86.06 306 GLY A N 1
ATOM 2430 C CA . GLY A 1 306 ? -16.248 7.036 21.890 1.00 86.06 306 GLY A CA 1
ATOM 2431 C C . GLY A 1 306 ? -15.401 8.264 21.600 1.00 86.06 306 GLY A C 1
ATOM 2432 O O . GLY A 1 306 ? -14.336 8.165 20.982 1.00 86.06 306 GLY A O 1
ATOM 2433 N N . HIS A 1 307 ? -15.859 9.424 22.072 1.00 77.31 307 HIS A N 1
ATOM 2434 C CA . HIS A 1 307 ? -15.088 10.662 21.977 1.00 77.31 307 HIS A CA 1
ATOM 2435 C C . HIS A 1 307 ? -13.731 10.529 22.695 1.00 77.31 307 HIS A C 1
ATOM 2437 O O . HIS A 1 307 ? -13.514 9.628 23.514 1.00 77.31 307 HIS A O 1
ATOM 2443 N N . SER A 1 308 ? -12.781 11.414 22.391 1.00 73.88 308 SER A N 1
ATOM 2444 C CA . SER A 1 308 ? -11.524 11.487 23.149 1.00 73.88 308 SER A CA 1
ATOM 2445 C C . SER A 1 308 ? -11.828 11.677 24.640 1.00 73.88 308 SER A C 1
ATOM 2447 O O . SER A 1 308 ? -12.694 12.475 24.996 1.00 73.88 308 SER A O 1
ATOM 2449 N N . GLY A 1 309 ? -11.187 10.888 25.505 1.00 73.00 309 GLY A N 1
ATOM 2450 C CA . GLY A 1 309 ? -11.470 10.867 26.947 1.00 73.00 309 GLY A CA 1
ATOM 2451 C C . GLY A 1 309 ? -12.633 9.967 27.395 1.00 73.00 309 GLY A C 1
ATOM 2452 O O . GLY A 1 309 ? -12.824 9.801 28.593 1.00 73.00 309 GLY A O 1
ATOM 2453 N N . ALA A 1 310 ? -13.372 9.316 26.485 1.00 79.50 310 ALA A N 1
ATOM 2454 C CA . ALA A 1 310 ? -14.460 8.395 26.857 1.00 79.50 310 ALA A CA 1
ATOM 2455 C C . ALA A 1 310 ? -13.984 7.101 27.559 1.00 79.50 310 ALA A C 1
ATOM 2457 O O . ALA A 1 310 ? -14.803 6.358 28.092 1.00 79.50 310 ALA A O 1
ATOM 2458 N N . GLY A 1 311 ? -12.671 6.831 27.569 1.00 78.75 311 GLY A N 1
ATOM 2459 C CA . GLY A 1 311 ? -12.067 5.676 28.243 1.00 78.75 311 GLY A CA 1
ATOM 2460 C C . GLY A 1 311 ? -11.654 4.516 27.331 1.00 78.75 311 GLY A C 1
ATOM 2461 O O . GLY A 1 311 ? -11.488 3.414 27.833 1.00 78.75 311 GLY A O 1
ATOM 2462 N N . LYS A 1 312 ? -11.451 4.735 26.020 1.00 85.19 312 LYS A N 1
ATOM 2463 C CA . LYS A 1 312 ? -11.045 3.690 25.049 1.00 85.19 312 LYS A CA 1
ATOM 2464 C C . LYS A 1 312 ? -9.805 2.897 25.491 1.00 85.19 312 LYS A C 1
ATOM 2466 O O . LYS A 1 312 ? -9.880 1.674 25.616 1.00 85.19 312 LYS A O 1
ATOM 2471 N N . SER A 1 313 ? -8.703 3.589 25.792 1.00 81.69 313 SER A N 1
ATOM 2472 C CA . SER A 1 313 ? -7.447 2.988 26.270 1.00 81.69 313 SER A CA 1
ATOM 2473 C C . SER A 1 313 ? -7.622 2.328 27.645 1.00 81.69 313 SER A C 1
ATOM 2475 O O . SER A 1 313 ? -7.089 1.248 27.909 1.00 81.69 313 SER A O 1
ATOM 2477 N N . THR A 1 314 ? -8.437 2.932 28.520 1.00 82.81 314 THR A N 1
ATOM 2478 C CA . THR A 1 314 ? -8.791 2.378 29.838 1.00 82.81 314 THR A CA 1
ATOM 2479 C C . THR A 1 314 ? -9.532 1.048 29.711 1.00 82.81 314 THR A C 1
ATOM 2481 O O . THR A 1 314 ? -9.188 0.095 30.407 1.00 82.81 314 THR A O 1
ATOM 2484 N N . THR A 1 315 ? -10.509 0.951 28.805 1.00 83.50 315 THR A N 1
ATOM 2485 C CA . THR A 1 315 ? -11.255 -0.282 28.523 1.00 83.50 315 THR A CA 1
ATOM 2486 C C . THR A 1 315 ? -10.321 -1.384 28.031 1.00 83.50 315 THR A C 1
ATOM 2488 O O . THR A 1 315 ? -10.339 -2.481 28.582 1.00 83.50 315 THR A O 1
ATOM 2491 N N . VAL A 1 316 ? -9.450 -1.087 27.061 1.00 84.94 316 VAL A N 1
ATOM 2492 C CA . VAL A 1 316 ? -8.465 -2.053 26.541 1.00 84.94 316 VAL A CA 1
ATOM 2493 C C . VAL A 1 316 ? -7.541 -2.561 27.652 1.00 84.94 316 VAL A C 1
ATOM 2495 O O . VAL A 1 316 ? -7.356 -3.768 27.803 1.00 84.94 316 VAL A O 1
ATOM 2498 N N . THR A 1 317 ? -7.021 -1.655 28.482 1.00 83.75 317 THR A N 1
ATOM 2499 C CA . THR A 1 317 ? -6.118 -1.995 29.595 1.00 83.75 317 THR A CA 1
ATOM 2500 C C . THR A 1 317 ? -6.811 -2.863 30.648 1.00 83.75 317 THR A C 1
ATOM 2502 O O . THR A 1 317 ? -6.246 -3.842 31.134 1.00 83.75 317 THR A O 1
ATOM 2505 N N . MET A 1 318 ? -8.059 -2.535 30.984 1.00 84.94 318 MET A N 1
ATOM 2506 C CA . MET A 1 318 ? -8.875 -3.286 31.940 1.00 84.94 318 MET A CA 1
ATOM 2507 C C . MET A 1 318 ? -9.158 -4.708 31.452 1.00 84.94 318 MET A C 1
ATOM 2509 O O . MET A 1 318 ? -8.997 -5.660 32.215 1.00 84.94 318 MET A O 1
ATOM 2513 N N . ILE A 1 319 ? -9.527 -4.857 30.178 1.00 83.88 319 ILE A N 1
ATOM 2514 C CA . ILE A 1 319 ? -9.785 -6.162 29.563 1.00 83.88 319 ILE A CA 1
ATOM 2515 C C . ILE A 1 319 ? -8.499 -6.996 29.522 1.00 83.88 319 ILE A C 1
ATOM 2517 O O . ILE A 1 319 ? -8.517 -8.171 29.887 1.00 83.88 319 ILE A O 1
ATOM 2521 N N . LYS A 1 320 ? -7.361 -6.381 29.176 1.00 82.19 320 LYS A N 1
ATOM 2522 C CA . LYS A 1 320 ? -6.052 -7.044 29.207 1.00 82.19 320 LYS A CA 1
ATOM 2523 C C . LYS A 1 320 ? -5.710 -7.566 30.604 1.00 82.19 320 LYS A C 1
ATOM 2525 O O . LYS A 1 320 ? -5.362 -8.734 30.745 1.00 82.19 320 LYS A O 1
ATOM 2530 N N . ASN A 1 321 ? -5.850 -6.730 31.634 1.00 79.50 321 ASN A N 1
ATOM 2531 C CA . ASN A 1 321 ? -5.550 -7.107 33.019 1.00 79.50 321 ASN A CA 1
ATOM 2532 C C . ASN A 1 321 ? -6.455 -8.236 33.533 1.00 79.50 321 ASN A C 1
ATOM 2534 O O . ASN A 1 321 ? -6.004 -9.091 34.295 1.00 79.50 321 ASN A O 1
ATOM 2538 N N . ALA A 1 322 ? -7.717 -8.265 33.098 1.00 71.19 322 ALA A N 1
ATOM 2539 C CA . ALA A 1 322 ? -8.643 -9.343 33.427 1.00 71.19 322 ALA A CA 1
ATOM 2540 C C . ALA A 1 322 ? -8.290 -10.677 32.741 1.00 71.19 322 ALA A C 1
ATOM 2542 O O . ALA A 1 322 ? -8.616 -11.729 33.285 1.00 71.19 322 ALA A O 1
ATOM 2543 N N . GLY A 1 323 ? -7.627 -10.644 31.578 1.00 62.84 323 GLY A N 1
ATOM 2544 C CA . GLY A 1 323 ? -7.163 -11.837 30.860 1.00 62.84 323 GLY A CA 1
ATOM 2545 C C . GLY A 1 323 ? -5.791 -12.366 31.298 1.00 62.84 323 GLY A C 1
ATOM 2546 O O . GLY A 1 323 ? -5.562 -13.570 31.234 1.00 62.84 323 GLY A O 1
ATOM 2547 N N . THR A 1 324 ? -4.874 -11.497 31.744 1.00 55.19 324 THR A N 1
ATOM 2548 C CA . THR A 1 324 ? -3.503 -11.875 32.157 1.00 55.19 324 THR A CA 1
ATOM 2549 C C . THR A 1 324 ? -3.381 -12.199 33.642 1.00 55.19 324 THR A C 1
ATOM 2551 O O . THR A 1 324 ? -2.591 -13.058 34.035 1.00 55.19 324 THR A O 1
ATOM 2554 N N . GLY A 1 325 ? -4.158 -11.525 34.487 1.00 44.09 325 GLY A N 1
ATOM 2555 C CA . GLY A 1 325 ? -4.296 -11.879 35.886 1.00 44.09 325 GLY A CA 1
ATOM 2556 C C . GLY A 1 325 ? -5.356 -12.957 36.017 1.00 44.09 325 GLY A C 1
ATOM 2557 O O . GLY A 1 325 ? -6.464 -12.776 35.522 1.00 44.09 325 GLY A O 1
ATOM 2558 N N . GLY A 1 326 ? -5.056 -14.029 36.755 1.00 37.81 326 GLY A N 1
ATOM 2559 C CA . GLY A 1 326 ? -6.041 -14.938 37.352 1.00 37.81 326 GLY A CA 1
ATOM 2560 C C . GLY A 1 326 ? -6.955 -14.209 38.344 1.00 37.81 326 GLY A C 1
ATOM 2561 O O . GLY A 1 326 ? -7.059 -14.574 39.516 1.00 37.81 326 GLY A O 1
ATOM 2562 N N . THR A 1 327 ? -7.593 -13.134 37.887 1.00 37.34 327 THR A N 1
ATOM 2563 C CA . THR A 1 327 ? -8.653 -12.430 38.568 1.00 37.34 327 THR A CA 1
ATOM 2564 C C . THR A 1 327 ? -9.767 -13.447 38.645 1.00 37.34 327 THR A C 1
ATOM 2566 O O . THR A 1 327 ? -10.415 -13.762 37.651 1.00 37.34 327 THR A O 1
ATOM 2569 N N . LYS A 1 328 ? -9.922 -14.025 39.837 1.00 38.44 328 LYS A N 1
ATOM 2570 C CA . LYS A 1 328 ? -11.073 -14.826 40.238 1.00 38.44 328 LYS A CA 1
ATOM 2571 C C . LYS A 1 328 ? -12.326 -13.981 40.013 1.00 38.44 328 LYS A C 1
ATOM 2573 O O . LYS A 1 328 ? -12.814 -13.339 40.941 1.00 38.44 328 LYS A O 1
ATOM 2578 N N . ILE A 1 329 ? -12.834 -13.953 38.785 1.00 41.31 329 ILE A N 1
ATOM 2579 C CA . ILE A 1 329 ? -14.155 -13.425 38.490 1.00 41.31 329 ILE A CA 1
ATOM 2580 C C . ILE A 1 329 ? -15.122 -14.404 39.157 1.00 41.31 329 ILE A C 1
ATOM 2582 O O . ILE A 1 329 ? -15.261 -15.561 38.774 1.00 41.31 329 ILE A O 1
ATOM 2586 N N . LEU A 1 330 ? -15.631 -13.929 40.290 1.00 35.12 330 LEU A N 1
ATOM 2587 C CA . LEU A 1 330 ? -16.679 -14.441 41.161 1.00 35.12 330 LEU A CA 1
ATOM 2588 C C . LEU A 1 330 ? -17.352 -15.763 40.745 1.00 35.12 330 LEU A C 1
ATOM 2590 O O . LEU A 1 330 ? -18.106 -15.863 39.784 1.00 35.12 330 LEU A O 1
ATOM 2594 N N . ARG A 1 331 ? -17.127 -16.747 41.623 1.00 36.19 331 ARG A N 1
ATOM 2595 C CA . ARG A 1 331 ? -17.875 -17.987 41.870 1.00 36.19 331 ARG A CA 1
ATOM 2596 C C . ARG A 1 331 ? -19.340 -17.957 41.394 1.00 36.19 331 ARG A C 1
ATOM 2598 O O . ARG A 1 331 ? -20.235 -17.657 42.178 1.00 36.19 331 ARG A O 1
ATOM 2605 N N . SER A 1 332 ? -19.606 -18.431 40.181 1.00 37.47 332 SER A N 1
ATOM 2606 C CA . SER A 1 332 ? -20.880 -19.089 39.870 1.00 37.47 332 SER A CA 1
ATOM 2607 C C . SER A 1 332 ? -20.694 -20.160 38.786 1.00 37.47 332 SER A C 1
ATOM 2609 O O . SER A 1 332 ? -20.565 -19.878 37.609 1.00 37.47 332 SER A O 1
ATOM 2611 N N . ARG A 1 333 ? -20.605 -21.419 39.238 1.00 37.25 333 ARG A N 1
ATOM 2612 C CA . ARG A 1 333 ? -20.923 -22.702 38.563 1.00 37.25 333 ARG A CA 1
ATOM 2613 C C . ARG A 1 333 ? -20.567 -22.978 37.084 1.00 37.25 333 ARG A C 1
ATOM 2615 O O . ARG A 1 333 ? -20.935 -24.051 36.612 1.00 37.25 333 ARG A O 1
ATOM 2622 N N . GLN A 1 334 ? -19.803 -22.159 36.373 1.00 36.16 334 GLN A N 1
ATOM 2623 C CA . GLN A 1 334 ? -19.292 -22.494 35.042 1.00 36.16 334 GLN A CA 1
ATOM 2624 C C . GLN A 1 334 ? -17.761 -22.487 35.036 1.00 36.16 334 GLN A C 1
ATOM 2626 O O . GLN A 1 334 ? -17.129 -21.600 35.598 1.00 36.16 334 GLN A O 1
ATOM 2631 N N . LYS A 1 335 ? -17.188 -23.558 34.468 1.00 39.81 335 LYS A N 1
ATOM 2632 C CA . LYS A 1 335 ? -15.747 -23.827 34.335 1.00 39.81 335 LYS A CA 1
ATOM 2633 C C . LYS A 1 335 ? -14.962 -22.563 33.972 1.00 39.81 335 LYS A C 1
ATOM 2635 O O . LYS A 1 335 ? -15.375 -21.850 33.061 1.00 39.81 335 LYS A O 1
ATOM 2640 N N . GLU A 1 336 ? -13.813 -22.371 34.625 1.00 43.88 336 GLU A N 1
ATOM 2641 C CA . GLU A 1 336 ? -12.750 -21.445 34.214 1.00 43.88 336 GLU A CA 1
ATOM 2642 C C . GLU A 1 336 ? -12.544 -21.533 32.698 1.00 43.88 336 GLU A C 1
ATOM 2644 O O . GLU A 1 336 ? -11.978 -22.496 32.180 1.00 43.88 336 GLU A O 1
ATOM 2649 N N . ARG A 1 337 ? -13.064 -20.546 31.970 1.00 53.94 337 ARG A N 1
ATOM 2650 C CA . ARG A 1 337 ? -12.762 -20.345 30.558 1.00 53.94 337 ARG A CA 1
ATOM 2651 C C . ARG A 1 337 ? -11.692 -19.269 30.499 1.00 53.94 337 ARG A C 1
ATOM 2653 O O . ARG A 1 337 ? -11.980 -18.105 30.758 1.00 53.94 337 ARG A O 1
ATOM 2660 N N . SER A 1 338 ? -10.465 -19.665 30.177 1.00 64.12 338 SER A N 1
ATOM 2661 C CA . SER A 1 338 ? -9.427 -18.723 29.764 1.00 64.12 338 SER A CA 1
ATOM 2662 C C . SER A 1 338 ? -9.925 -17.958 28.535 1.00 64.12 338 SER A C 1
ATOM 2664 O O . SER A 1 338 ? -10.310 -18.589 27.548 1.00 64.12 338 SER A O 1
ATOM 2666 N N . MET A 1 339 ? -9.949 -16.627 28.595 1.00 72.88 339 MET A N 1
ATOM 2667 C CA . MET A 1 339 ? -10.211 -15.790 27.424 1.00 72.88 339 MET A CA 1
ATOM 2668 C C . MET A 1 339 ? -8.893 -15.543 26.692 1.00 72.88 339 MET A C 1
ATOM 2670 O O . MET A 1 339 ? -7.961 -15.003 27.282 1.00 72.88 339 MET A O 1
ATOM 2674 N N . ASP A 1 340 ? -8.816 -15.924 25.418 1.00 85.44 340 ASP A N 1
ATOM 2675 C CA . ASP A 1 340 ? -7.727 -15.494 24.538 1.00 85.44 340 ASP A CA 1
ATOM 2676 C C . ASP A 1 340 ? -8.018 -14.063 24.083 1.00 85.44 340 ASP A C 1
ATOM 2678 O O . ASP A 1 340 ? -8.977 -13.841 23.343 1.00 85.44 340 ASP A O 1
ATOM 2682 N N . ILE A 1 341 ? -7.248 -13.093 24.576 1.00 88.06 341 ILE A N 1
ATOM 2683 C CA . ILE A 1 341 ? -7.462 -11.665 24.329 1.00 88.06 341 ILE A CA 1
ATOM 2684 C C . ILE A 1 341 ? -6.306 -11.125 23.499 1.00 88.06 341 ILE A C 1
ATOM 2686 O O . ILE A 1 341 ? -5.147 -11.187 23.907 1.00 88.06 341 ILE A O 1
ATOM 2690 N N . ARG A 1 342 ? -6.641 -10.511 22.366 1.00 91.50 342 ARG A N 1
ATOM 2691 C CA . ARG A 1 342 ? -5.702 -9.804 21.497 1.00 91.50 342 ARG A CA 1
ATOM 2692 C C . ARG A 1 342 ? -6.152 -8.370 21.301 1.00 91.50 342 ARG A C 1
ATOM 2694 O O . ARG A 1 342 ? -7.287 -8.125 20.903 1.00 91.50 342 ARG A O 1
ATOM 2701 N N . ILE A 1 343 ? -5.255 -7.427 21.547 1.00 93.38 343 ILE A N 1
ATOM 2702 C CA . ILE A 1 343 ? -5.476 -6.019 21.218 1.00 93.38 343 ILE A CA 1
ATOM 2703 C C . ILE A 1 343 ? -5.208 -5.848 19.724 1.00 93.38 343 ILE A C 1
ATOM 2705 O O . ILE A 1 343 ? -4.169 -6.287 19.233 1.00 93.38 343 ILE A O 1
ATOM 2709 N N . LEU A 1 344 ? -6.164 -5.267 18.997 1.00 95.19 344 LEU A N 1
ATOM 2710 C CA . LEU A 1 344 ? -6.008 -5.003 17.567 1.00 95.19 344 LEU A CA 1
ATOM 2711 C C . LEU A 1 344 ? -5.356 -3.638 17.345 1.00 95.19 344 LEU A C 1
ATOM 2713 O O . LEU A 1 344 ? -4.339 -3.551 16.666 1.00 95.19 344 LEU A O 1
ATOM 2717 N N . CYS A 1 345 ? -5.935 -2.590 17.926 1.00 94.38 345 CYS A N 1
ATOM 2718 C CA . CYS A 1 345 ? -5.401 -1.229 17.985 1.00 94.38 345 CYS A CA 1
ATOM 2719 C C . CYS A 1 345 ? -6.295 -0.412 18.932 1.00 94.38 345 CYS A C 1
ATOM 2721 O O . CYS A 1 345 ? -7.502 -0.663 18.997 1.00 94.38 345 CYS A O 1
ATOM 2723 N N . ASP A 1 346 ? -5.759 0.560 19.663 1.00 92.25 346 ASP A N 1
ATOM 2724 C CA . ASP A 1 346 ? -6.521 1.380 20.614 1.00 92.25 346 ASP A CA 1
ATOM 2725 C C . ASP A 1 346 ? -7.021 2.729 20.054 1.00 92.25 346 ASP A C 1
ATOM 2727 O O . ASP A 1 346 ? -7.830 3.385 20.716 1.00 92.25 346 ASP A O 1
ATOM 2731 N N . ASP A 1 347 ? -6.599 3.120 18.845 1.00 91.75 347 ASP A N 1
ATOM 2732 C CA . ASP A 1 347 ? -6.923 4.433 18.267 1.00 91.75 347 ASP A CA 1
ATOM 2733 C C . ASP A 1 347 ? -7.575 4.380 16.875 1.00 91.75 347 ASP A C 1
ATOM 2735 O O . ASP A 1 347 ? -8.614 5.013 16.653 1.00 91.75 347 ASP A O 1
ATOM 2739 N N . ARG A 1 348 ? -7.011 3.644 15.912 1.00 93.38 348 ARG A N 1
ATOM 2740 C CA . ARG A 1 348 ? -7.550 3.557 14.543 1.00 93.38 348 ARG A CA 1
ATOM 2741 C C . ARG A 1 348 ? -7.775 2.112 14.138 1.00 93.38 348 ARG A C 1
ATOM 2743 O O . ARG A 1 348 ? -6.833 1.337 13.994 1.00 93.38 348 ARG A O 1
ATOM 2750 N N . ASN A 1 349 ? -9.039 1.773 13.907 1.00 96.62 349 ASN A N 1
ATOM 2751 C CA . ASN A 1 349 ? -9.451 0.442 13.482 1.00 96.62 349 ASN A CA 1
ATOM 2752 C C . ASN A 1 349 ? -10.275 0.516 12.203 1.00 96.62 349 ASN A C 1
ATOM 2754 O O . ASN A 1 349 ? -10.976 1.495 11.948 1.00 96.62 349 ASN A O 1
ATOM 2758 N N . ILE A 1 350 ? -10.187 -0.536 11.404 1.00 97.69 350 ILE A N 1
ATOM 2759 C CA . ILE A 1 350 ? -10.870 -0.662 10.126 1.00 97.69 350 ILE A CA 1
ATOM 2760 C C . ILE A 1 350 ? -12.024 -1.637 10.296 1.00 97.69 350 ILE A C 1
ATOM 2762 O O . ILE A 1 350 ? -11.841 -2.733 10.826 1.00 97.69 350 ILE A O 1
ATOM 2766 N N . VAL A 1 351 ? -13.200 -1.241 9.820 1.00 97.56 351 VAL A N 1
ATOM 2767 C CA . VAL A 1 351 ? -14.359 -2.119 9.666 1.00 97.56 351 VAL A CA 1
ATOM 2768 C C . VAL A 1 351 ? -14.557 -2.364 8.180 1.00 97.56 351 VAL A C 1
ATOM 2770 O O . VAL A 1 351 ? -14.716 -1.421 7.409 1.00 97.56 351 VAL A O 1
ATOM 2773 N N . GLN A 1 352 ? -14.545 -3.630 7.782 1.00 96.12 352 GLN A N 1
ATOM 2774 C CA . GLN A 1 352 ? -14.640 -4.042 6.385 1.00 96.12 352 GLN A CA 1
ATOM 2775 C C . GLN A 1 352 ? -15.769 -5.052 6.197 1.00 96.12 352 GLN A C 1
ATOM 2777 O O . GLN A 1 352 ? -15.989 -5.914 7.052 1.00 96.12 352 GLN A O 1
ATOM 2782 N N . HIS A 1 353 ? -16.457 -4.950 5.060 1.00 92.56 353 HIS A N 1
ATOM 2783 C CA . HIS A 1 353 ? -17.433 -5.934 4.616 1.00 92.56 353 HIS A CA 1
ATOM 2784 C C . HIS A 1 353 ? -16.932 -6.688 3.382 1.00 92.56 353 HIS A C 1
ATOM 2786 O O . HIS A 1 353 ? -16.972 -6.165 2.268 1.00 92.56 353 HIS A O 1
ATOM 2792 N N . THR A 1 354 ? -16.538 -7.948 3.571 1.00 84.19 354 THR A N 1
ATOM 2793 C CA . THR A 1 354 ? -16.021 -8.806 2.495 1.00 84.19 354 THR A CA 1
ATOM 2794 C C . THR A 1 354 ? -16.735 -10.152 2.517 1.00 84.19 354 THR A C 1
ATOM 2796 O O . THR A 1 354 ? -16.851 -10.784 3.565 1.00 84.19 354 THR A O 1
ATOM 2799 N N . ASN A 1 355 ? -17.209 -10.620 1.356 1.00 82.19 355 ASN A N 1
ATOM 2800 C CA . ASN A 1 355 ? -17.878 -11.922 1.196 1.00 82.19 355 ASN A CA 1
ATOM 2801 C C . ASN A 1 355 ? -19.049 -12.155 2.177 1.00 82.19 355 ASN A C 1
ATOM 2803 O O . ASN A 1 355 ? -19.180 -13.238 2.747 1.00 82.19 355 ASN A O 1
ATOM 2807 N N . GLY A 1 356 ? -19.874 -11.125 2.406 1.00 84.06 356 GLY A N 1
ATOM 2808 C CA . GLY A 1 356 ? -21.033 -11.200 3.308 1.00 84.06 356 GLY A CA 1
ATOM 2809 C C . GLY A 1 356 ? -20.673 -11.262 4.796 1.00 84.06 356 GLY A C 1
ATOM 2810 O O . GLY A 1 356 ? -21.486 -11.678 5.614 1.00 84.06 356 GLY A O 1
ATOM 2811 N N . ARG A 1 357 ? -19.434 -10.923 5.172 1.00 90.06 357 ARG A N 1
ATOM 2812 C CA . ARG A 1 357 ? -18.980 -10.946 6.565 1.00 90.06 357 ARG A CA 1
ATOM 2813 C C . ARG A 1 357 ? -18.354 -9.621 6.951 1.00 90.06 357 ARG A C 1
ATOM 2815 O O . ARG A 1 357 ? -17.573 -9.043 6.198 1.00 90.06 357 ARG A O 1
ATOM 2822 N N . TRP A 1 358 ? -18.674 -9.188 8.164 1.00 95.69 358 TRP A N 1
ATOM 2823 C CA . TRP A 1 358 ? -18.038 -8.045 8.797 1.00 95.69 358 TRP A CA 1
ATOM 2824 C C . TRP A 1 358 ? -16.795 -8.481 9.552 1.00 95.69 358 TRP A C 1
ATOM 2826 O O . TRP A 1 358 ? -16.835 -9.418 10.353 1.00 95.69 358 TRP A O 1
ATOM 2836 N N . THR A 1 359 ? -15.705 -7.764 9.330 1.00 96.75 359 THR A N 1
ATOM 2837 C CA . THR A 1 359 ? -14.455 -7.931 10.065 1.00 96.75 359 THR A CA 1
ATOM 2838 C C . THR A 1 359 ? -13.992 -6.599 10.623 1.00 96.75 359 THR A C 1
ATOM 2840 O O . THR A 1 359 ? -14.212 -5.551 10.016 1.00 96.75 359 THR A O 1
ATOM 2843 N N . VAL A 1 360 ? -13.324 -6.656 11.768 1.00 97.56 360 VAL A N 1
ATOM 2844 C CA . VAL A 1 360 ? -12.570 -5.549 12.348 1.00 97.56 360 VAL A CA 1
ATOM 2845 C C . VAL A 1 360 ? -11.089 -5.897 12.350 1.00 97.56 360 VAL A C 1
ATOM 2847 O O . VAL A 1 360 ? -10.715 -7.045 12.592 1.00 97.56 360 VAL A O 1
ATOM 2850 N N . GLN A 1 361 ? -10.250 -4.911 12.068 1.00 97.25 361 GLN A N 1
ATOM 2851 C CA . GLN A 1 361 ? -8.800 -5.050 12.084 1.00 97.25 361 GLN A CA 1
ATOM 2852 C C . GLN A 1 361 ? -8.159 -3.775 12.631 1.00 97.25 361 GLN A C 1
ATOM 2854 O O . GLN A 1 361 ? -8.674 -2.676 12.420 1.00 97.25 361 GLN A O 1
ATOM 2859 N N . GLY A 1 362 ? -7.035 -3.932 13.326 1.00 96.31 362 GLY A N 1
ATOM 2860 C CA . GLY A 1 362 ? -6.218 -2.814 13.779 1.00 96.31 362 GLY A CA 1
ATOM 2861 C C . GLY A 1 362 ? -5.440 -2.150 12.649 1.00 96.31 362 GLY A C 1
ATOM 2862 O O . GLY A 1 362 ? -5.353 -2.663 11.533 1.00 96.31 362 GLY A O 1
ATOM 2863 N N . THR A 1 363 ? -4.840 -1.008 12.965 1.00 95.81 363 THR A N 1
ATOM 2864 C CA . THR A 1 363 ? -3.842 -0.340 12.123 1.00 95.81 363 THR A CA 1
ATOM 2865 C C . THR A 1 363 ? -2.551 -0.144 12.915 1.00 95.81 363 THR A C 1
ATOM 2867 O O . THR A 1 363 ? -2.513 -0.376 14.124 1.00 95.81 363 THR A O 1
ATOM 2870 N N . TRP A 1 364 ? -1.490 0.306 12.249 1.00 94.06 364 TRP A N 1
ATOM 2871 C CA . TRP A 1 364 ? -0.235 0.688 12.905 1.00 94.06 364 TRP A CA 1
ATOM 2872 C C . TRP A 1 364 ? -0.321 2.035 13.648 1.00 94.06 364 TRP A C 1
ATOM 2874 O O . TRP A 1 364 ? 0.635 2.423 14.317 1.00 94.06 364 TRP A O 1
ATOM 2884 N N . ASN A 1 365 ? -1.448 2.750 13.557 1.00 87.81 365 ASN A N 1
ATOM 2885 C CA . ASN A 1 365 ? -1.692 4.016 14.244 1.00 87.81 365 ASN A CA 1
ATOM 2886 C C . ASN A 1 365 ? -2.313 3.764 15.625 1.00 87.81 365 ASN A C 1
ATOM 2888 O O . ASN A 1 365 ? -3.534 3.806 15.772 1.00 87.81 365 ASN A O 1
ATOM 2892 N N . HIS A 1 366 ? -1.471 3.494 16.621 1.00 86.00 366 HIS A N 1
ATOM 2893 C CA . HIS A 1 366 ? -1.899 3.360 18.014 1.00 86.00 366 HIS A CA 1
ATOM 2894 C C . HIS A 1 366 ? -1.867 4.696 18.770 1.00 86.00 366 HIS A C 1
ATOM 2896 O O . HIS A 1 366 ? -1.160 5.632 18.392 1.00 86.00 366 HIS A O 1
ATOM 2902 N N . GLY A 1 367 ? -2.627 4.755 19.859 1.00 83.25 367 GLY A N 1
ATOM 2903 C CA . GLY A 1 367 ? -2.640 5.827 20.842 1.00 83.25 367 GLY A CA 1
ATOM 2904 C C . GLY A 1 367 ? -1.741 5.490 22.028 1.00 83.25 367 GLY A C 1
ATOM 2905 O O . GLY A 1 367 ? -0.532 5.303 21.874 1.00 83.25 367 GLY A O 1
ATOM 2906 N N . ASP A 1 368 ? -2.338 5.408 23.216 1.00 82.38 368 ASP A N 1
ATOM 2907 C CA . ASP A 1 368 ? -1.629 5.219 24.486 1.00 82.38 368 ASP A CA 1
ATOM 2908 C C . ASP A 1 368 ? -1.058 3.801 24.639 1.00 82.38 368 ASP A C 1
ATOM 2910 O O . ASP A 1 368 ? -0.068 3.594 25.344 1.00 82.38 368 ASP A O 1
ATOM 2914 N N . VAL A 1 369 ? -1.697 2.810 24.011 1.00 83.38 369 VAL A N 1
ATOM 2915 C CA . VAL A 1 369 ? -1.310 1.401 24.097 1.00 83.38 369 VAL A CA 1
ATOM 2916 C C . VAL A 1 369 ? -0.539 1.011 22.833 1.00 83.38 369 VAL A C 1
ATOM 2918 O O . VAL A 1 369 ? -1.148 0.883 21.777 1.00 83.38 369 VAL A O 1
ATOM 2921 N N . PRO A 1 370 ? 0.777 0.734 22.905 1.00 86.06 370 PRO A N 1
ATOM 2922 C CA . PRO A 1 370 ? 1.605 0.481 21.720 1.00 86.06 370 PRO A CA 1
ATOM 2923 C C . PRO A 1 370 ? 1.386 -0.894 21.064 1.00 86.06 370 PRO A C 1
ATOM 2925 O O . PRO A 1 370 ? 2.109 -1.271 20.142 1.00 86.06 370 PRO A O 1
ATOM 2928 N N . GLU A 1 371 ? 0.420 -1.679 21.547 1.00 89.75 371 GLU A N 1
ATOM 2929 C CA . GLU A 1 371 ? 0.090 -2.992 20.997 1.00 89.75 371 GLU A CA 1
ATOM 2930 C C . GLU A 1 371 ? -0.840 -2.857 19.796 1.00 89.75 371 GLU A C 1
ATOM 2932 O O . GLU A 1 371 ? -1.961 -2.357 19.901 1.00 89.75 371 GLU A O 1
ATOM 2937 N N . VAL A 1 372 ? -0.379 -3.380 18.665 1.00 94.56 372 VAL A N 1
ATOM 2938 C CA . VAL A 1 372 ? -1.146 -3.466 17.425 1.00 94.56 372 VAL A CA 1
ATOM 2939 C C . VAL A 1 372 ? -1.100 -4.886 16.879 1.00 94.56 372 VAL A C 1
ATOM 2941 O O . VAL A 1 372 ? -0.140 -5.627 17.105 1.00 94.56 372 VAL A O 1
ATOM 2944 N N . SER A 1 373 ? -2.131 -5.271 16.136 1.00 95.19 373 SER A N 1
ATOM 2945 C CA . SER A 1 373 ? -2.195 -6.556 15.451 1.00 95.19 373 SER A CA 1
ATOM 2946 C C . SER A 1 373 ? -2.720 -6.396 14.032 1.00 95.19 373 SER A C 1
ATOM 2948 O O . SER A 1 373 ? -3.732 -5.736 13.791 1.00 95.19 373 SER A O 1
ATOM 2950 N N . ALA A 1 374 ? -2.047 -7.073 13.104 1.00 95.38 374 ALA A N 1
ATOM 2951 C CA . ALA A 1 374 ? -2.484 -7.206 11.724 1.00 95.38 374 ALA A CA 1
ATOM 2952 C C . ALA A 1 374 ? -3.537 -8.307 11.524 1.00 95.38 374 ALA A C 1
ATOM 2954 O O . ALA A 1 374 ? -4.003 -8.487 10.401 1.00 95.38 374 ALA A O 1
ATOM 2955 N N . ASP A 1 375 ? -3.934 -9.044 12.563 1.00 93.94 375 ASP A N 1
ATOM 2956 C CA . ASP A 1 375 ? -4.936 -10.098 12.421 1.00 93.94 375 ASP A CA 1
ATOM 2957 C C . ASP A 1 375 ? -6.348 -9.498 12.349 1.00 93.94 375 ASP A C 1
ATOM 2959 O O . ASP A 1 375 ? -6.748 -8.749 13.246 1.00 93.94 375 ASP A O 1
ATOM 2963 N N . PRO A 1 376 ? -7.148 -9.829 11.323 1.00 95.25 376 PRO A N 1
ATOM 2964 C CA . PRO A 1 376 ? -8.559 -9.480 11.314 1.00 95.25 376 PRO A CA 1
ATOM 2965 C C . PRO A 1 376 ? -9.352 -10.407 12.246 1.00 95.25 376 PRO A C 1
ATOM 2967 O O . PRO A 1 376 ? -9.031 -11.587 12.402 1.00 95.25 376 PRO A O 1
ATOM 2970 N N . ALA A 1 377 ? -10.453 -9.903 12.799 1.00 95.44 377 ALA A N 1
ATOM 2971 C CA . ALA A 1 377 ? -11.414 -10.690 13.566 1.00 95.44 377 ALA A CA 1
ATOM 2972 C C . ALA A 1 377 ? -12.849 -10.441 13.064 1.00 95.44 377 ALA A C 1
ATOM 2974 O O . ALA A 1 377 ? -13.183 -9.302 12.734 1.00 95.44 377 ALA A O 1
ATOM 2975 N N . PRO A 1 378 ? -13.731 -11.459 13.008 1.00 95.69 378 PRO A N 1
ATOM 2976 C CA . PRO A 1 378 ? -15.151 -11.258 12.720 1.00 95.69 378 PRO A CA 1
ATOM 2977 C C . PRO A 1 378 ? -15.779 -10.268 13.704 1.00 95.69 378 PRO A C 1
ATOM 2979 O O . PRO A 1 378 ? -15.671 -10.454 14.915 1.00 95.69 378 PRO A O 1
ATOM 2982 N N . LEU A 1 379 ? -16.435 -9.224 13.202 1.00 96.50 379 LEU A N 1
ATOM 2983 C CA . LEU A 1 379 ? -17.007 -8.171 14.039 1.00 96.50 379 LEU A CA 1
ATOM 2984 C C . LEU A 1 379 ? -18.315 -8.648 14.685 1.00 96.50 379 LEU A C 1
ATOM 2986 O O . LEU A 1 379 ? -19.291 -8.941 13.996 1.00 96.50 379 LEU A O 1
ATOM 2990 N N . ARG A 1 380 ? -18.341 -8.688 16.021 1.00 94.69 380 ARG A N 1
ATOM 2991 C CA . ARG A 1 380 ? -19.513 -9.057 16.832 1.00 94.69 380 ARG A CA 1
ATOM 2992 C C . ARG A 1 380 ? -20.308 -7.878 17.369 1.00 94.69 380 ARG A C 1
ATOM 2994 O O . ARG A 1 380 ? -21.428 -8.051 17.835 1.00 94.69 380 ARG A O 1
ATOM 3001 N N . GLY A 1 381 ? -19.767 -6.677 17.307 1.00 95.31 381 GLY A N 1
ATOM 3002 C CA . GLY A 1 381 ? -20.549 -5.508 17.650 1.00 95.31 381 GLY A CA 1
ATOM 3003 C C . GLY A 1 381 ? -19.710 -4.274 17.863 1.00 95.31 381 GLY A C 1
ATOM 3004 O O . GLY A 1 381 ? -18.497 -4.339 18.079 1.00 95.31 381 GLY A O 1
ATOM 3005 N N . ILE A 1 382 ? -20.407 -3.149 17.801 1.00 97.44 382 ILE A N 1
ATOM 3006 C CA . ILE A 1 382 ? -19.856 -1.828 18.060 1.00 97.44 382 ILE A CA 1
ATOM 3007 C C . ILE A 1 382 ? -20.419 -1.339 19.392 1.00 97.44 382 ILE A C 1
ATOM 3009 O O . ILE A 1 382 ? -21.631 -1.243 19.582 1.00 97.44 382 ILE A O 1
ATOM 3013 N N . LEU A 1 383 ? -19.527 -1.048 20.328 1.00 97.12 383 LEU A N 1
ATOM 3014 C CA . LEU A 1 383 ? -19.836 -0.641 21.687 1.00 97.12 383 LEU A CA 1
ATOM 3015 C C . LEU A 1 383 ? -19.510 0.838 21.863 1.00 97.12 383 LEU A C 1
ATOM 3017 O O . LEU A 1 383 ? -18.349 1.238 21.851 1.00 97.12 383 LEU A O 1
ATOM 3021 N N . PHE A 1 384 ? -20.532 1.663 22.049 1.00 96.25 384 PHE A N 1
ATOM 3022 C CA . PHE A 1 384 ? -20.367 3.078 22.337 1.00 96.25 384 PHE A CA 1
ATOM 3023 C C . PHE A 1 384 ? -20.148 3.289 23.830 1.00 96.25 384 PHE A C 1
ATOM 3025 O O . PHE A 1 384 ? -21.013 2.965 24.642 1.00 96.25 384 PHE A O 1
ATOM 3032 N N . LEU A 1 385 ? -18.990 3.836 24.184 1.00 94.31 385 LEU A N 1
ATOM 3033 C CA . LEU A 1 385 ? -18.555 3.995 25.565 1.00 94.31 385 LEU A CA 1
ATOM 3034 C C . LEU A 1 385 ? -19.357 5.074 26.298 1.00 94.31 385 LEU A C 1
ATOM 3036 O O . LEU A 1 385 ? -19.504 6.197 25.812 1.00 94.31 385 LEU A O 1
ATOM 3040 N N . GLN A 1 386 ? -19.819 4.738 27.502 1.00 93.50 386 GLN A N 1
ATOM 3041 C CA . GLN A 1 386 ? -20.410 5.666 28.456 1.00 93.50 386 GLN A CA 1
ATOM 3042 C C . GLN A 1 386 ? -19.928 5.323 29.869 1.00 93.50 386 GLN A C 1
ATOM 3044 O O . GLN A 1 386 ? -20.163 4.223 30.364 1.00 93.50 386 GLN A O 1
ATOM 3049 N N . GLN A 1 387 ? -19.280 6.277 30.536 1.00 90.44 387 GLN A N 1
ATOM 3050 C CA . GLN A 1 387 ? -18.928 6.125 31.946 1.00 90.44 387 GLN A CA 1
ATOM 3051 C C . GLN A 1 387 ? -20.202 6.086 32.798 1.00 90.44 387 GLN A C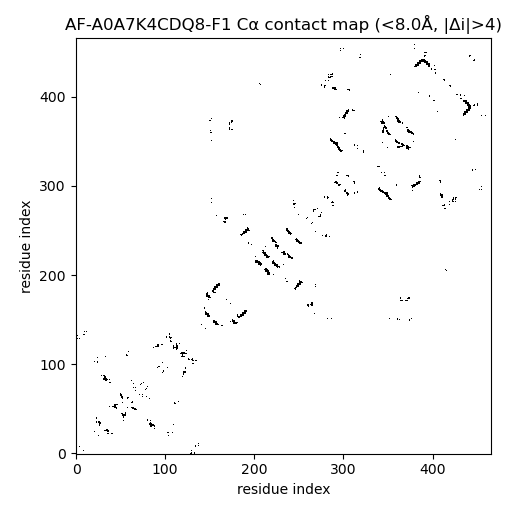 1
ATOM 3053 O O . GLN A 1 387 ? -21.068 6.954 32.669 1.00 90.44 387 GLN A O 1
ATOM 3058 N N . ASP A 1 388 ? -20.318 5.073 33.652 1.00 91.12 388 ASP A N 1
ATOM 3059 C CA . ASP A 1 388 ? -21.452 4.860 34.551 1.00 91.12 388 ASP A CA 1
ATOM 3060 C C . ASP A 1 388 ? -20.967 4.119 35.811 1.00 91.12 388 ASP A C 1
ATOM 3062 O O . ASP A 1 388 ? -19.872 3.573 35.863 1.00 91.12 388 ASP A O 1
ATOM 3066 N N . THR A 1 389 ? -21.791 4.081 36.851 1.00 90.06 389 THR A N 1
ATOM 3067 C CA . THR A 1 389 ? -21.556 3.236 38.036 1.00 90.06 389 THR A CA 1
ATOM 3068 C C . THR A 1 389 ? -21.942 1.771 37.797 1.00 90.06 389 THR A C 1
ATOM 3070 O O . THR A 1 389 ? -21.560 0.874 38.551 1.00 90.06 389 THR A O 1
ATOM 3073 N N . ARG A 1 390 ? -22.732 1.511 36.751 1.00 91.88 390 ARG A N 1
ATOM 3074 C CA . ARG A 1 390 ? -23.203 0.185 36.349 1.00 91.88 390 ARG A CA 1
ATOM 3075 C C . ARG A 1 390 ? -22.343 -0.357 35.214 1.00 91.88 390 ARG A C 1
ATOM 3077 O O . ARG A 1 390 ? -21.872 0.393 34.372 1.00 91.88 390 ARG A O 1
ATOM 3084 N N . ASN A 1 391 ? -22.188 -1.678 35.179 1.00 90.94 391 ASN A N 1
ATOM 3085 C CA . ASN A 1 391 ? -21.530 -2.388 34.084 1.00 90.94 391 ASN A CA 1
ATOM 3086 C C . ASN A 1 391 ? -22.600 -3.182 33.337 1.00 90.94 391 ASN A C 1
ATOM 3088 O O . ASN A 1 391 ? -23.139 -4.119 33.918 1.00 90.94 391 ASN A O 1
ATOM 3092 N N . ARG A 1 392 ? -22.970 -2.760 32.125 1.00 94.19 392 ARG A N 1
ATOM 3093 C CA . ARG A 1 392 ? -23.958 -3.463 31.289 1.00 94.19 392 ARG A CA 1
ATOM 3094 C C . ARG A 1 392 ? -23.882 -3.035 29.829 1.00 94.19 392 ARG A C 1
ATOM 3096 O O . ARG A 1 392 ? -23.454 -1.922 29.515 1.00 94.19 392 ARG A O 1
ATOM 3103 N N . LEU A 1 393 ? -24.397 -3.896 28.961 1.00 95.12 393 LEU A N 1
ATOM 3104 C CA . LEU A 1 393 ? -24.563 -3.638 27.535 1.00 95.12 393 LEU A CA 1
ATOM 3105 C C . LEU A 1 393 ? -26.034 -3.364 27.223 1.00 95.12 393 LEU A C 1
ATOM 3107 O O . LEU A 1 393 ? -26.890 -4.220 27.433 1.00 95.12 393 LEU A O 1
ATOM 3111 N N . VAL A 1 394 ? -26.344 -2.168 26.722 1.00 95.88 394 VAL A N 1
ATOM 3112 C CA . VAL A 1 394 ? -27.712 -1.794 26.330 1.00 95.88 394 VAL A CA 1
ATOM 3113 C C . VAL A 1 394 ? -27.795 -1.759 24.802 1.00 95.88 394 VAL A C 1
ATOM 3115 O O . VAL A 1 394 ? -27.142 -0.906 24.202 1.00 95.88 394 VAL A O 1
ATOM 3118 N N . PRO A 1 395 ? -28.561 -2.650 24.144 1.00 96.19 395 PRO A N 1
ATOM 3119 C CA . PRO A 1 395 ? -28.717 -2.619 22.691 1.00 96.19 395 PRO A CA 1
ATOM 3120 C C . PRO A 1 395 ? -29.300 -1.283 22.219 1.00 96.19 395 PRO A C 1
ATOM 3122 O O . PRO A 1 395 ? -30.294 -0.809 22.770 1.00 96.19 395 PRO A O 1
ATOM 3125 N N . ILE A 1 396 ? -28.711 -0.697 21.178 1.00 96.31 396 ILE A N 1
ATOM 3126 C CA . ILE A 1 396 ? -29.238 0.507 20.530 1.00 96.31 396 ILE A CA 1
ATOM 3127 C C . ILE A 1 396 ? -30.080 0.064 19.336 1.00 96.31 396 ILE A C 1
ATOM 3129 O O . ILE A 1 396 ? -29.552 -0.418 18.336 1.00 96.31 396 ILE A O 1
ATOM 3133 N N . THR A 1 397 ? -31.399 0.217 19.439 1.00 93.56 397 THR A N 1
ATOM 3134 C CA . THR A 1 397 ? -32.339 -0.149 18.367 1.00 93.56 397 THR A CA 1
ATOM 3135 C C . THR A 1 397 ? -32.661 1.017 17.432 1.00 93.56 397 THR A C 1
ATOM 3137 O O . THR A 1 397 ? -33.075 0.790 16.293 1.00 93.56 397 THR A O 1
ATOM 3140 N N . ASP A 1 398 ? -32.452 2.264 17.872 1.00 96.00 398 ASP A N 1
ATOM 3141 C CA . ASP A 1 398 ? -32.634 3.443 17.026 1.00 96.00 398 ASP A CA 1
ATOM 3142 C C . ASP A 1 398 ? -31.459 3.604 16.053 1.00 96.00 398 ASP A C 1
ATOM 3144 O O . ASP A 1 398 ? -30.373 4.077 16.399 1.00 96.00 398 ASP A O 1
ATOM 3148 N N . LYS A 1 399 ? -31.708 3.267 14.786 1.00 94.88 399 LYS A N 1
ATOM 3149 C CA . LYS A 1 399 ? -30.741 3.420 13.693 1.00 94.88 399 LYS A CA 1
ATOM 3150 C C . LYS A 1 399 ? -30.241 4.857 13.531 1.00 94.88 399 LYS A C 1
ATOM 3152 O O . LYS A 1 399 ? -29.086 5.049 13.157 1.00 94.88 399 LYS A O 1
ATOM 3157 N N . LYS A 1 400 ? -31.064 5.872 13.827 1.00 95.44 400 LYS A N 1
ATOM 3158 C CA . LYS A 1 400 ? -30.640 7.282 13.753 1.00 95.44 400 LYS A CA 1
ATOM 3159 C C . LYS A 1 400 ? -29.620 7.607 14.835 1.00 95.44 400 LYS A C 1
ATOM 3161 O O . LYS A 1 400 ? -28.702 8.392 14.592 1.00 95.44 400 LYS A O 1
ATOM 3166 N N . GLU A 1 401 ? -29.771 7.019 16.018 1.00 95.56 401 GLU A N 1
ATOM 3167 C CA . GLU A 1 401 ? -28.796 7.156 17.094 1.00 95.56 401 GLU A CA 1
ATOM 3168 C C . GLU A 1 401 ? -27.471 6.488 16.717 1.00 95.56 401 GLU A C 1
ATOM 3170 O O . GLU A 1 401 ? -26.423 7.130 16.814 1.00 95.56 401 GLU A O 1
ATOM 3175 N N . VAL A 1 402 ? -27.513 5.246 16.218 1.00 96.06 402 VAL A N 1
ATOM 3176 C CA . VAL A 1 402 ? -26.312 4.530 15.753 1.00 96.06 402 VAL A CA 1
ATOM 3177 C C . VAL A 1 402 ? -25.584 5.343 14.684 1.00 96.06 402 VAL A C 1
ATOM 3179 O O . VAL A 1 402 ? -24.386 5.585 14.806 1.00 96.06 402 VAL A O 1
ATOM 3182 N N . TRP A 1 403 ? -26.314 5.842 13.685 1.00 95.62 403 TRP A N 1
ATOM 3183 C CA . TRP A 1 403 ? -25.757 6.654 12.606 1.00 95.62 403 TRP A CA 1
ATOM 3184 C C . TRP A 1 403 ? -24.993 7.878 13.123 1.00 95.62 403 TRP A C 1
ATOM 3186 O O . TRP A 1 403 ? -23.839 8.098 12.758 1.00 95.62 403 TRP A O 1
ATOM 3196 N N . LYS A 1 404 ? -25.605 8.661 14.024 1.00 94.81 404 LYS A N 1
ATOM 3197 C CA . LYS A 1 404 ? -24.965 9.844 14.627 1.00 94.81 404 LYS A CA 1
ATOM 3198 C C . LYS A 1 404 ? -23.682 9.485 15.371 1.00 94.81 404 LYS A C 1
ATOM 3200 O O . LYS A 1 404 ? -22.695 10.210 15.269 1.00 94.81 404 LYS A O 1
ATOM 3205 N N . ARG A 1 405 ? -23.695 8.381 16.123 1.00 95.25 405 ARG A N 1
ATOM 3206 C CA . ARG A 1 405 ? -22.535 7.938 16.903 1.00 95.25 405 ARG A CA 1
ATOM 3207 C C . ARG A 1 405 ? -21.408 7.416 16.009 1.00 95.25 405 ARG A C 1
ATOM 3209 O O . ARG A 1 405 ? -20.255 7.734 16.282 1.00 95.25 405 ARG A O 1
ATOM 3216 N N . LEU A 1 406 ? -21.724 6.689 14.933 1.00 95.19 406 LEU A N 1
ATOM 3217 C CA . LEU A 1 406 ? -20.736 6.241 13.944 1.00 95.19 406 LEU A CA 1
ATOM 3218 C C . LEU A 1 406 ? -20.103 7.419 13.200 1.00 95.19 406 LEU A C 1
ATOM 3220 O O . LEU A 1 406 ? -18.882 7.496 13.114 1.00 95.19 406 LEU A O 1
ATOM 3224 N N . LEU A 1 407 ? -20.907 8.383 12.738 1.00 92.94 407 LEU A N 1
ATOM 3225 C CA . LEU A 1 407 ? -20.391 9.589 12.080 1.00 92.94 407 LEU A CA 1
ATOM 3226 C C . LEU A 1 407 ? -19.428 10.388 12.965 1.00 92.94 407 LEU A C 1
ATOM 3228 O O . LEU A 1 407 ? -18.494 11.002 12.456 1.00 92.94 407 LEU A O 1
ATOM 3232 N N . ALA A 1 408 ? -19.642 10.388 14.283 1.00 92.25 408 ALA A N 1
ATOM 3233 C CA . ALA A 1 408 ? -18.777 11.097 15.221 1.00 92.25 408 ALA A CA 1
ATOM 3234 C C . ALA A 1 408 ? -17.379 10.467 15.359 1.00 92.25 408 ALA A C 1
ATOM 3236 O O . ALA A 1 408 ? -16.449 11.153 15.784 1.00 92.25 408 ALA A O 1
ATOM 3237 N N . VAL A 1 409 ? -17.229 9.184 15.017 1.00 93.19 409 VAL A N 1
ATOM 3238 C CA . VAL A 1 409 ? -15.960 8.446 15.110 1.00 93.19 409 VAL A CA 1
ATOM 3239 C C . VAL A 1 409 ? -15.377 8.063 13.752 1.00 93.19 409 VAL A C 1
ATOM 3241 O O . VAL A 1 409 ? -14.260 7.558 13.705 1.00 93.19 409 VAL A O 1
ATOM 3244 N N . LEU A 1 410 ? -16.086 8.307 12.651 1.00 93.75 410 LEU A N 1
ATOM 3245 C CA . LEU A 1 410 ? -15.579 8.085 11.300 1.00 93.75 410 LEU A CA 1
ATOM 3246 C C . LEU A 1 410 ? -14.359 8.978 11.028 1.00 93.75 410 LEU A C 1
ATOM 3248 O O . LEU A 1 410 ? -14.390 10.194 11.254 1.00 93.75 410 LEU A O 1
ATOM 3252 N N . VAL A 1 411 ? -13.283 8.375 10.527 1.00 90.69 411 VAL A N 1
ATOM 3253 C CA . VAL A 1 411 ? -12.143 9.112 9.976 1.00 90.69 411 VAL A CA 1
ATOM 3254 C C . VAL A 1 411 ? -12.547 9.604 8.597 1.00 90.69 411 VAL A C 1
ATOM 3256 O O . VAL A 1 411 ? -12.870 8.802 7.736 1.00 90.69 411 VAL A O 1
ATOM 3259 N N . ARG A 1 412 ? -12.567 10.925 8.411 1.00 83.56 412 ARG A N 1
ATOM 3260 C CA . ARG A 1 412 ? -13.146 11.556 7.220 1.00 83.56 412 ARG A CA 1
ATOM 3261 C C . ARG A 1 412 ? -12.063 11.881 6.188 1.00 83.56 412 ARG A C 1
ATOM 3263 O O . ARG A 1 412 ? -11.081 12.530 6.565 1.00 83.56 412 ARG A O 1
ATOM 3270 N N . PRO A 1 413 ? -12.252 11.535 4.906 1.00 71.88 413 PRO A N 1
ATOM 3271 C CA . PRO A 1 413 ? -11.325 11.870 3.842 1.00 71.88 413 PRO A CA 1
ATOM 3272 C C . PRO A 1 413 ? -11.403 13.369 3.533 1.00 71.88 413 PRO A C 1
ATOM 3274 O O . PRO A 1 413 ? -12.455 14.012 3.636 1.00 71.88 413 PRO A O 1
ATOM 3277 N N . MET A 1 414 ? -10.267 13.946 3.152 1.00 71.81 414 MET A N 1
ATOM 3278 C CA . MET A 1 414 ? -10.157 15.360 2.797 1.00 71.81 414 MET A CA 1
ATOM 3279 C C . MET A 1 414 ? -10.314 15.519 1.289 1.00 71.81 414 MET A C 1
ATOM 3281 O O . MET A 1 414 ? -9.381 15.174 0.583 1.00 71.81 414 MET A O 1
ATOM 3285 N N . GLY A 1 415 ? -11.418 16.088 0.790 1.00 63.28 415 GLY A N 1
ATOM 3286 C CA . GLY A 1 415 ? -11.376 16.757 -0.522 1.00 63.28 415 GLY A CA 1
ATOM 3287 C C . GLY A 1 415 ? -12.574 16.614 -1.463 1.00 63.28 415 GLY A C 1
ATOM 3288 O O . GLY A 1 415 ? -12.761 17.517 -2.271 1.00 63.28 415 GLY A O 1
ATOM 3289 N N . THR A 1 416 ? -13.417 15.570 -1.391 1.00 68.00 416 THR A N 1
ATOM 3290 C CA . THR A 1 416 ? -14.530 15.423 -2.362 1.00 68.00 416 THR A CA 1
ATOM 3291 C C . THR A 1 416 ? -15.810 14.791 -1.814 1.00 68.00 416 THR A C 1
ATOM 3293 O O . THR A 1 416 ? -15.780 13.935 -0.932 1.00 68.00 416 THR A O 1
ATOM 3296 N N . ALA A 1 417 ? -16.955 15.179 -2.391 1.00 75.44 417 ALA A N 1
ATOM 3297 C CA . ALA A 1 417 ? -18.265 14.591 -2.092 1.00 75.44 417 ALA A CA 1
ATOM 3298 C C . ALA A 1 417 ? -18.360 13.101 -2.476 1.00 75.44 417 ALA A C 1
ATOM 3300 O O . ALA A 1 417 ? -19.099 12.345 -1.852 1.00 75.44 417 ALA A O 1
ATOM 3301 N N . THR A 1 418 ? -17.593 12.664 -3.477 1.00 76.88 418 THR A N 1
ATOM 3302 C CA . THR A 1 418 ? -17.577 11.274 -3.948 1.00 76.88 418 THR A CA 1
ATOM 3303 C C . THR A 1 418 ? -17.022 10.309 -2.906 1.00 76.88 418 THR A C 1
ATOM 3305 O O . THR A 1 418 ? -17.595 9.240 -2.718 1.00 76.88 418 THR A O 1
ATOM 3308 N N . TRP A 1 419 ? -15.956 10.677 -2.187 1.00 77.38 419 TRP A N 1
ATOM 3309 C CA . TRP A 1 419 ? -15.435 9.828 -1.109 1.00 77.38 419 TRP A CA 1
ATOM 3310 C C . TRP A 1 419 ? -16.395 9.740 0.065 1.00 77.38 419 TRP A C 1
ATOM 3312 O O . TRP A 1 419 ? -16.631 8.654 0.587 1.00 77.38 419 TRP A O 1
ATOM 3322 N N . TRP A 1 420 ? -17.011 10.870 0.415 1.00 85.19 420 TRP A N 1
ATOM 3323 C CA . TRP A 1 420 ? -18.062 10.898 1.423 1.00 85.19 420 TRP A CA 1
ATOM 3324 C C . TRP A 1 420 ? -19.186 9.925 1.088 1.00 85.19 420 TRP A C 1
ATOM 3326 O O . TRP A 1 420 ? -19.575 9.149 1.950 1.00 85.19 420 TRP A O 1
ATOM 3336 N N . GLN A 1 421 ? -19.668 9.908 -0.156 1.00 88.94 421 GLN A N 1
ATOM 3337 C CA . GLN A 1 421 ? -20.733 8.986 -0.542 1.00 88.94 421 GLN A CA 1
ATOM 3338 C C . GLN A 1 421 ? -20.335 7.519 -0.315 1.00 88.94 421 GLN A C 1
ATOM 3340 O O . GLN A 1 421 ? -21.087 6.781 0.313 1.00 88.94 421 GLN A O 1
ATOM 3345 N N . LYS A 1 422 ? -19.131 7.117 -0.742 1.00 89.62 422 LYS A N 1
ATOM 3346 C CA . LYS A 1 422 ? -18.654 5.732 -0.597 1.00 89.62 422 LYS A CA 1
ATOM 3347 C C . LYS A 1 422 ? -18.545 5.298 0.868 1.00 89.62 422 LYS A C 1
ATOM 3349 O O . LYS A 1 422 ? -18.970 4.198 1.216 1.00 89.62 422 LYS A O 1
ATOM 3354 N N . GLU A 1 423 ? -18.028 6.157 1.746 1.00 90.94 423 GLU A N 1
ATOM 3355 C CA . GLU A 1 423 ? -17.974 5.852 3.181 1.00 90.94 423 GLU A CA 1
ATOM 3356 C C . GLU A 1 423 ? -19.368 5.784 3.810 1.00 90.94 423 GLU A C 1
ATOM 3358 O O . GLU A 1 423 ? -19.641 4.887 4.611 1.00 90.94 423 GLU A O 1
ATOM 3363 N N . LEU A 1 424 ? -20.267 6.702 3.438 1.00 92.56 424 LEU A N 1
ATOM 3364 C CA . LEU A 1 424 ? -21.645 6.712 3.929 1.00 92.56 424 LEU A CA 1
ATOM 3365 C C . LEU A 1 424 ? -22.409 5.449 3.504 1.00 92.56 424 LEU A C 1
ATOM 3367 O O . LEU A 1 424 ? -23.156 4.909 4.320 1.00 92.56 424 LEU A O 1
ATOM 3371 N N . ASP A 1 425 ? -22.167 4.929 2.299 1.00 92.75 425 ASP A N 1
ATOM 3372 C CA . ASP A 1 425 ? -22.751 3.668 1.827 1.00 92.75 425 ASP A CA 1
ATOM 3373 C C . ASP A 1 425 ? -22.285 2.472 2.681 1.00 92.75 425 ASP A C 1
ATOM 3375 O O . ASP A 1 425 ? -23.063 1.565 2.995 1.00 92.75 425 ASP A O 1
ATOM 3379 N N . VAL A 1 426 ? -21.011 2.450 3.096 1.00 93.44 426 VAL A N 1
ATOM 3380 C CA . VAL A 1 426 ? -20.496 1.421 4.017 1.00 93.44 426 VAL A CA 1
ATOM 3381 C C . VAL A 1 426 ? -21.103 1.598 5.410 1.00 93.44 426 VAL A C 1
ATOM 3383 O O . VAL A 1 426 ? -21.551 0.615 6.006 1.00 93.44 426 VAL A O 1
ATOM 3386 N N . LEU A 1 427 ? -21.183 2.832 5.920 1.00 94.75 427 LEU A N 1
ATOM 3387 C CA . LEU A 1 427 ? -21.817 3.134 7.208 1.00 94.75 427 LEU A CA 1
ATOM 3388 C C . LEU A 1 427 ? -23.280 2.696 7.237 1.00 94.75 427 LEU A C 1
ATOM 3390 O O . LEU A 1 427 ? -23.722 2.127 8.233 1.00 94.75 427 LEU A O 1
ATOM 3394 N N . GLU A 1 428 ? -24.023 2.897 6.152 1.00 95.06 428 GLU A N 1
ATOM 3395 C CA . GLU A 1 428 ? -25.402 2.433 6.044 1.00 95.06 428 GLU A CA 1
ATOM 3396 C C . GLU A 1 428 ? -25.515 0.921 6.188 1.00 95.06 428 GLU A C 1
ATOM 3398 O O . GLU A 1 428 ? -26.376 0.422 6.922 1.00 95.06 428 GLU A O 1
ATOM 3403 N N . LYS A 1 429 ? -24.606 0.174 5.563 1.00 94.50 429 LYS A N 1
ATOM 3404 C CA . LYS A 1 429 ? -24.552 -1.279 5.733 1.00 94.50 429 LYS A CA 1
ATOM 3405 C C . LYS A 1 429 ? -24.212 -1.657 7.177 1.00 94.50 429 LYS A C 1
ATOM 3407 O O . LYS A 1 429 ? -24.813 -2.605 7.683 1.00 94.50 429 LYS A O 1
ATOM 3412 N N . ILE A 1 430 ? -23.333 -0.920 7.861 1.00 95.44 430 ILE A N 1
ATOM 3413 C CA . ILE A 1 430 ? -23.029 -1.144 9.287 1.00 95.44 430 ILE A CA 1
ATOM 3414 C C . ILE A 1 430 ? -24.283 -0.921 10.139 1.00 95.44 430 ILE A C 1
ATOM 3416 O O . ILE A 1 430 ? -24.677 -1.816 10.882 1.00 95.44 430 ILE A O 1
ATOM 3420 N N . VAL A 1 431 ? -24.958 0.224 9.992 1.00 95.81 431 VAL A N 1
ATOM 3421 C CA . VAL A 1 431 ? -26.167 0.572 10.768 1.00 95.81 431 VAL A CA 1
ATOM 3422 C C . VAL A 1 431 ? -27.284 -0.458 10.595 1.00 95.81 431 VAL A C 1
ATOM 3424 O O . VAL A 1 431 ? -28.073 -0.689 11.512 1.00 95.81 431 VAL A O 1
ATOM 3427 N N . ASN A 1 432 ? -27.370 -1.081 9.422 1.00 93.69 432 ASN A N 1
ATOM 3428 C CA . ASN A 1 432 ? -28.409 -2.058 9.129 1.00 93.69 432 ASN A CA 1
ATOM 3429 C C . ASN A 1 432 ? -28.084 -3.484 9.593 1.00 93.69 432 ASN A C 1
ATOM 3431 O O . ASN A 1 432 ? -29.028 -4.224 9.868 1.00 93.69 432 ASN A O 1
ATOM 3435 N N . ASN A 1 433 ? -26.805 -3.866 9.678 1.00 93.56 433 ASN A N 1
ATOM 3436 C CA . ASN A 1 433 ? -26.407 -5.274 9.811 1.00 93.56 433 ASN A CA 1
ATOM 3437 C C . ASN A 1 433 ? -25.497 -5.579 11.012 1.00 93.56 433 ASN A C 1
ATOM 3439 O O . ASN A 1 433 ? -25.342 -6.746 11.365 1.00 93.56 433 ASN A O 1
ATOM 3443 N N . VAL A 1 434 ? -24.896 -4.572 11.653 1.00 95.19 434 VAL A N 1
ATOM 3444 C CA . VAL A 1 434 ? -23.965 -4.769 12.774 1.00 95.19 434 VAL A CA 1
ATOM 3445 C C . VAL A 1 434 ? -24.641 -4.403 14.101 1.00 95.19 434 VAL A C 1
ATOM 3447 O O . VAL A 1 434 ? -25.077 -3.260 14.271 1.00 95.19 434 VAL A O 1
ATOM 3450 N N . PRO A 1 435 ? -24.704 -5.327 15.080 1.00 95.31 435 PRO A N 1
ATOM 3451 C CA . PRO A 1 435 ? -25.219 -5.029 16.412 1.00 95.31 435 PRO A CA 1
ATOM 3452 C C . PRO A 1 435 ? -24.449 -3.893 17.092 1.00 95.31 435 PRO A C 1
ATOM 3454 O O . PRO A 1 435 ? -23.217 -3.906 17.160 1.00 95.31 435 PRO A O 1
ATOM 3457 N N . CYS A 1 436 ? -25.184 -2.917 17.618 1.00 97.06 436 CYS A N 1
ATOM 3458 C CA . CYS A 1 436 ? -24.626 -1.755 18.297 1.00 97.06 436 CYS A CA 1
ATOM 3459 C C . CYS A 1 436 ? -25.158 -1.661 19.728 1.00 97.06 436 CYS A C 1
ATOM 3461 O O . CYS A 1 436 ? -26.355 -1.826 19.968 1.00 97.06 436 CYS A O 1
ATOM 3463 N N . TYR A 1 437 ? -24.273 -1.361 20.674 1.00 96.94 437 TYR A N 1
ATOM 3464 C CA . TYR A 1 437 ? -24.585 -1.313 22.099 1.00 96.94 437 TYR A CA 1
ATOM 3465 C C . TYR A 1 437 ? -24.076 -0.015 22.711 1.00 96.94 437 TYR A C 1
ATOM 3467 O O . TYR A 1 437 ? -23.018 0.487 22.345 1.00 96.94 437 TYR A O 1
ATOM 3475 N N . LEU A 1 438 ? -24.802 0.505 23.689 1.00 96.31 438 LEU A N 1
ATOM 3476 C CA . LEU A 1 438 ? -24.292 1.469 24.647 1.00 96.31 438 LEU A CA 1
ATOM 3477 C C . LEU A 1 438 ? -23.643 0.681 25.787 1.00 96.31 438 LEU A C 1
ATOM 3479 O O . LEU A 1 438 ? -24.316 -0.068 26.499 1.00 96.31 438 LEU A O 1
ATOM 3483 N N . MET A 1 439 ? -22.329 0.820 25.927 1.00 95.69 439 MET A N 1
ATOM 3484 C CA . MET A 1 439 ? -21.545 0.148 26.955 1.00 95.69 439 MET A CA 1
ATOM 3485 C C . MET A 1 439 ? -21.390 1.075 28.151 1.00 95.69 439 MET A C 1
ATOM 3487 O O . MET A 1 439 ? -20.603 2.022 28.120 1.00 95.69 439 MET A O 1
ATOM 3491 N N . GLN A 1 440 ? -22.146 0.779 29.202 1.00 94.50 440 GLN A N 1
ATOM 3492 C CA . GLN A 1 440 ? -22.042 1.460 30.484 1.00 94.50 440 GLN A CA 1
ATOM 3493 C C . GLN A 1 440 ? -21.012 0.730 31.337 1.00 94.50 440 GLN A C 1
ATOM 3495 O O . GLN A 1 440 ? -21.115 -0.491 31.471 1.00 94.50 440 GLN A O 1
ATOM 3500 N N . PHE A 1 441 ? -20.013 1.438 31.865 1.00 91.69 441 PHE A N 1
ATOM 3501 C CA . PHE A 1 441 ? -18.930 0.809 32.623 1.00 91.69 441 PHE A CA 1
ATOM 3502 C C . PHE A 1 441 ? -18.312 1.728 33.681 1.00 91.69 441 PHE A C 1
ATOM 3504 O O . PHE A 1 441 ? -18.252 2.947 33.505 1.00 91.69 441 PHE A O 1
ATOM 3511 N N . ASP A 1 442 ? -17.791 1.098 34.737 1.00 88.44 442 ASP A N 1
ATOM 3512 C CA . ASP A 1 442 ? -16.885 1.700 35.718 1.00 88.44 442 ASP A CA 1
ATOM 3513 C C . ASP A 1 442 ? -15.473 1.094 35.572 1.00 88.44 442 ASP A C 1
ATOM 3515 O O . ASP A 1 442 ? -15.204 0.284 34.684 1.00 88.44 442 ASP A O 1
ATOM 3519 N N . THR A 1 443 ? -14.545 1.457 36.457 1.00 84.50 443 THR A N 1
ATOM 3520 C CA . THR A 1 443 ? -13.168 0.935 36.439 1.00 84.50 443 THR A CA 1
ATOM 3521 C C . THR A 1 443 ? -12.992 -0.407 37.159 1.00 84.50 443 THR A C 1
ATOM 3523 O O . THR A 1 443 ? -11.863 -0.863 37.331 1.00 84.50 443 THR A O 1
ATOM 3526 N N . SER A 1 444 ? -14.077 -1.068 37.583 1.00 84.69 444 SER A N 1
ATOM 3527 C CA . SER A 1 444 ? -14.008 -2.277 38.419 1.00 84.69 444 SER A CA 1
ATOM 3528 C C . SER A 1 444 ? -13.638 -3.562 37.674 1.00 84.69 444 SER A C 1
ATOM 3530 O O . SER A 1 444 ? -13.374 -4.575 38.318 1.00 84.69 444 SER A O 1
ATOM 3532 N N . GLY A 1 445 ? -13.674 -3.566 36.337 1.00 82.44 445 GLY A N 1
ATOM 3533 C CA . GLY A 1 445 ? -13.456 -4.773 35.529 1.00 82.44 445 GLY A CA 1
ATOM 3534 C C . GLY A 1 445 ? -14.695 -5.641 35.310 1.00 82.44 445 GLY A C 1
ATOM 3535 O O . GLY A 1 445 ? -14.638 -6.567 34.506 1.00 82.44 445 GLY A O 1
ATOM 3536 N N . ARG A 1 446 ? -15.837 -5.352 35.956 1.00 86.38 446 ARG A N 1
ATOM 3537 C CA . ARG A 1 446 ? -17.054 -6.180 35.823 1.00 86.38 446 ARG A CA 1
ATOM 3538 C C . ARG A 1 446 ? -17.617 -6.221 34.400 1.00 86.38 446 ARG A C 1
ATOM 3540 O O . ARG A 1 446 ? -18.236 -7.216 34.040 1.00 86.38 446 ARG A O 1
ATOM 3547 N N . ILE A 1 447 ? -17.361 -5.195 33.583 1.00 88.94 447 ILE A N 1
ATOM 3548 C CA . ILE A 1 447 ? -17.786 -5.164 32.177 1.00 88.94 447 ILE A CA 1
ATOM 3549 C C . ILE A 1 447 ? -17.216 -6.327 31.351 1.00 88.94 447 ILE A C 1
ATOM 3551 O O . ILE A 1 447 ? -17.846 -6.751 30.391 1.00 88.94 447 ILE A O 1
ATOM 3555 N N . VAL A 1 448 ? -16.063 -6.890 31.732 1.00 85.94 448 VAL A N 1
ATOM 3556 C CA . VAL A 1 448 ? -15.411 -7.985 30.991 1.00 85.94 448 VAL A CA 1
ATOM 3557 C C . VAL A 1 448 ? -16.300 -9.230 30.918 1.00 85.94 448 VAL A C 1
ATOM 3559 O O . VAL A 1 448 ? -16.343 -9.887 29.879 1.00 85.94 448 VAL A O 1
ATOM 3562 N N . SER A 1 449 ? -17.055 -9.530 31.980 1.00 84.50 449 SER A N 1
ATOM 3563 C CA . SER A 1 449 ? -18.001 -10.653 31.988 1.00 84.50 449 SER A CA 1
ATOM 3564 C C . SER A 1 449 ? -19.111 -10.468 30.951 1.00 84.50 449 SER A C 1
ATOM 3566 O O . SER A 1 449 ? -19.379 -11.384 30.180 1.00 84.50 449 SER A O 1
ATOM 3568 N N . GLU A 1 450 ? -19.684 -9.265 30.869 1.00 88.62 450 GLU A N 1
ATOM 3569 C CA . GLU A 1 450 ? -20.735 -8.918 29.900 1.00 88.62 450 GLU A CA 1
ATOM 3570 C C . GLU A 1 450 ? -20.232 -9.041 28.450 1.00 88.62 450 GLU A C 1
ATOM 3572 O O . GLU A 1 450 ? -20.944 -9.520 27.568 1.00 88.62 450 GLU A O 1
ATOM 3577 N N . LEU A 1 451 ? -18.975 -8.654 28.193 1.00 89.94 451 LEU A N 1
ATOM 3578 C CA . LEU A 1 451 ? -18.339 -8.827 26.879 1.00 89.94 451 LEU A CA 1
ATOM 3579 C C . LEU A 1 451 ? -18.141 -10.311 26.538 1.00 89.94 451 LEU A C 1
ATOM 3581 O O . LEU A 1 451 ? -18.341 -10.716 25.393 1.00 89.94 451 LEU A O 1
ATOM 3585 N N . GLY A 1 452 ? -17.770 -11.127 27.528 1.00 85.38 452 GLY A N 1
ATOM 3586 C CA . GLY A 1 452 ? -17.658 -12.576 27.374 1.00 85.38 452 GLY A CA 1
ATOM 3587 C C . GLY A 1 452 ? -18.994 -13.235 27.025 1.00 85.38 452 GLY A C 1
ATOM 3588 O O . GLY A 1 452 ? -19.036 -14.095 26.145 1.00 85.38 452 GLY A O 1
ATOM 3589 N N . GLU A 1 453 ? -20.085 -12.805 27.664 1.00 86.12 453 GLU A N 1
ATOM 3590 C CA . GLU A 1 453 ? -21.443 -13.272 27.358 1.00 86.12 453 GLU A CA 1
ATOM 3591 C C . GLU A 1 453 ? -21.891 -12.860 25.953 1.00 86.12 453 GLU A C 1
ATOM 3593 O O . GLU A 1 453 ? -22.398 -13.703 25.212 1.00 86.12 453 GLU A O 1
ATOM 3598 N N . LEU A 1 454 ? -21.631 -11.612 25.542 1.00 88.12 454 LEU A N 1
ATOM 3599 C CA . LEU A 1 454 ? -21.924 -11.140 24.183 1.00 88.12 454 LEU A CA 1
ATOM 3600 C C . LEU A 1 454 ? -21.247 -12.013 23.117 1.00 88.12 454 LEU A C 1
ATOM 3602 O O . LEU A 1 454 ? -21.840 -12.318 22.086 1.00 88.12 454 LEU A O 1
ATOM 3606 N N . ILE A 1 455 ? -20.005 -12.425 23.369 1.00 86.12 455 ILE A N 1
ATOM 3607 C CA . ILE A 1 455 ? -19.223 -13.245 22.438 1.00 86.12 455 ILE A CA 1
ATOM 3608 C C . ILE A 1 455 ? -19.655 -14.713 22.453 1.00 86.12 455 ILE A C 1
ATOM 3610 O O . ILE A 1 455 ? -19.560 -15.388 21.428 1.00 86.12 455 ILE A O 1
ATOM 3614 N N . ALA A 1 456 ? -20.114 -15.214 23.600 1.00 80.75 456 ALA A N 1
ATOM 3615 C CA . ALA A 1 456 ? -20.633 -16.571 23.737 1.00 80.75 456 ALA A CA 1
ATOM 3616 C C . ALA A 1 456 ? -22.069 -16.728 23.204 1.00 80.75 456 ALA A C 1
ATOM 3618 O O . ALA A 1 456 ? -22.480 -17.854 22.919 1.00 80.75 456 ALA A O 1
ATOM 3619 N N . GLY A 1 457 ? -22.824 -15.632 23.097 1.00 71.38 457 GLY A N 1
ATOM 3620 C CA . GLY A 1 457 ? -24.192 -15.612 22.588 1.00 71.38 457 GLY A CA 1
ATOM 3621 C C . GLY A 1 457 ? -24.298 -15.907 21.088 1.00 71.38 457 GLY A C 1
ATOM 3622 O O . GLY A 1 457 ? -23.351 -15.733 20.318 1.00 71.38 457 GLY A O 1
ATOM 3623 N N . GLU A 1 458 ? -25.480 -16.350 20.653 1.00 59.41 458 GLU A N 1
ATOM 3624 C CA . GLU A 1 458 ? -25.770 -16.525 19.230 1.00 59.41 458 GLU A CA 1
ATOM 3625 C C . GLU A 1 458 ? -25.821 -15.165 18.529 1.00 59.41 458 GLU A C 1
ATOM 3627 O O . GLU A 1 458 ? -26.582 -14.268 18.895 1.00 59.41 458 GLU A O 1
ATOM 3632 N N . PHE A 1 459 ? -25.008 -15.015 17.487 1.00 55.97 459 PHE A N 1
ATOM 3633 C CA . PHE A 1 459 ? -25.084 -13.854 16.615 1.00 55.97 459 PHE A CA 1
ATOM 3634 C C . PHE A 1 459 ? -26.323 -13.980 15.730 1.00 55.97 459 PHE A C 1
ATOM 3636 O O . PHE A 1 459 ? -26.541 -15.070 15.192 1.00 55.97 459 PHE A O 1
ATOM 3643 N N . PRO A 1 460 ? -27.115 -12.911 15.529 1.00 49.91 460 PRO A N 1
ATOM 3644 C CA . PRO A 1 460 ? -28.228 -12.960 14.595 1.00 49.91 460 PRO A CA 1
ATOM 3645 C C . PRO A 1 460 ? -27.699 -13.430 13.240 1.00 49.91 460 PRO A C 1
ATOM 3647 O O . PRO A 1 460 ? -26.827 -12.782 12.658 1.00 49.91 460 PRO A O 1
ATOM 3650 N N . ALA A 1 461 ? -28.166 -14.592 12.777 1.00 42.38 461 ALA A N 1
ATOM 3651 C CA . ALA A 1 461 ? -27.815 -15.089 11.457 1.00 42.38 461 ALA A CA 1
ATOM 3652 C C . ALA A 1 461 ? -28.169 -14.008 10.435 1.00 42.38 461 ALA A C 1
ATOM 3654 O O . ALA A 1 461 ? -29.265 -13.441 10.497 1.00 42.38 461 ALA A O 1
ATOM 3655 N N . ASP A 1 462 ? -27.224 -13.723 9.539 1.00 41.41 462 ASP A N 1
ATOM 3656 C CA . ASP A 1 462 ? -27.409 -12.807 8.425 1.00 41.41 462 ASP A CA 1
ATOM 3657 C C . ASP A 1 462 ? -28.690 -13.218 7.697 1.00 41.41 462 ASP A C 1
ATOM 3659 O O . ASP A 1 462 ? -28.759 -14.277 7.066 1.00 41.41 462 ASP A O 1
ATOM 3663 N N . LYS A 1 463 ? -29.762 -12.438 7.874 1.00 37.81 463 LYS A N 1
ATOM 3664 C CA . LYS A 1 463 ? -30.998 -12.630 7.121 1.00 37.81 463 LYS A CA 1
ATOM 3665 C C . LYS A 1 463 ? -30.727 -12.072 5.735 1.00 37.81 463 LYS A C 1
ATOM 3667 O O . LYS A 1 463 ? -31.250 -11.015 5.384 1.00 37.81 463 LYS A O 1
ATOM 3672 N N . GLY A 1 464 ? -29.896 -12.784 4.974 1.00 33.69 464 GLY A N 1
ATOM 3673 C CA . GLY A 1 464 ? -29.747 -12.589 3.547 1.00 33.69 464 GLY A CA 1
ATOM 3674 C C . GLY A 1 464 ? -31.146 -12.617 2.953 1.00 33.69 464 GLY A C 1
ATOM 3675 O O . GLY A 1 464 ? -31.801 -13.660 2.927 1.00 33.69 464 GLY A O 1
ATOM 3676 N N . ARG A 1 465 ? -31.654 -11.443 2.578 1.00 33.62 465 ARG A N 1
ATOM 3677 C CA . ARG A 1 465 ? -32.845 -11.355 1.746 1.00 33.62 465 ARG A CA 1
ATOM 3678 C C . ARG A 1 465 ? -32.450 -11.955 0.403 1.00 33.62 465 ARG A C 1
ATOM 3680 O O . ARG A 1 465 ? -31.628 -11.375 -0.301 1.00 33.62 465 ARG A O 1
ATOM 3687 N N . SER A 1 466 ? -32.992 -13.143 0.148 1.00 31.67 466 SER A N 1
ATOM 3688 C CA . SER A 1 466 ? -33.182 -13.720 -1.183 1.00 31.67 466 SER A CA 1
ATOM 3689 C C . SER A 1 466 ? -33.782 -12.708 -2.145 1.00 31.67 466 SER A C 1
ATOM 3691 O O . SER A 1 466 ? -34.715 -12.001 -1.685 1.00 31.67 466 SER A O 1
#

Sequence (466 aa):
PREVVALDAPDMAECDPEDSPGPCHTIDESEGLFAGCIEARRDFHIDPYGTLSFCSFIKDPALRYDLRKGSFTEGWEVFIPGLAGKVNAGPGYRKNCGACDKRADCRWCPVYAYLESGNYSAKIPYLCAVADEERTFRDEWKRKHRRYFRVAGITICIESDTELGSVRFNPALLAFAVPGPGKDNVVFRHHFEMPDTTKEDFGPEVYRKAPWVISRKEGSWVYREIGPNAKTPETDRLWIFSEDYSRGSIYLTDEDKKTLRTEGWHSLTHLTTDQIWLAPLLADRGAVMMHSSAISINGQGLLFAGHSGAGKSTTVTMIKNAGTGGTKILRSRQKERSMDIRILCDDRNIVQHTNGRWTVQGTWNHGDVPEVSADPAPLRGILFLQQDTRNRLVPITDKKEVWKRLLAVLVRPMGTATWWQKELDVLEKIVNNVPCYLMQFDTSGRIVSELGELIAGEFPADKGRS

Radius of gyration: 30.48 Å; Cα contacts (8 Å, |Δi|>4): 862; chains: 1; bounding box: 64×56×98 Å

Secondary structure (DSSP, 8-state):
-HHHHHHSPPPSGGGSTTSPPPTTS---TTT-TTHHHHHH----EE-TTSEEESSTT---GGG-EETTTS-HHHIIIIITGGGTTTSPPPHHHHTTGGG-TTGGG----HHHHHHHHS-TT---HHHHHHHHHHHHHHHHHHHHHEEEEEETTEEEEEEESS-GGGSPBPHHHHTTEESS--SEEEEEEEESS----TT-----EEEEETTEEEEEETTEEEEEE--TT-SS--SS-EEEEETTSSEEEEE--HHHHHHHHHT-B-SSSSSS-THHHHHHHHHTTTEEEEEEEEEEETTEEEEEE--TTSSHHHHHHHHHHHHHS-------SS------EEEEESSEEEEEEETTEEEEEE-S--SS--------EEEEEEEEEEE-SS-EEEE---HHHHHHHHHHHBPPPSS-HHHHHHHHHHHHHHHHHS-EEEEEE-TTSTHHHHHHHHHHSPPPP-----